Protein AF-A0A024T8N7-F1 (afdb_monomer_lite)

Radius of gyration: 31.63 Å; chains: 1; bounding box: 88×123×69 Å

Secondary structure (DSSP, 8-state):
----------------------TT-PPTT-EEEEE-TTS-EEEEEET-STT-SSSEEEEEE----TT-GGG-EEEEEEETTEEEEE-TTSPEEEEEET-SS-SSSEEEEEEES-GGG-GGG-EEEEEEETTEEEEE-TTS-EEEEEES-STTS-SEEEEEEES-GGG-GGG-EEEEE----EE-TTT-SSEEEE-TTS-EEE--SSSSS--TTS-HHHHHHTT---SS-EETTHHHHHHHSS-S-SSTTSHHHHHHHHHT---S-SS-TT---TT-EEEEE-TTS-EEEEEET-STT-SSSEEEEEE----TT-GGG-EEEEE-SSS-EEEE-TTSPEEEEEES-STT-SSSEEEEEEES-GGG-GGG-BEEEE-GGG-EEEE-TTS-EEEEEET-STTS-SEEEEEEES-GGG-GGG-BEEEE----GGGGGGSS--S-TTSTTTTHHHHHHHHHHHHHHHHHHHSS----TTS-------

Organism: NCBI:txid157072

InterPro domains:
  IPR008999 Actin-crosslinking [SSF50405] (29-145)
  IPR008999 Actin-crosslinking [SSF50405] (311-395)
  IPR052883 Hisactophilin [PTHR33351] (354-393)

pLDDT: mean 82.51, std 21.0, range [24.44, 98.5]

Sequence (482 aa):
MVSSAALFLGTAALVASGASAGVCNLINGDVIALKGDTGKYVTRCNGCVPGAAYPDSANFQGPISSATPYSYWTVVDAGNGKIALKGDTGNYLSRCNNCAPASYPDMAFVHVSDWKAGPWAQWTCEDAGNGKIALKADTGKYLARCNNCIPGGPADAAFVHVANWRDGPWAQFQVEFKSPWKCLPSVGSTPFSIAKDGNVQCWSDNGRDCAWSADCKSLVASGAQPKMPLVCGCMHKDVYGMTGYDQPTHWCSTAKQLLGATPPTESCACKFKTGDVIALQGDTGMFATRCRNCLPGAAYPDSVNFQGPINDGTPYSYWTVENTGDGKLALKGDLGNYLSRCNNCVSGAAYPDQAFVHVTDWRSGPWAQWTCEEANNGKIALKADTGKYLARCNNCNPGGPADVAFVHVSNWRDGDWSQFKVVKKQQPVMLQMAASSSQSQTTLVVVSMAAGACLALVAVQLYNRRRSILSTPAERKGFVGL

Foldseek 3Di:
DDDDDDDDDDDDDDDDDDDFPFLLPQDQFWKKWWQFPVRFTFFWAACQAPQFQHRTFTWTHDDDFPVGQRRIWGWHPPDPQKIWTQGPVQFTFFWAACRGPWQHRTFTGRPHNDCVVDQRRIWRWDHPDPQKIWTAGPVQFTWFWDAPGGVSGDRTGIGRDHNDCVVDRRRITRIDTDFQWDDDVVLAQFTWGQDPQLFIWTAEQPLADHPRVDRSVVVSSRRDHHNHINTAAPSNCVRPVASQCVDCNRSRNVVCVVHVTDRPDSACLLDDDQFWKKWWQAPVRFTFFWAACQAPQFQHRTFTFTHDDDDPVRQRRIWGWDDPVRQKTWTAGPVQFTWFWAACRAPPFQHRTFTGRDHNDCVVDQRRIWRWDQDPPSWIWTAGPVQFTWFWAAPRGPNGHRTGIGRDHNDCVVDRRRTTDMDTDDDPPVPPVVVDDPDDPDPPPPPVVVVVVVVVVVVVVVVVVVVPDDDDPPPPDDDDDD

Structure (mmCIF, N/CA/C/O backbone):
data_AF-A0A024T8N7-F1
#
_entry.id   AF-A0A024T8N7-F1
#
loop_
_atom_site.group_PDB
_atom_site.id
_atom_site.type_symbol
_atom_site.label_atom_id
_atom_site.label_alt_id
_atom_site.label_comp_id
_atom_site.label_asym_id
_atom_site.label_entity_id
_atom_site.label_seq_id
_atom_site.pdbx_PDB_ins_code
_atom_site.Cartn_x
_atom_site.Cartn_y
_atom_site.Cartn_z
_atom_site.occupancy
_atom_site.B_iso_or_equiv
_atom_site.auth_seq_id
_atom_site.auth_comp_id
_atom_site.auth_asym_id
_atom_site.auth_atom_id
_atom_site.pdbx_PDB_model_num
ATOM 1 N N . MET A 1 1 ? 30.039 -57.111 7.256 1.00 35.91 1 MET A N 1
ATOM 2 C CA . MET A 1 1 ? 30.562 -55.830 6.738 1.00 35.91 1 MET A CA 1
ATOM 3 C C . MET A 1 1 ? 29.374 -55.025 6.215 1.00 35.91 1 MET A C 1
ATOM 5 O O . MET A 1 1 ? 28.749 -55.469 5.268 1.00 35.91 1 MET A O 1
ATOM 9 N N . VAL A 1 2 ? 28.850 -54.122 7.057 1.00 31.41 2 VAL A N 1
ATOM 10 C CA . VAL A 1 2 ? 28.648 -52.669 6.809 1.00 31.41 2 VAL A CA 1
ATOM 11 C C . VAL A 1 2 ? 27.753 -52.392 5.584 1.00 31.41 2 VAL A C 1
ATOM 13 O O . VAL A 1 2 ? 28.198 -52.536 4.458 1.00 31.41 2 VAL A O 1
ATOM 16 N N . SER A 1 3 ? 26.434 -52.234 5.763 1.00 28.34 3 SER A N 1
ATOM 17 C CA . SER A 1 3 ? 25.703 -50.985 6.090 1.00 28.34 3 SER A CA 1
ATOM 18 C C . SER A 1 3 ? 25.635 -49.992 4.924 1.00 28.34 3 SER A C 1
ATOM 20 O O . SER A 1 3 ? 26.670 -49.480 4.511 1.00 28.34 3 SER A O 1
ATOM 22 N N . SER A 1 4 ? 24.424 -49.633 4.476 1.00 29.81 4 SER A N 1
ATOM 23 C CA . SER A 1 4 ? 23.888 -48.264 4.629 1.00 29.81 4 SER A CA 1
ATOM 24 C C . SER A 1 4 ? 22.476 -48.133 4.053 1.00 29.81 4 SER A C 1
ATOM 26 O O . SER A 1 4 ? 22.209 -48.468 2.903 1.00 29.81 4 SER A O 1
ATOM 28 N N . ALA A 1 5 ? 21.587 -47.626 4.905 1.00 31.03 5 ALA A N 1
ATOM 29 C CA . ALA A 1 5 ? 20.246 -47.161 4.597 1.00 31.03 5 ALA A CA 1
ATOM 30 C C . ALA A 1 5 ? 20.292 -45.783 3.915 1.00 31.03 5 ALA A C 1
ATOM 32 O O . ALA A 1 5 ? 21.132 -44.955 4.262 1.00 31.03 5 ALA A O 1
ATOM 33 N N . ALA A 1 6 ? 19.349 -45.512 3.012 1.00 30.42 6 ALA A N 1
ATOM 34 C CA . ALA A 1 6 ? 19.066 -44.164 2.529 1.00 30.42 6 ALA A CA 1
ATOM 35 C C . ALA A 1 6 ? 17.678 -43.737 3.028 1.00 30.42 6 ALA A C 1
ATOM 37 O O . ALA A 1 6 ? 16.660 -44.324 2.661 1.00 30.42 6 ALA A O 1
ATOM 38 N N . LEU A 1 7 ? 17.674 -42.739 3.914 1.00 26.44 7 LEU A N 1
ATOM 39 C CA . LEU A 1 7 ? 16.494 -42.046 4.420 1.00 26.44 7 LEU A CA 1
ATOM 40 C C . LEU A 1 7 ? 15.756 -41.336 3.274 1.00 26.44 7 LEU A C 1
ATOM 42 O O . LEU A 1 7 ? 16.333 -40.485 2.601 1.00 26.44 7 LEU A O 1
ATOM 46 N N . PHE A 1 8 ? 14.455 -41.591 3.139 1.00 28.91 8 PHE A N 1
ATOM 47 C CA . PHE A 1 8 ? 13.535 -40.678 2.463 1.00 28.91 8 PHE A CA 1
ATOM 48 C C . PHE A 1 8 ? 13.053 -39.626 3.471 1.00 28.91 8 PHE A C 1
ATOM 50 O O . PHE A 1 8 ? 12.178 -39.891 4.292 1.00 28.91 8 PHE A O 1
ATOM 57 N N . LEU A 1 9 ? 13.627 -38.424 3.409 1.00 28.17 9 LEU A N 1
ATOM 58 C CA . LEU A 1 9 ? 13.064 -37.220 4.024 1.00 28.17 9 LEU A CA 1
ATOM 59 C C . LEU A 1 9 ? 12.331 -36.434 2.933 1.00 28.17 9 LEU A C 1
ATOM 61 O O . LEU A 1 9 ? 12.922 -35.618 2.233 1.00 28.17 9 LEU A O 1
ATOM 65 N N . GLY A 1 10 ? 11.039 -36.717 2.763 1.00 27.48 10 GLY A N 1
ATOM 66 C CA . GLY A 1 10 ? 10.137 -35.884 1.971 1.00 27.48 10 GLY A CA 1
ATOM 67 C C . GLY A 1 10 ? 9.631 -34.727 2.826 1.00 27.48 10 GLY A C 1
ATOM 68 O O . GLY A 1 10 ? 8.690 -34.891 3.598 1.00 27.48 10 GLY A O 1
ATOM 69 N N . THR A 1 11 ? 10.265 -33.563 2.720 1.00 31.17 11 THR A N 1
ATOM 70 C CA . THR A 1 11 ? 9.760 -32.311 3.288 1.00 31.17 11 THR A CA 1
ATOM 71 C C . THR A 1 11 ? 8.582 -31.808 2.455 1.00 31.17 11 THR A C 1
ATOM 73 O O . THR A 1 11 ? 8.705 -31.540 1.261 1.00 31.17 11 THR A O 1
ATOM 76 N N . ALA A 1 12 ? 7.418 -31.678 3.093 1.00 28.61 12 ALA A N 1
ATOM 77 C CA . ALA A 1 12 ? 6.254 -31.016 2.523 1.00 28.61 12 ALA A CA 1
ATOM 78 C C . ALA A 1 12 ? 6.565 -29.526 2.300 1.00 28.61 12 ALA A C 1
ATOM 80 O O . ALA A 1 12 ? 6.836 -28.792 3.251 1.00 28.61 12 ALA A O 1
ATOM 81 N N . ALA A 1 13 ? 6.536 -29.077 1.045 1.00 28.67 13 ALA A N 1
ATOM 82 C CA . ALA A 1 13 ? 6.622 -27.663 0.710 1.00 28.67 13 ALA A CA 1
ATOM 83 C C . ALA A 1 13 ? 5.278 -26.987 1.026 1.00 28.67 13 ALA A C 1
ATOM 85 O O . ALA A 1 13 ? 4.260 -27.277 0.396 1.00 28.67 13 ALA A O 1
ATOM 86 N N . LEU A 1 14 ? 5.278 -26.093 2.018 1.00 24.52 14 LEU A N 1
ATOM 87 C CA . LEU A 1 14 ? 4.164 -25.189 2.280 1.00 24.52 14 LEU A CA 1
ATOM 88 C C . LEU A 1 14 ? 4.012 -24.211 1.110 1.00 24.52 14 LEU A C 1
ATOM 90 O O . LEU A 1 14 ? 4.917 -23.438 0.798 1.00 24.52 14 LEU A O 1
ATOM 94 N N . VAL A 1 15 ? 2.838 -24.236 0.487 1.00 24.69 15 VAL A N 1
ATOM 95 C CA . VAL A 1 15 ? 2.393 -23.238 -0.485 1.00 24.69 15 VAL A CA 1
ATOM 96 C C . VAL A 1 15 ? 2.081 -21.950 0.280 1.00 24.69 15 VAL A C 1
ATOM 98 O O . VAL A 1 15 ? 1.034 -21.836 0.911 1.00 24.69 15 VAL A O 1
ATOM 101 N N . ALA A 1 16 ? 2.993 -20.980 0.251 1.00 24.44 16 ALA A N 1
ATOM 102 C CA . ALA A 1 16 ? 2.711 -19.626 0.715 1.00 24.44 16 ALA A CA 1
ATOM 103 C C . ALA A 1 16 ? 1.995 -18.859 -0.408 1.00 24.44 16 ALA A C 1
ATOM 105 O O . ALA A 1 16 ? 2.610 -18.392 -1.366 1.00 24.44 16 ALA A O 1
ATOM 106 N N . SER A 1 17 ? 0.670 -18.771 -0.307 1.00 28.83 17 SER A N 1
ATOM 107 C CA . SER A 1 17 ? -0.172 -17.923 -1.147 1.00 28.83 17 SER A CA 1
ATOM 108 C C . SER A 1 17 ? 0.153 -16.446 -0.899 1.00 28.83 17 SER A C 1
ATOM 110 O O . SER A 1 17 ? -0.114 -15.926 0.185 1.00 28.83 17 SER A O 1
ATOM 112 N N . GLY A 1 18 ? 0.717 -15.763 -1.896 1.00 27.42 18 GLY A N 1
ATOM 113 C CA . GLY A 1 18 ? 0.900 -14.312 -1.877 1.00 27.42 18 GLY A CA 1
ATOM 114 C C . GLY A 1 18 ? -0.443 -13.592 -2.009 1.00 27.42 18 GLY A C 1
ATOM 115 O O . GLY A 1 18 ? -0.991 -13.507 -3.105 1.00 27.42 18 GLY A O 1
ATOM 116 N N . ALA A 1 19 ? -0.975 -13.095 -0.892 1.00 27.44 19 ALA A N 1
ATOM 117 C CA . ALA A 1 19 ? -2.139 -12.213 -0.861 1.00 27.44 19 ALA A CA 1
ATOM 118 C C . ALA A 1 19 ? -1.737 -10.780 -1.265 1.00 27.44 19 ALA A C 1
ATOM 120 O O . ALA A 1 19 ? -0.678 -10.290 -0.869 1.00 27.44 19 ALA A O 1
ATOM 121 N N . SER A 1 20 ? -2.568 -10.124 -2.084 1.00 30.36 20 SER A N 1
ATOM 122 C CA . SER A 1 20 ? -2.360 -8.745 -2.541 1.00 30.36 20 SER A CA 1
ATOM 123 C C . SER A 1 20 ? -2.493 -7.741 -1.393 1.00 30.36 20 SER A C 1
ATOM 125 O O . SER A 1 20 ? -3.131 -8.018 -0.379 1.00 30.36 20 SER A O 1
ATOM 127 N N . ALA A 1 21 ? -1.903 -6.553 -1.554 1.00 34.97 21 ALA A N 1
ATOM 128 C CA . ALA A 1 21 ? -1.940 -5.507 -0.541 1.00 34.97 21 ALA A CA 1
ATOM 129 C C . ALA A 1 21 ? -3.293 -4.772 -0.473 1.00 34.97 21 ALA A C 1
ATOM 131 O O . ALA A 1 21 ? -3.410 -3.629 -0.911 1.00 34.97 21 ALA A O 1
ATOM 132 N N . GLY A 1 22 ? -4.316 -5.441 0.064 1.00 46.59 22 GLY A N 1
ATOM 133 C CA . GLY A 1 22 ? -5.636 -4.870 0.354 1.00 46.59 22 GLY A CA 1
ATOM 134 C C . GLY A 1 22 ? -5.702 -4.172 1.717 1.00 46.59 22 GLY A C 1
ATOM 135 O O . GLY A 1 22 ? -4.794 -4.269 2.549 1.00 46.59 22 GLY A O 1
ATOM 136 N N . VAL A 1 23 ? -6.806 -3.475 2.007 1.00 60.66 23 VAL A N 1
ATOM 137 C CA . VAL A 1 23 ? -7.063 -2.885 3.348 1.00 60.66 23 VAL A CA 1
ATOM 138 C C . VAL A 1 23 ? -7.110 -3.971 4.439 1.00 60.66 23 VAL A C 1
ATOM 140 O O . VAL A 1 23 ? -6.840 -3.687 5.602 1.00 60.66 23 VAL A O 1
ATOM 143 N N . CYS A 1 24 ? -7.335 -5.222 4.033 1.00 76.75 24 CYS A N 1
ATOM 144 C CA . CYS A 1 24 ? -7.258 -6.428 4.852 1.00 76.75 24 CYS A CA 1
ATOM 145 C C . CYS A 1 24 ? -5.843 -6.934 5.173 1.00 76.75 24 CYS A C 1
ATOM 147 O O . CYS A 1 24 ? -5.718 -7.982 5.801 1.00 76.75 24 CYS A O 1
ATOM 149 N N . ASN A 1 25 ? -4.786 -6.193 4.827 1.00 74.50 25 ASN A N 1
ATOM 150 C CA . ASN A 1 25 ? -3.428 -6.424 5.335 1.00 74.50 25 ASN A CA 1
ATOM 151 C C . ASN A 1 25 ? -3.287 -5.982 6.800 1.00 74.50 25 ASN A C 1
ATOM 153 O O . ASN A 1 25 ? -2.440 -5.154 7.131 1.00 74.50 25 ASN A O 1
ATOM 157 N N . LEU A 1 26 ? -4.165 -6.484 7.659 1.00 81.38 26 LEU A N 1
ATOM 158 C CA . LEU A 1 26 ? -4.072 -6.304 9.097 1.00 81.38 26 LEU A CA 1
ATOM 159 C C . LEU A 1 26 ? -3.066 -7.325 9.618 1.00 81.38 26 LEU A C 1
ATOM 161 O O . LEU A 1 26 ? -3.248 -8.528 9.420 1.00 81.38 26 LEU A O 1
ATOM 165 N N . ILE A 1 27 ? -1.996 -6.852 10.244 1.00 75.69 27 ILE A N 1
ATOM 166 C CA . ILE A 1 27 ? -0.946 -7.713 10.782 1.00 75.69 27 ILE A CA 1
ATOM 167 C C . ILE A 1 27 ? -1.159 -7.951 12.272 1.00 75.69 27 ILE A C 1
ATOM 169 O O . ILE A 1 27 ? -1.750 -7.146 12.994 1.00 75.69 27 ILE A O 1
ATOM 173 N N . ASN A 1 28 ? -0.662 -9.091 12.745 1.00 78.75 28 ASN A N 1
ATOM 174 C CA . ASN A 1 28 ? -0.715 -9.438 14.155 1.00 78.75 28 ASN A CA 1
ATOM 175 C C . ASN A 1 28 ? -0.066 -8.336 15.012 1.00 78.75 28 ASN A C 1
ATOM 177 O O . ASN A 1 28 ? 1.114 -8.028 14.845 1.00 78.75 28 ASN A O 1
ATOM 181 N N . GLY A 1 29 ? -0.829 -7.784 15.954 1.00 74.44 29 GLY A N 1
ATOM 182 C CA . GLY A 1 29 ? -0.408 -6.698 16.836 1.00 74.44 29 GLY A CA 1
ATOM 183 C C . GLY A 1 29 ? -0.836 -5.297 16.396 1.00 74.44 29 GLY A C 1
ATOM 184 O O . GLY A 1 29 ? -0.686 -4.372 17.196 1.00 74.44 29 GLY A O 1
ATOM 185 N N . ASP A 1 30 ? -1.400 -5.121 15.195 1.00 81.56 30 ASP A N 1
ATOM 186 C CA . ASP A 1 30 ? -1.993 -3.839 14.800 1.00 81.56 30 ASP A CA 1
ATOM 187 C C . ASP A 1 30 ? -3.057 -3.410 15.809 1.00 81.56 30 ASP A C 1
ATOM 189 O O . ASP A 1 30 ? -3.869 -4.219 16.254 1.00 81.56 30 ASP A O 1
ATOM 193 N N . VAL A 1 31 ? -3.093 -2.122 16.149 1.00 86.31 31 VAL A N 1
ATOM 194 C CA . VAL A 1 31 ? -4.176 -1.550 16.954 1.00 86.31 31 VAL A CA 1
ATOM 195 C C . VAL A 1 31 ? -5.026 -0.687 16.043 1.00 86.31 31 VAL A C 1
ATOM 197 O O . VAL A 1 31 ? -4.534 0.284 15.471 1.00 86.31 31 VAL A O 1
ATOM 200 N N . ILE A 1 32 ? -6.298 -1.034 15.896 1.00 90.12 32 ILE A N 1
ATOM 201 C CA . ILE A 1 32 ? -7.205 -0.397 14.940 1.00 90.12 32 ILE A CA 1
ATOM 202 C C . ILE A 1 32 ? -8.489 0.080 15.607 1.00 90.12 32 ILE A C 1
ATOM 204 O O . ILE A 1 32 ? -8.909 -0.441 16.636 1.00 90.12 32 ILE A O 1
ATOM 208 N N . ALA A 1 33 ? -9.144 1.043 14.981 1.00 92.12 33 ALA A N 1
ATOM 209 C CA . ALA A 1 33 ? -10.529 1.398 15.218 1.00 92.12 33 ALA A CA 1
ATOM 210 C C . ALA A 1 33 ? -11.344 1.147 13.943 1.00 92.12 33 ALA A C 1
ATOM 212 O O . ALA A 1 33 ? -10.863 1.359 12.828 1.00 92.12 33 ALA A O 1
ATOM 213 N N . LEU A 1 34 ? -12.584 0.688 14.109 1.00 95.56 34 LEU A N 1
ATOM 214 C CA . LEU A 1 34 ? -13.493 0.377 13.005 1.00 95.56 34 LEU A CA 1
ATOM 215 C C . LEU A 1 34 ? -14.581 1.441 12.937 1.00 95.56 34 LEU A C 1
ATOM 217 O O . LEU A 1 34 ? -15.512 1.423 13.741 1.00 95.56 34 LEU A O 1
ATOM 221 N N . LYS A 1 35 ? -14.472 2.370 11.993 1.00 94.81 35 LYS A N 1
ATOM 222 C CA . LYS A 1 35 ? -15.441 3.452 11.812 1.00 94.81 35 LYS A CA 1
ATOM 223 C C . LYS A 1 35 ? -16.549 3.030 10.857 1.00 94.81 35 LYS A C 1
ATOM 225 O O . LYS A 1 35 ? -16.280 2.686 9.707 1.00 94.81 35 LYS A O 1
ATOM 230 N N . GLY A 1 36 ? -17.786 3.054 11.339 1.00 95.12 36 GLY A N 1
ATOM 231 C CA . GLY A 1 36 ? -18.985 2.764 10.561 1.00 95.12 36 GLY A CA 1
ATOM 232 C C . GLY A 1 36 ? -19.442 3.930 9.682 1.00 95.12 36 GLY A C 1
ATOM 233 O O . GLY A 1 36 ? -18.856 5.014 9.659 1.00 95.12 36 GLY A O 1
ATOM 234 N N . ASP A 1 37 ? -20.552 3.711 8.987 1.00 95.06 37 ASP A N 1
ATOM 235 C CA . ASP A 1 37 ? -21.183 4.634 8.037 1.00 95.06 37 ASP A CA 1
ATOM 236 C C . ASP A 1 37 ? -21.649 5.964 8.646 1.00 95.06 37 ASP A C 1
ATOM 238 O O . ASP A 1 37 ? -21.699 6.974 7.949 1.00 95.06 37 ASP A O 1
ATOM 242 N N . THR A 1 38 ? -21.943 5.994 9.946 1.00 94.06 38 THR A N 1
ATOM 243 C CA . THR A 1 38 ? -22.360 7.209 10.670 1.00 94.06 38 THR A CA 1
ATOM 244 C C . THR A 1 38 ? -21.191 8.008 11.251 1.00 94.06 38 THR A C 1
ATOM 246 O O . THR A 1 38 ? -21.403 8.972 11.984 1.00 94.06 38 THR A O 1
ATOM 249 N N . GLY A 1 39 ? -19.947 7.595 10.985 1.00 90.75 39 GLY A N 1
ATOM 250 C CA . GLY A 1 39 ? -18.745 8.188 11.576 1.00 90.75 39 GLY A CA 1
ATOM 251 C C . GLY A 1 39 ? -18.487 7.785 13.033 1.00 90.75 39 GLY A C 1
ATOM 252 O O . GLY A 1 39 ? -17.469 8.188 13.593 1.00 90.75 39 GLY A O 1
ATOM 253 N N . LYS A 1 40 ? -19.374 6.981 13.632 1.00 94.25 40 LYS A N 1
ATOM 254 C CA . LYS A 1 40 ? -19.174 6.315 14.927 1.00 94.25 40 LYS A CA 1
ATOM 255 C C . LYS A 1 40 ? -18.345 5.042 14.759 1.00 94.25 40 LYS A C 1
ATOM 257 O O . LYS A 1 40 ? -18.247 4.495 13.664 1.00 94.25 40 LYS A O 1
ATOM 262 N N . TYR A 1 41 ? -17.794 4.541 15.851 1.00 95.94 41 TYR A N 1
ATOM 263 C CA . TYR A 1 41 ? -16.842 3.441 15.879 1.00 95.94 41 TYR A CA 1
ATOM 264 C C . TYR A 1 41 ? -17.413 2.219 16.578 1.00 95.94 41 TYR A C 1
ATOM 266 O O . TYR A 1 41 ? -18.182 2.367 17.523 1.00 95.94 41 TYR A O 1
ATOM 274 N N . VAL A 1 42 ? -17.021 1.024 16.133 1.00 97.56 42 VAL A N 1
ATOM 275 C CA . VAL A 1 42 ? -17.303 -0.222 16.853 1.00 97.56 42 VAL A CA 1
ATOM 276 C C . VAL A 1 42 ? -16.564 -0.177 18.189 1.00 97.56 42 VAL A C 1
ATOM 278 O O . VAL A 1 42 ? -15.333 -0.123 18.227 1.00 97.56 42 VAL A O 1
ATOM 281 N N . THR A 1 43 ? -17.327 -0.205 19.273 1.00 96.38 43 THR A N 1
ATOM 282 C CA . THR A 1 43 ? -16.882 0.133 20.623 1.00 96.38 43 THR A CA 1
ATOM 283 C C . THR A 1 43 ? -17.463 -0.855 21.625 1.00 96.38 43 THR A C 1
ATOM 285 O O . THR A 1 43 ? -18.669 -1.120 21.613 1.00 96.38 43 THR A O 1
ATOM 288 N N . ARG A 1 44 ? -16.628 -1.388 22.524 1.00 96.81 44 ARG A N 1
ATOM 289 C CA . ARG A 1 44 ? -17.106 -2.190 23.657 1.00 96.81 44 ARG A CA 1
ATOM 290 C C . ARG A 1 44 ? -17.883 -1.302 24.628 1.0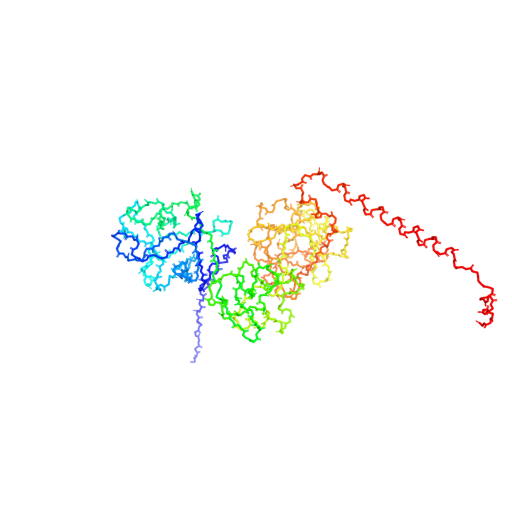0 96.81 44 ARG A C 1
ATOM 292 O O . ARG A 1 44 ? -17.420 -0.234 25.010 1.00 96.81 44 ARG A O 1
ATOM 299 N N . CYS A 1 45 ? -19.042 -1.771 25.070 1.00 95.50 45 CYS A N 1
ATOM 300 C CA . CYS A 1 45 ? -19.915 -1.075 26.003 1.00 95.50 45 CYS A CA 1
ATOM 301 C C . CYS A 1 45 ? -20.366 -2.034 27.107 1.00 95.50 45 CYS A C 1
ATOM 303 O O . CYS A 1 45 ? -21.032 -3.036 26.826 1.00 95.50 45 CYS A O 1
ATOM 305 N N . ASN A 1 46 ? -20.001 -1.714 28.349 1.00 96.44 46 ASN A N 1
ATOM 306 C CA . ASN A 1 46 ? -20.313 -2.519 29.525 1.00 96.44 46 ASN A CA 1
ATOM 307 C C . ASN A 1 46 ? -21.716 -2.198 30.064 1.00 96.44 46 ASN A C 1
ATOM 309 O O . ASN A 1 46 ? -22.016 -1.041 30.344 1.00 96.44 46 ASN A O 1
ATOM 313 N N . GLY A 1 47 ? -22.568 -3.214 30.204 1.00 95.94 47 GLY A N 1
ATOM 314 C CA . GLY A 1 47 ? -23.913 -3.099 30.777 1.00 95.94 47 GLY A CA 1
ATOM 315 C C . GLY A 1 47 ? -24.927 -2.360 29.898 1.00 95.94 47 GLY A C 1
ATOM 316 O O . GLY A 1 47 ? -25.985 -1.974 30.379 1.00 95.94 47 GLY A O 1
ATOM 317 N N . CYS A 1 48 ? -24.624 -2.142 28.618 1.00 95.19 48 CYS A N 1
ATOM 318 C CA . CYS A 1 48 ? -25.415 -1.251 27.763 1.00 95.19 48 CYS A CA 1
ATOM 319 C C . CYS A 1 48 ? -26.624 -1.916 27.101 1.00 95.19 48 CYS A C 1
ATOM 321 O O . CYS A 1 48 ? -27.474 -1.222 26.553 1.00 95.19 48 CYS A O 1
ATOM 323 N N . VAL A 1 49 ? -26.687 -3.247 27.115 1.00 96.44 49 VAL A N 1
ATOM 324 C CA . VAL A 1 49 ? -27.771 -4.025 26.511 1.00 96.44 49 VAL A CA 1
ATOM 325 C C . VAL A 1 49 ? -28.587 -4.671 27.631 1.00 96.44 49 VAL A C 1
ATOM 327 O O . VAL A 1 49 ? -28.082 -5.582 28.295 1.00 96.44 49 VAL A O 1
ATOM 330 N N . PRO A 1 50 ? -29.833 -4.225 27.865 1.00 94.38 50 PRO A N 1
ATOM 331 C CA . PRO A 1 50 ? -30.696 -4.818 28.879 1.00 94.38 50 PRO A CA 1
ATOM 332 C C . PRO A 1 50 ? -30.955 -6.304 28.609 1.00 94.38 50 PRO A C 1
ATOM 334 O O . PRO A 1 50 ? -31.262 -6.697 27.484 1.00 94.38 50 PRO A O 1
ATOM 337 N N . GLY A 1 51 ? -30.839 -7.134 29.647 1.00 94.25 51 GLY A N 1
ATOM 338 C CA . GLY A 1 51 ? -31.087 -8.576 29.544 1.00 94.25 51 GLY A CA 1
ATOM 339 C C . GLY A 1 51 ? -30.055 -9.349 28.715 1.00 94.25 51 GLY A C 1
ATOM 340 O O . GLY A 1 51 ? -30.336 -10.476 28.314 1.00 94.25 51 GLY A O 1
ATOM 341 N N . ALA A 1 52 ? -28.884 -8.767 28.433 1.00 96.56 52 ALA A N 1
ATOM 342 C CA . ALA A 1 52 ? -27.817 -9.475 27.739 1.00 96.56 52 ALA A CA 1
ATOM 343 C C . ALA A 1 52 ? -27.197 -10.587 28.600 1.00 96.56 52 ALA A C 1
ATOM 345 O O . ALA A 1 52 ? -26.995 -10.425 29.802 1.00 96.56 52 ALA A O 1
ATOM 346 N N . ALA A 1 53 ? -26.820 -11.692 27.954 1.00 97.06 53 ALA A N 1
ATOM 347 C CA . ALA A 1 53 ? -26.120 -12.812 28.583 1.00 97.06 53 ALA A CA 1
ATOM 348 C C . ALA A 1 53 ? -24.704 -12.441 29.060 1.00 97.06 53 ALA A C 1
ATOM 350 O O . ALA A 1 53 ? -24.184 -13.044 29.997 1.00 97.06 53 ALA A O 1
ATOM 351 N N . TYR A 1 54 ? -24.089 -11.439 28.425 1.00 97.19 54 TYR A N 1
ATOM 352 C CA . TYR A 1 54 ? -22.766 -10.927 28.767 1.00 97.19 54 TYR A CA 1
ATOM 353 C C . TYR A 1 54 ? -22.822 -9.411 28.969 1.00 97.19 54 TYR A C 1
ATOM 355 O O . TYR A 1 54 ? -23.596 -8.735 28.293 1.00 97.19 54 TYR A O 1
ATOM 363 N N . PRO A 1 55 ? -21.988 -8.840 29.854 1.00 96.69 55 PRO A N 1
ATOM 364 C CA . PRO A 1 55 ? -22.015 -7.405 30.111 1.00 96.69 55 PRO A CA 1
ATOM 365 C C . PRO A 1 55 ? -21.415 -6.585 28.958 1.00 96.69 55 PRO A C 1
ATOM 367 O O . PRO A 1 55 ? -21.808 -5.441 28.758 1.00 96.69 55 PRO A O 1
ATOM 370 N N . ASP A 1 56 ? -20.478 -7.144 28.190 1.00 97.88 56 ASP A N 1
ATOM 371 C CA . ASP A 1 56 ? -19.671 -6.401 27.217 1.00 97.88 56 ASP A CA 1
ATOM 372 C C . ASP A 1 56 ? -20.193 -6.534 25.781 1.00 97.88 56 ASP A C 1
ATOM 374 O O . ASP A 1 56 ? -19.709 -7.341 24.988 1.00 97.88 56 ASP A O 1
ATOM 378 N N . SER A 1 57 ? -21.185 -5.715 25.439 1.00 97.38 57 SER A N 1
ATOM 379 C CA . SER A 1 57 ? -21.724 -5.587 24.074 1.00 97.38 57 SER A CA 1
ATOM 380 C C . SER A 1 57 ? -20.798 -4.792 23.146 1.00 97.38 57 SER A C 1
ATOM 382 O O . SER A 1 57 ? -20.056 -3.927 23.613 1.00 97.38 57 SER A O 1
ATOM 384 N N . ALA A 1 58 ? -20.850 -5.040 21.834 1.00 97.75 58 ALA A N 1
ATOM 385 C CA . ALA A 1 58 ? -20.213 -4.182 20.834 1.00 97.75 58 ALA A CA 1
ATOM 386 C C . ALA A 1 58 ? -21.252 -3.277 20.154 1.00 97.75 58 ALA A C 1
ATOM 388 O O . ALA A 1 58 ? -22.205 -3.750 19.533 1.00 97.75 58 ALA A O 1
ATOM 389 N N . ASN A 1 59 ? -21.051 -1.964 20.254 1.00 96.38 59 ASN A N 1
ATOM 390 C CA . ASN A 1 59 ? -21.992 -0.935 19.804 1.00 96.38 59 ASN A CA 1
ATOM 391 C C . ASN A 1 59 ? -21.277 0.117 18.950 1.00 96.38 59 ASN A C 1
ATOM 393 O O . ASN A 1 59 ? -20.064 0.044 18.785 1.00 96.38 59 ASN A O 1
ATOM 397 N N . PHE A 1 60 ? -22.001 1.111 18.428 1.00 96.31 60 PHE A N 1
ATOM 398 C CA . PHE A 1 60 ? -21.390 2.224 17.695 1.00 96.31 60 PHE A CA 1
ATOM 399 C C . PHE A 1 60 ? -21.391 3.511 18.524 1.00 96.31 60 PHE A C 1
ATOM 401 O O . PHE A 1 60 ? -22.451 4.080 18.794 1.00 96.31 60 PHE A O 1
ATOM 408 N N . GLN A 1 61 ? -20.207 3.998 18.901 1.00 91.69 61 GLN A N 1
ATOM 409 C CA . GLN A 1 61 ? -20.031 5.209 19.717 1.00 91.69 61 GLN A CA 1
ATOM 410 C C . GLN A 1 61 ? -18.970 6.152 19.141 1.00 91.69 61 GLN A C 1
ATOM 412 O O . GLN A 1 61 ? -18.176 5.773 18.287 1.00 91.69 61 GLN A O 1
ATOM 417 N N . GLY A 1 62 ? -18.946 7.409 19.576 1.00 78.81 62 GLY A N 1
ATOM 418 C CA . GLY A 1 62 ? -17.917 8.354 19.145 1.00 78.81 62 GLY A CA 1
ATOM 419 C C . GLY A 1 62 ? -18.074 9.750 19.751 1.00 78.81 62 GLY A C 1
ATOM 420 O O . GLY A 1 62 ? -19.089 10.010 20.402 1.00 78.81 62 GLY A O 1
ATOM 421 N N . PRO A 1 63 ? -17.099 10.649 19.506 1.00 77.00 63 PRO A N 1
ATOM 422 C CA . PRO A 1 63 ? -15.845 10.410 18.774 1.00 77.00 63 PRO A CA 1
ATOM 423 C C . PRO A 1 63 ? -14.824 9.593 19.587 1.00 77.00 63 PRO A C 1
ATOM 425 O O . PRO A 1 63 ? -14.914 9.521 20.811 1.00 77.00 63 PRO A O 1
ATOM 428 N N . ILE A 1 64 ? -13.840 8.985 18.913 1.00 73.94 64 ILE A N 1
ATOM 429 C CA . ILE A 1 64 ? -12.709 8.355 19.606 1.00 73.94 64 ILE A CA 1
ATOM 430 C C . ILE A 1 64 ? -11.816 9.428 20.230 1.00 73.94 64 ILE A C 1
ATOM 432 O O . ILE A 1 64 ? -11.473 10.424 19.597 1.00 73.94 64 ILE A O 1
ATOM 436 N N . SER A 1 65 ? -11.407 9.189 21.472 1.00 67.56 65 SER A N 1
ATOM 437 C CA . SER A 1 65 ? -10.426 9.987 22.203 1.00 67.56 65 SER A CA 1
ATOM 438 C C . SER A 1 65 ? -9.570 9.092 23.105 1.00 67.56 65 SER A C 1
ATOM 440 O O . SER A 1 65 ? -9.780 7.878 23.191 1.00 67.56 65 SER A O 1
ATOM 442 N N . SER A 1 66 ? -8.614 9.682 23.824 1.00 63.66 66 SER A N 1
ATOM 443 C CA . SER A 1 66 ? -7.893 8.998 24.906 1.00 63.66 66 SER A CA 1
ATOM 444 C C . SER A 1 66 ? -8.817 8.449 25.994 1.00 63.66 66 SER A C 1
ATOM 446 O O . SER A 1 66 ? -8.478 7.447 26.619 1.00 63.66 66 SER A O 1
ATOM 448 N N . ALA A 1 67 ? -9.998 9.045 26.181 1.00 67.44 67 ALA A N 1
ATOM 449 C CA . ALA A 1 67 ? -10.998 8.600 27.149 1.00 67.44 67 ALA A CA 1
ATOM 450 C C . ALA A 1 67 ? -11.826 7.385 26.680 1.00 67.44 67 ALA A C 1
ATOM 452 O O . ALA A 1 67 ? -12.591 6.828 27.466 1.00 67.44 67 ALA A O 1
ATOM 453 N N . THR A 1 68 ? -11.673 6.945 25.424 1.00 74.94 68 THR A N 1
ATOM 454 C CA . THR A 1 68 ? -12.399 5.794 24.857 1.00 74.94 68 THR A CA 1
ATOM 455 C C . THR A 1 68 ? -11.439 4.683 24.404 1.00 74.94 68 THR A C 1
ATOM 457 O O . THR A 1 68 ? -11.406 4.340 23.217 1.00 74.94 68 THR A O 1
ATOM 460 N N . PRO A 1 69 ? -10.618 4.103 25.305 1.00 80.81 69 PRO A N 1
ATOM 461 C CA . PRO A 1 69 ? -9.690 3.029 24.941 1.00 80.81 69 PRO A CA 1
ATOM 462 C C . PRO A 1 69 ? -10.412 1.771 24.431 1.00 80.81 69 PRO A C 1
ATOM 464 O O . PRO A 1 69 ? -9.865 1.043 23.611 1.00 80.81 69 PRO A O 1
ATOM 467 N N . TYR A 1 70 ? -11.663 1.573 24.850 1.00 90.56 70 TYR A N 1
ATOM 468 C CA . TYR A 1 70 ? -12.558 0.470 24.490 1.00 90.56 70 TYR A CA 1
ATOM 469 C C . TYR A 1 70 ? -13.142 0.551 23.059 1.00 90.56 70 TYR A C 1
ATOM 471 O O . TYR A 1 70 ? -13.941 -0.298 22.665 1.00 90.56 70 TYR A O 1
ATOM 479 N N . SER A 1 71 ? -12.743 1.552 22.262 1.00 92.81 71 SER A N 1
ATOM 480 C CA . SER A 1 71 ? -13.019 1.633 20.813 1.00 92.81 71 SER A CA 1
ATOM 481 C C . SER A 1 71 ? -11.873 1.103 19.942 1.00 92.81 71 SER A C 1
ATOM 483 O O . SER A 1 71 ? -11.991 1.090 18.716 1.00 92.81 71 SER A O 1
ATOM 485 N N . TYR A 1 72 ? -10.755 0.710 20.561 1.00 91.94 72 TYR A N 1
ATOM 486 C CA . TYR A 1 72 ? -9.597 0.154 19.871 1.00 91.94 72 TYR A CA 1
ATOM 487 C C . TYR A 1 72 ? -9.538 -1.366 20.009 1.00 91.94 72 TYR A C 1
ATOM 489 O O . TYR A 1 72 ? -9.835 -1.929 21.061 1.00 91.94 72 TYR A O 1
ATOM 497 N N . TRP A 1 73 ? -9.077 -2.010 18.944 1.00 94.50 73 TRP A N 1
ATOM 498 C CA . TRP A 1 73 ? -8.987 -3.455 18.803 1.00 94.50 73 TRP A CA 1
ATOM 499 C C . TRP A 1 73 ? -7.557 -3.831 18.444 1.00 94.50 73 TRP A C 1
ATOM 501 O O . TRP A 1 73 ? -7.008 -3.301 17.481 1.00 94.50 73 TRP A O 1
ATOM 511 N N . THR A 1 74 ? -6.953 -4.744 19.201 1.00 92.38 74 THR A N 1
ATOM 512 C CA . THR A 1 74 ? -5.679 -5.356 18.804 1.00 92.38 74 THR A CA 1
ATOM 513 C C . THR A 1 74 ? -5.970 -6.517 17.862 1.00 92.38 74 THR A C 1
ATOM 515 O O . THR A 1 74 ? -6.681 -7.454 18.230 1.00 92.38 74 THR A O 1
ATOM 518 N N . VAL A 1 75 ? -5.430 -6.457 16.653 1.00 93.19 75 VAL A N 1
ATOM 519 C CA . VAL A 1 75 ? -5.519 -7.515 15.650 1.00 93.19 75 VAL A CA 1
ATOM 520 C C . VAL A 1 75 ? -4.659 -8.687 16.100 1.00 93.19 75 VAL A C 1
ATOM 522 O O . VAL A 1 75 ? -3.492 -8.524 16.451 1.00 93.19 75 VAL A O 1
ATOM 525 N N . VAL A 1 76 ? -5.235 -9.881 16.067 1.00 91.31 76 VAL A N 1
ATOM 526 C CA . VAL A 1 76 ? -4.524 -11.144 16.247 1.00 91.31 76 VAL A CA 1
ATOM 527 C C . VAL A 1 76 ? -4.667 -11.955 14.968 1.00 91.31 76 VAL A C 1
ATOM 529 O O . VAL A 1 76 ? -5.785 -12.152 14.492 1.00 91.31 76 VAL A O 1
ATOM 532 N N . ASP A 1 77 ? -3.551 -12.419 14.410 1.00 88.50 77 ASP A N 1
ATOM 533 C CA . ASP A 1 77 ? -3.578 -13.327 13.259 1.00 88.50 77 ASP A CA 1
ATOM 534 C C . ASP A 1 77 ? -4.113 -14.695 13.707 1.00 88.50 77 ASP A C 1
ATOM 536 O O . ASP A 1 77 ? -3.521 -15.364 14.560 1.00 88.50 77 ASP A O 1
ATOM 540 N N . ALA A 1 78 ? -5.265 -15.085 13.157 1.00 89.50 78 ALA A N 1
ATOM 541 C CA . ALA A 1 78 ? -5.929 -16.349 13.463 1.00 89.50 78 ALA A CA 1
ATOM 542 C C . ALA A 1 78 ? -5.563 -17.466 12.464 1.00 89.50 78 ALA A C 1
ATOM 544 O O . ALA A 1 78 ? -6.050 -18.593 12.593 1.00 89.50 78 ALA A O 1
ATOM 545 N N . GLY A 1 79 ? -4.699 -17.175 11.486 1.00 83.56 79 GLY A N 1
ATOM 546 C CA . GLY A 1 79 ? -4.312 -18.074 10.406 1.00 83.56 79 GLY A CA 1
ATOM 547 C C . GLY A 1 79 ? -5.378 -18.201 9.314 1.00 83.56 79 GLY A C 1
ATOM 548 O O . GLY A 1 79 ? -6.527 -17.786 9.466 1.00 83.56 79 GLY A O 1
ATOM 549 N N . ASN A 1 80 ? -4.999 -18.797 8.178 1.00 83.12 80 ASN A N 1
ATOM 550 C CA . ASN A 1 80 ? -5.893 -19.056 7.036 1.00 83.12 80 ASN A CA 1
ATOM 551 C C . ASN A 1 80 ? -6.648 -17.808 6.529 1.00 83.12 80 ASN A C 1
ATOM 553 O O . ASN A 1 80 ? -7.807 -17.901 6.127 1.00 83.12 80 ASN A O 1
ATOM 557 N N . GLY A 1 81 ? -6.007 -16.635 6.580 1.00 82.00 81 GLY A N 1
ATOM 558 C CA . GLY A 1 81 ? -6.605 -15.365 6.154 1.00 82.00 81 GLY A CA 1
ATOM 559 C C . GLY A 1 81 ? -7.670 -14.806 7.106 1.00 82.00 81 GLY A C 1
ATOM 560 O O . GLY A 1 81 ? -8.437 -13.927 6.712 1.00 82.00 81 GLY A O 1
ATOM 561 N N . LYS A 1 82 ? -7.746 -15.311 8.344 1.00 92.19 82 LYS A N 1
ATOM 562 C CA . LYS A 1 82 ? -8.662 -14.825 9.380 1.00 92.19 82 LYS A CA 1
ATOM 563 C C . LYS A 1 82 ? -7.933 -13.999 10.430 1.00 92.19 82 LYS A C 1
ATOM 565 O O . LYS A 1 82 ? -6.756 -14.206 10.707 1.00 92.19 82 LYS A O 1
ATOM 570 N N . ILE A 1 83 ? -8.686 -13.123 11.081 1.00 95.88 83 ILE A N 1
ATOM 571 C CA . ILE A 1 83 ? -8.229 -12.321 12.215 1.00 95.88 83 ILE A CA 1
ATOM 572 C C . ILE A 1 83 ? -9.140 -12.528 13.423 1.00 95.88 83 ILE A C 1
ATOM 574 O O . ILE A 1 83 ? -10.332 -12.804 13.280 1.00 95.88 83 ILE A O 1
ATOM 578 N N . ALA A 1 84 ? -8.602 -12.326 14.616 1.00 97.81 84 ALA A N 1
ATOM 579 C CA . ALA A 1 84 ? -9.373 -12.077 15.825 1.00 97.81 84 ALA A CA 1
ATOM 580 C C . ALA A 1 84 ? -9.122 -10.636 16.294 1.00 97.81 84 ALA A C 1
ATOM 582 O O . ALA A 1 84 ? -8.055 -10.068 16.064 1.00 97.81 84 ALA A O 1
ATOM 583 N N . LEU A 1 85 ? -10.115 -10.025 16.938 1.00 98.06 85 LEU A N 1
ATOM 584 C CA . LEU A 1 85 ? -10.053 -8.629 17.377 1.00 98.06 85 LEU A CA 1
ATOM 585 C C . LEU A 1 85 ? -10.149 -8.574 18.899 1.00 98.06 85 LEU A C 1
ATOM 587 O O . LEU A 1 85 ? -11.226 -8.750 19.466 1.00 98.06 85 LEU A O 1
ATOM 591 N N . LYS A 1 86 ? -9.015 -8.366 19.565 1.00 97.12 86 LYS A N 1
ATOM 592 C CA . LYS A 1 86 ? -8.909 -8.323 21.027 1.00 97.12 86 LYS A CA 1
ATOM 593 C C . LYS A 1 86 ? -9.255 -6.925 21.544 1.00 97.12 86 LYS A C 1
ATOM 595 O O . LYS A 1 86 ? -8.621 -5.952 21.140 1.00 97.12 86 LYS A O 1
ATOM 600 N N . GLY A 1 87 ? -10.246 -6.828 22.424 1.00 94.88 87 GLY A N 1
ATOM 601 C CA . GLY A 1 87 ? -10.643 -5.587 23.091 1.00 94.88 87 GLY A CA 1
ATOM 602 C C . GLY A 1 87 ? -9.765 -5.239 24.298 1.00 94.88 87 GLY A C 1
ATOM 603 O O . GLY A 1 87 ? -8.849 -5.975 24.672 1.00 94.88 87 GLY A O 1
ATOM 604 N N . ASP A 1 88 ? -10.084 -4.122 24.949 1.00 92.38 88 ASP A N 1
ATOM 605 C CA . ASP A 1 88 ? -9.375 -3.582 26.119 1.00 92.38 88 ASP A CA 1
ATOM 606 C C . ASP A 1 88 ? -9.455 -4.479 27.366 1.00 92.38 88 ASP A C 1
ATOM 608 O O . ASP A 1 88 ? -8.544 -4.468 28.190 1.00 92.38 88 ASP A O 1
ATOM 612 N N . THR A 1 89 ? -10.499 -5.304 27.486 1.00 94.38 89 THR A N 1
ATOM 613 C CA . THR A 1 89 ? -10.653 -6.290 28.574 1.00 94.38 89 THR A CA 1
ATOM 614 C C . THR A 1 89 ? -9.798 -7.542 28.381 1.00 94.38 89 THR A C 1
ATOM 616 O O . THR A 1 89 ? -9.758 -8.409 29.249 1.00 94.38 89 THR A O 1
ATOM 619 N N . GLY A 1 90 ? -9.130 -7.670 27.233 1.00 94.38 90 GLY A N 1
ATOM 620 C CA . GLY A 1 90 ? -8.386 -8.862 26.846 1.00 94.38 90 GLY A CA 1
ATOM 621 C C . GLY A 1 90 ? -9.229 -9.959 26.187 1.00 94.38 90 GLY A C 1
ATOM 622 O O . GLY A 1 90 ? -8.644 -10.892 25.639 1.00 94.38 90 GLY A O 1
ATOM 623 N N . ASN A 1 91 ? -10.558 -9.820 26.177 1.00 97.69 91 ASN A N 1
ATOM 624 C CA . ASN A 1 91 ? -11.477 -10.697 25.449 1.00 97.69 91 ASN A CA 1
ATOM 625 C C . ASN A 1 91 ? -11.617 -10.277 23.976 1.00 97.69 91 ASN A C 1
ATOM 627 O O . ASN A 1 91 ? -11.246 -9.168 23.589 1.00 97.69 91 ASN A O 1
ATOM 631 N N . TYR A 1 92 ? -12.180 -11.154 23.150 1.00 98.50 92 TYR A N 1
ATOM 632 C CA . TYR A 1 92 ? -12.286 -10.988 21.702 1.00 98.50 92 TYR A CA 1
ATOM 633 C C . TYR A 1 92 ? -13.698 -10.597 21.261 1.00 98.50 92 TYR A C 1
ATOM 635 O O . TYR A 1 92 ? -14.694 -11.164 21.727 1.00 98.50 92 TYR A O 1
ATOM 643 N N . LEU A 1 93 ? -13.774 -9.654 20.317 1.00 98.50 93 LEU A N 1
ATOM 644 C CA . LEU A 1 93 ? -14.992 -9.320 19.586 1.00 98.50 93 LEU A CA 1
ATOM 645 C C . LEU A 1 93 ? -15.471 -10.551 18.822 1.00 98.50 93 LEU A C 1
ATOM 647 O O . LEU A 1 93 ? -14.776 -11.061 17.942 1.00 98.50 93 LEU A O 1
ATOM 651 N N . SER A 1 94 ? -16.665 -11.008 19.165 1.00 98.12 94 SER A N 1
ATOM 652 C CA . SER A 1 94 ? -17.181 -12.300 18.742 1.00 98.12 94 SER A CA 1
ATOM 653 C C . SER A 1 94 ? -18.672 -12.223 18.459 1.00 98.12 94 SER A C 1
ATOM 655 O O . SER A 1 94 ? -19.404 -11.499 19.139 1.00 98.12 94 SER A O 1
ATOM 657 N N . ARG A 1 95 ? -19.140 -13.010 17.490 1.00 98.00 95 ARG A N 1
ATOM 658 C CA . ARG A 1 95 ? -20.569 -13.264 17.297 1.00 98.00 95 ARG A CA 1
ATOM 659 C C . ARG A 1 95 ? -21.122 -14.018 18.509 1.00 98.00 95 ARG A C 1
ATOM 661 O O . ARG A 1 95 ? -20.485 -14.928 19.031 1.00 98.00 95 ARG A O 1
ATOM 668 N N . CYS A 1 96 ? -22.320 -13.642 18.931 1.00 97.62 96 CYS A N 1
ATOM 669 C CA . CYS A 1 96 ? -23.041 -14.218 20.052 1.00 97.62 96 CYS A CA 1
ATOM 670 C C . CYS A 1 96 ? -24.496 -14.454 19.638 1.00 97.62 96 CYS A C 1
ATOM 672 O O . CYS A 1 96 ? -25.222 -13.506 19.333 1.00 97.62 96 CYS A O 1
ATOM 674 N N . ASN A 1 97 ? -24.904 -15.721 19.597 1.00 97.75 97 ASN A N 1
ATOM 675 C CA . ASN A 1 97 ? -26.233 -16.124 19.148 1.00 97.75 97 ASN A CA 1
ATOM 676 C C . ASN A 1 97 ? -27.232 -16.125 20.311 1.00 97.75 9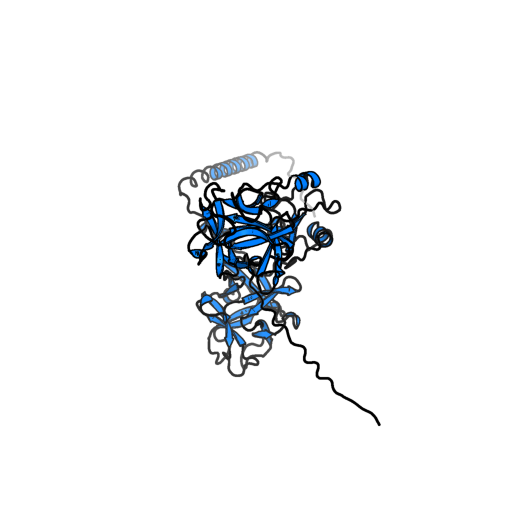7 ASN A C 1
ATOM 678 O O . ASN A 1 97 ? -27.008 -16.805 21.310 1.00 97.75 97 ASN A O 1
ATOM 682 N N . ASN A 1 98 ? -28.348 -15.415 20.154 1.00 97.00 98 ASN A N 1
ATOM 683 C CA . ASN A 1 98 ? -29.417 -15.248 21.142 1.00 97.00 98 ASN A CA 1
ATOM 684 C C . ASN A 1 98 ? -28.931 -14.711 22.498 1.00 97.00 98 ASN A C 1
ATOM 686 O O . ASN A 1 98 ? -29.497 -15.022 23.542 1.00 97.00 98 ASN A O 1
ATOM 690 N N . CYS A 1 99 ? -27.881 -13.888 22.488 1.00 96.38 99 CYS A N 1
ATOM 691 C CA . CYS A 1 99 ? -27.287 -13.337 23.707 1.00 96.38 99 CYS A CA 1
ATOM 692 C C . CYS A 1 99 ? -27.949 -12.044 24.192 1.00 96.38 99 CYS A C 1
ATOM 694 O O . CYS A 1 99 ? -27.532 -11.499 25.210 1.00 96.38 99 CYS A O 1
ATOM 696 N N . ALA A 1 100 ? -28.940 -11.531 23.465 1.00 95.75 100 ALA A N 1
ATOM 697 C CA . ALA A 1 100 ? -29.707 -10.348 23.824 1.00 95.75 100 ALA A CA 1
ATOM 698 C C . ALA A 1 100 ? -31.134 -10.456 23.258 1.00 95.75 100 ALA A C 1
ATOM 700 O O . ALA A 1 100 ? -31.322 -11.086 22.212 1.00 95.75 100 ALA A O 1
ATOM 701 N N . PRO A 1 101 ? -32.133 -9.821 23.896 1.00 93.38 101 PRO A N 1
ATOM 702 C CA . PRO A 1 101 ? -33.476 -9.704 23.339 1.00 93.38 101 PRO A CA 1
ATOM 703 C C . PRO A 1 101 ? -33.454 -8.702 22.174 1.00 93.38 101 PRO A C 1
ATOM 705 O O . PRO A 1 101 ? -33.660 -7.508 22.366 1.00 93.38 101 PRO A O 1
ATOM 708 N N . ALA A 1 102 ? -33.145 -9.170 20.964 1.00 94.75 102 ALA A N 1
ATOM 709 C CA . ALA A 1 102 ? -32.894 -8.317 19.804 1.00 94.75 102 ALA A CA 1
ATOM 710 C C . ALA A 1 102 ? -33.631 -8.780 18.540 1.00 94.75 102 ALA A C 1
ATOM 712 O O . ALA A 1 102 ? -34.095 -9.913 18.441 1.00 94.75 102 ALA A O 1
ATOM 713 N N . SER A 1 103 ? -33.699 -7.889 17.547 1.00 94.62 103 SER A N 1
ATOM 714 C CA . SER A 1 103 ? -34.355 -8.140 16.250 1.00 94.62 103 SER A CA 1
ATOM 715 C C . SER A 1 103 ? -33.656 -9.213 15.409 1.00 94.62 103 SER A C 1
ATOM 717 O O . SER A 1 103 ? -34.271 -9.816 14.534 1.00 94.62 103 SER A O 1
ATOM 719 N N . TYR A 1 104 ? -32.369 -9.450 15.671 1.00 96.12 104 TYR A N 1
ATOM 720 C CA . TYR A 1 104 ? -31.578 -10.497 15.037 1.00 96.12 104 TYR A CA 1
ATOM 721 C C . TYR A 1 104 ? -30.917 -11.358 16.115 1.00 96.12 104 TYR A C 1
ATOM 723 O O . TYR A 1 104 ? -30.494 -10.817 17.138 1.00 96.12 104 TYR A O 1
ATOM 731 N N . PRO A 1 105 ? -30.783 -12.675 15.887 1.00 96.69 105 PRO A N 1
ATOM 732 C CA . PRO A 1 105 ? -30.218 -13.578 16.883 1.00 96.69 105 PRO A CA 1
ATOM 733 C C . PRO A 1 105 ? -28.709 -13.365 17.069 1.00 96.69 105 PRO A C 1
ATOM 735 O O . PRO A 1 105 ? -28.196 -13.525 18.170 1.00 96.69 105 PRO A O 1
ATOM 738 N N . ASP A 1 106 ? -27.992 -12.969 16.015 1.00 98.00 106 ASP A N 1
ATOM 739 C CA . ASP A 1 106 ? -26.535 -12.849 16.018 1.00 98.00 106 ASP A CA 1
ATOM 740 C C . ASP A 1 106 ? -26.068 -11.417 16.319 1.00 98.00 106 ASP A C 1
ATOM 742 O O . ASP A 1 106 ? -25.973 -10.578 15.418 1.00 98.00 106 ASP A O 1
ATOM 746 N N . MET A 1 107 ? -25.720 -11.143 17.577 1.00 97.50 107 MET A N 1
ATOM 747 C CA . MET A 1 107 ? -25.161 -9.862 18.031 1.00 97.50 107 MET A CA 1
ATOM 748 C C . MET A 1 107 ? -23.660 -9.985 18.332 1.00 97.50 107 MET A C 1
ATOM 750 O O . MET A 1 107 ? -23.194 -11.049 18.728 1.00 97.50 107 MET A O 1
ATOM 754 N N . ALA A 1 108 ? -22.882 -8.913 18.174 1.00 98.12 108 ALA A N 1
ATOM 755 C CA . ALA A 1 108 ? -21.466 -8.911 18.534 1.00 98.12 108 ALA A CA 1
ATOM 756 C C . ALA A 1 108 ? -21.232 -8.519 20.010 1.00 98.12 108 ALA A C 1
ATOM 758 O O . ALA A 1 108 ? -21.775 -7.530 20.505 1.00 98.12 108 ALA A O 1
ATOM 759 N N . PHE A 1 109 ? -20.390 -9.285 20.707 1.00 98.25 109 PHE A N 1
ATOM 760 C CA . PHE A 1 109 ? -19.995 -9.093 22.111 1.00 98.25 109 PHE A CA 1
ATOM 761 C C . PHE A 1 109 ? -18.481 -9.280 22.287 1.00 98.25 109 PHE A C 1
ATOM 763 O O . PHE A 1 109 ? -17.844 -9.962 21.489 1.00 98.25 109 PHE A O 1
ATOM 770 N N . VAL A 1 110 ? -17.906 -8.743 23.364 1.00 98.25 110 VAL A N 1
ATOM 771 C CA . VAL A 1 110 ? -16.477 -8.856 23.719 1.00 98.25 110 VAL A CA 1
ATOM 772 C C . VAL A 1 110 ? -16.315 -9.758 24.947 1.00 98.25 110 VAL A C 1
ATOM 774 O O . VAL A 1 110 ? -16.048 -9.294 26.052 1.00 98.25 110 VAL A O 1
ATOM 777 N N . HIS A 1 111 ? -16.535 -11.061 24.766 1.00 97.44 111 HIS A N 1
ATOM 778 C CA . HIS A 1 111 ? -16.702 -12.001 25.887 1.00 97.44 111 HIS A CA 1
ATOM 779 C C . HIS A 1 111 ? -15.855 -13.278 25.790 1.00 97.44 111 HIS A C 1
ATOM 781 O O . HIS A 1 111 ? -15.641 -13.946 26.797 1.00 97.44 111 HIS A O 1
ATOM 787 N N . VAL A 1 112 ? -15.365 -13.631 24.600 1.00 97.44 112 VAL A N 1
ATOM 788 C CA . VAL A 1 112 ? -14.555 -14.841 24.406 1.00 97.44 112 VAL A CA 1
ATOM 789 C C . VAL A 1 112 ? -13.131 -14.562 24.878 1.00 97.44 112 VAL A C 1
ATOM 791 O O . VAL A 1 112 ? -12.523 -13.610 24.404 1.00 97.44 112 VAL A O 1
ATOM 794 N N . SER A 1 113 ? -12.587 -15.368 25.791 1.00 96.81 113 SER A N 1
ATOM 795 C CA . SER A 1 113 ? -11.225 -15.193 26.329 1.00 96.81 113 SER A CA 1
ATOM 796 C C . SER A 1 113 ? -10.139 -15.880 25.493 1.00 96.81 113 SER A C 1
ATOM 798 O O . SER A 1 113 ? -8.993 -15.433 25.483 1.00 96.81 113 SER A O 1
ATOM 800 N N . ASP A 1 114 ? -10.501 -16.929 24.750 1.00 96.62 114 ASP A N 1
ATOM 801 C CA . ASP A 1 114 ? -9.633 -17.619 23.794 1.00 96.62 114 ASP A CA 1
ATOM 802 C C . ASP A 1 114 ? -10.323 -17.718 22.428 1.00 96.62 114 ASP A C 1
ATOM 804 O O . ASP A 1 114 ? -11.283 -18.466 22.250 1.00 96.62 114 ASP A O 1
ATOM 808 N N . TRP A 1 115 ? -9.822 -16.972 21.442 1.00 95.62 115 TRP A N 1
ATOM 809 C CA . TRP A 1 115 ? -10.358 -16.960 20.076 1.00 95.62 115 TRP A CA 1
ATOM 810 C C . TRP A 1 115 ? -10.255 -18.320 19.365 1.00 95.62 115 TRP A C 1
ATOM 812 O O . TRP A 1 115 ? -10.921 -18.549 18.351 1.00 95.62 115 TRP A O 1
ATOM 822 N N . LYS A 1 116 ? -9.429 -19.237 19.883 1.00 95.12 116 LYS A N 1
ATOM 823 C CA . LYS A 1 116 ? -9.305 -20.606 19.369 1.00 95.12 116 LYS A CA 1
ATOM 824 C C . LYS A 1 116 ? -10.453 -21.502 19.821 1.00 95.12 116 LYS A C 1
ATOM 826 O O . LYS A 1 116 ? -10.682 -22.531 19.193 1.00 95.12 116 LYS A O 1
ATOM 831 N N . ALA A 1 117 ? -11.184 -21.114 20.870 1.00 91.62 117 ALA A N 1
ATOM 832 C CA . ALA A 1 117 ? -12.277 -21.907 21.428 1.00 91.62 117 ALA A CA 1
ATOM 833 C C . ALA A 1 117 ? -13.474 -22.040 20.474 1.00 91.62 117 ALA A C 1
ATOM 835 O O . ALA A 1 117 ? -14.261 -22.976 20.608 1.00 91.62 117 ALA A O 1
ATOM 836 N N . GLY A 1 118 ? -13.615 -21.137 19.499 1.00 90.19 118 GLY A N 1
ATOM 837 C CA . GLY A 1 118 ? -14.677 -21.246 18.512 1.00 90.19 118 GLY A CA 1
ATOM 838 C C . GLY A 1 118 ? -14.542 -20.294 17.326 1.00 90.19 118 GLY A C 1
ATOM 839 O O . GLY A 1 118 ? -13.976 -19.206 17.451 1.00 90.19 118 GLY A O 1
ATOM 840 N N . PRO A 1 119 ? -15.099 -20.672 16.161 1.00 95.75 119 PRO A N 1
ATOM 841 C CA . PRO A 1 119 ? -14.998 -19.881 14.937 1.00 95.75 119 PRO A CA 1
ATOM 842 C C . PRO A 1 119 ? -15.758 -18.546 15.010 1.00 95.75 119 PRO A C 1
ATOM 844 O O . PRO A 1 119 ? -15.450 -17.640 14.245 1.00 95.75 119 PRO A O 1
ATOM 847 N N . TRP A 1 120 ? -16.698 -18.384 15.947 1.00 96.69 120 TRP A N 1
ATOM 848 C CA . TRP A 1 120 ? -17.466 -17.148 16.155 1.00 96.69 120 TRP A CA 1
ATOM 849 C C . TRP A 1 120 ? -16.634 -15.965 16.683 1.00 96.69 120 TRP A C 1
ATOM 851 O O . TRP A 1 120 ? -17.111 -14.832 16.654 1.00 96.69 120 TRP A O 1
ATOM 861 N N . ALA A 1 121 ? -15.405 -16.206 17.153 1.00 97.56 121 ALA A N 1
ATOM 862 C CA . ALA A 1 121 ? -14.440 -15.175 17.554 1.00 97.56 121 ALA A CA 1
ATOM 863 C C . ALA A 1 121 ? -13.436 -14.811 16.440 1.00 97.56 121 ALA A C 1
ATOM 865 O O . ALA A 1 121 ? -12.502 -14.040 16.669 1.00 97.56 121 ALA A O 1
ATOM 866 N N . GLN A 1 122 ? -13.601 -15.388 15.247 1.00 97.69 122 GLN A N 1
ATOM 867 C CA . GLN A 1 122 ? -12.711 -15.211 14.104 1.00 97.69 122 GLN A CA 1
ATOM 868 C C . GLN A 1 122 ? -13.467 -14.561 12.947 1.00 97.69 122 GLN A C 1
ATOM 870 O O . GLN A 1 122 ? -14.603 -14.923 12.637 1.00 97.69 122 GLN A O 1
ATOM 875 N N . TRP A 1 123 ? -12.806 -13.635 12.266 1.00 97.81 123 TRP A N 1
ATOM 876 C CA . TRP A 1 123 ? -13.375 -12.844 11.185 1.00 97.81 123 TRP A CA 1
ATOM 877 C C . TRP A 1 123 ? -12.566 -13.047 9.914 1.00 97.81 123 TRP A C 1
ATOM 879 O O . TRP A 1 123 ? -11.338 -12.988 9.931 1.00 97.81 123 TRP A O 1
ATOM 889 N N . THR A 1 124 ? -13.254 -13.256 8.798 1.00 96.19 124 THR A N 1
ATOM 890 C CA . THR A 1 124 ? -12.635 -13.137 7.474 1.00 96.19 124 THR A CA 1
ATOM 891 C C . THR A 1 124 ? -12.739 -11.680 7.050 1.00 96.19 124 THR A C 1
ATOM 893 O O . THR A 1 124 ? -13.841 -11.129 7.010 1.00 96.19 124 THR A O 1
ATOM 896 N N . CYS A 1 125 ? -11.602 -11.048 6.770 1.00 94.06 125 CYS A N 1
ATOM 897 C CA . CYS A 1 125 ? -11.581 -9.688 6.249 1.00 94.06 125 CYS A CA 1
ATOM 898 C C . CYS A 1 125 ? -11.747 -9.717 4.727 1.00 94.06 125 CYS A C 1
ATOM 900 O O . CYS A 1 125 ? -11.012 -10.422 4.037 1.00 94.06 125 CYS A O 1
ATOM 902 N N . GLU A 1 126 ? -12.688 -8.935 4.207 1.00 93.38 126 GLU A N 1
ATOM 903 C CA . GLU A 1 126 ? -12.865 -8.709 2.772 1.00 93.38 126 GLU A CA 1
ATOM 904 C C . GLU A 1 126 ? -12.646 -7.228 2.436 1.00 93.38 126 GLU A C 1
ATOM 906 O O . GLU A 1 126 ? -13.122 -6.342 3.151 1.00 93.38 126 GLU A O 1
ATOM 911 N N . ASP A 1 127 ? -11.918 -6.949 1.351 1.00 89.25 127 ASP A N 1
ATOM 912 C CA . ASP A 1 127 ? -11.703 -5.580 0.875 1.00 89.25 127 ASP A CA 1
ATOM 913 C C . ASP A 1 127 ? -13.003 -5.039 0.260 1.00 89.25 127 ASP A C 1
ATOM 915 O O . ASP A 1 127 ? -13.506 -5.565 -0.738 1.00 89.25 127 ASP A O 1
ATOM 919 N N . ALA A 1 128 ? -13.559 -3.993 0.874 1.00 86.69 128 ALA A N 1
ATOM 920 C CA . ALA A 1 128 ? -14.801 -3.365 0.432 1.00 86.69 128 ALA A CA 1
ATOM 921 C C . ALA A 1 128 ? -14.566 -2.219 -0.574 1.00 86.69 128 ALA A C 1
ATOM 923 O O . ALA A 1 128 ? -15.523 -1.600 -1.050 1.00 86.69 128 ALA A O 1
ATOM 924 N N . GLY A 1 129 ? -13.306 -1.935 -0.922 1.00 78.12 129 GLY A N 1
ATOM 925 C CA . GLY A 1 129 ? -12.892 -0.808 -1.752 1.00 78.12 129 GLY A CA 1
ATOM 926 C C . GLY A 1 129 ? -12.862 0.521 -0.992 1.00 78.12 129 GLY A C 1
ATOM 927 O O . GLY A 1 129 ? -13.345 0.644 0.134 1.00 78.12 129 GLY A O 1
ATOM 928 N N . ASN A 1 130 ? -12.280 1.554 -1.611 1.00 75.25 130 ASN A N 1
ATOM 929 C CA . ASN A 1 130 ? -12.221 2.924 -1.071 1.00 75.25 130 ASN A CA 1
ATOM 930 C C . ASN A 1 130 ? -11.654 3.028 0.361 1.00 75.25 130 ASN A C 1
ATOM 932 O O . ASN A 1 130 ? -12.089 3.868 1.149 1.00 75.25 130 ASN A O 1
ATOM 936 N N . GLY A 1 131 ? -10.701 2.163 0.718 1.00 72.88 131 GLY A N 1
ATOM 937 C CA . GLY A 1 131 ? -10.104 2.163 2.055 1.00 72.88 131 GLY A CA 1
ATOM 938 C C . GLY A 1 131 ? -10.975 1.524 3.145 1.00 72.88 131 GLY A C 1
ATOM 939 O O . GLY A 1 131 ? -10.679 1.709 4.327 1.00 72.88 131 GLY A O 1
ATOM 940 N N . LYS A 1 132 ? -12.040 0.798 2.780 1.00 88.44 132 LYS A N 1
ATOM 941 C CA . LYS A 1 132 ? -12.944 0.122 3.718 1.00 88.44 132 LYS A CA 1
ATOM 942 C C . LYS A 1 132 ? -12.778 -1.395 3.694 1.00 88.44 132 LYS A C 1
ATOM 944 O O . LYS A 1 132 ? -12.345 -1.971 2.700 1.00 88.44 132 LYS A O 1
ATOM 949 N N . ILE A 1 133 ? -13.187 -2.037 4.782 1.00 95.00 133 ILE A N 1
ATOM 950 C CA . ILE A 1 133 ? -13.259 -3.494 4.921 1.00 95.00 133 ILE A CA 1
ATOM 951 C C . ILE A 1 133 ? -14.678 -3.946 5.255 1.00 95.00 133 ILE A C 1
ATOM 953 O O . ILE A 1 133 ? -15.474 -3.176 5.796 1.00 95.00 133 ILE A O 1
ATOM 957 N N . ALA A 1 134 ? -14.960 -5.218 5.008 1.00 97.12 134 ALA A N 1
ATOM 958 C CA . ALA A 1 134 ? -16.088 -5.943 5.572 1.00 97.12 134 ALA A CA 1
ATOM 959 C C . ALA A 1 134 ? -15.568 -7.121 6.412 1.00 97.12 134 ALA A C 1
ATOM 961 O O . ALA A 1 134 ? -14.577 -7.757 6.056 1.00 97.12 134 ALA A O 1
ATOM 962 N N . LEU A 1 135 ? -16.227 -7.411 7.538 1.00 98.00 135 LEU A N 1
ATOM 963 C CA . LEU A 1 135 ? -15.843 -8.500 8.443 1.00 98.00 135 LEU A CA 1
ATOM 964 C C . LEU A 1 135 ? -16.902 -9.596 8.405 1.00 98.00 135 LEU A C 1
ATOM 966 O O . LEU A 1 135 ? -18.016 -9.406 8.893 1.00 98.00 135 LEU A O 1
ATOM 970 N N . LYS A 1 136 ? -16.557 -10.742 7.824 1.00 97.88 136 LYS A N 1
ATOM 971 C CA . LYS A 1 136 ? -17.439 -11.905 7.702 1.00 97.88 136 LYS A CA 1
ATOM 972 C C . LYS A 1 136 ? -17.219 -12.871 8.859 1.00 97.88 136 LYS A C 1
ATOM 974 O O . LYS A 1 136 ? -16.082 -13.258 9.128 1.00 97.88 136 LYS A O 1
ATOM 979 N N . ALA A 1 137 ? -18.296 -13.270 9.519 1.00 97.88 137 ALA A N 1
ATOM 980 C CA . ALA A 1 137 ? -18.265 -14.248 10.599 1.00 97.88 137 ALA A CA 1
ATOM 981 C C . ALA A 1 137 ? -18.321 -15.693 10.076 1.00 97.88 137 ALA A C 1
ATOM 983 O O . ALA A 1 137 ? -18.486 -15.956 8.883 1.00 97.88 137 ALA A O 1
ATOM 984 N N . ASP A 1 138 ? -18.268 -16.642 11.005 1.00 96.69 138 ASP A N 1
ATOM 985 C CA . ASP A 1 138 ? -18.424 -18.081 10.782 1.00 96.69 138 ASP A CA 1
ATOM 986 C C . ASP A 1 138 ? -19.761 -18.485 10.136 1.00 96.69 138 ASP A C 1
ATOM 988 O O . ASP A 1 138 ? -19.827 -19.502 9.452 1.00 96.69 138 ASP A O 1
ATOM 992 N N . THR A 1 139 ? -20.810 -17.673 10.287 1.00 97.12 139 THR A N 1
ATOM 993 C CA . THR A 1 139 ? -22.120 -17.891 9.643 1.00 97.12 139 THR A CA 1
ATOM 994 C C . THR A 1 139 ? -22.153 -17.493 8.167 1.00 97.12 139 THR A C 1
ATOM 996 O O . THR A 1 139 ? -23.172 -17.673 7.503 1.00 97.12 139 THR A O 1
ATOM 999 N N . GLY A 1 140 ? -21.076 -16.898 7.647 1.00 96.81 140 GLY A N 1
ATOM 1000 C CA . GLY A 1 140 ? -21.029 -16.324 6.304 1.00 96.81 140 GLY A CA 1
ATOM 1001 C C . GLY A 1 140 ? -21.722 -14.963 6.174 1.00 96.81 140 GLY A C 1
ATOM 1002 O O . GLY A 1 140 ? -21.685 -14.379 5.094 1.00 96.81 140 GLY A O 1
ATOM 1003 N N . LYS A 1 141 ? -22.315 -14.442 7.254 1.00 98.12 141 LYS A N 1
ATOM 1004 C CA . LYS A 1 141 ? -22.869 -13.084 7.328 1.00 98.12 141 LYS A CA 1
ATOM 1005 C C . LYS A 1 141 ? -21.820 -12.088 7.826 1.00 98.12 141 LYS A C 1
ATOM 1007 O O . LYS A 1 141 ? -20.810 -12.469 8.416 1.00 98.12 141 LYS A O 1
ATOM 1012 N N . TYR A 1 142 ? -22.079 -10.807 7.604 1.00 98.50 142 TYR A N 1
ATOM 1013 C CA . TYR A 1 142 ? -21.158 -9.715 7.890 1.00 98.50 142 TYR A CA 1
ATOM 1014 C C . TYR A 1 142 ? -21.556 -8.947 9.148 1.00 98.50 142 TYR A C 1
ATOM 1016 O O . TYR A 1 142 ? -22.745 -8.728 9.409 1.00 98.50 142 TYR A O 1
ATOM 1024 N N . LEU A 1 143 ? -20.538 -8.527 9.903 1.00 98.44 143 LEU A N 1
ATOM 1025 C CA . LEU A 1 143 ? -20.668 -7.536 10.962 1.00 98.44 143 LEU A CA 1
ATOM 1026 C C . LEU A 1 143 ? -21.213 -6.240 10.364 1.00 98.44 143 LEU A C 1
ATOM 1028 O O . LEU A 1 143 ? -20.711 -5.762 9.348 1.00 98.44 143 LEU A O 1
ATOM 1032 N N . ALA A 1 144 ? -22.223 -5.664 10.998 1.00 98.25 144 ALA A N 1
ATOM 1033 C CA . ALA A 1 144 ? -22.875 -4.470 10.505 1.00 98.25 144 ALA A CA 1
ATOM 1034 C C . ALA A 1 144 ? -23.539 -3.669 11.629 1.00 98.25 144 ALA A C 1
ATOM 1036 O O . ALA A 1 144 ? -23.884 -4.206 12.688 1.00 98.25 144 ALA A O 1
ATOM 1037 N N . ARG A 1 145 ? -23.738 -2.372 11.387 1.00 97.94 145 ARG A N 1
ATOM 1038 C CA . ARG A 1 145 ? -24.552 -1.512 12.245 1.00 97.94 145 ARG A CA 1
ATOM 1039 C C . ARG A 1 145 ? -26.027 -1.840 12.065 1.00 97.94 145 ARG A C 1
ATOM 1041 O O . ARG A 1 145 ? -26.533 -1.864 10.947 1.00 97.94 145 ARG A O 1
ATOM 1048 N N . CYS A 1 146 ? -26.717 -2.002 13.185 1.00 97.19 146 CYS A N 1
ATOM 1049 C CA . CYS A 1 146 ? -28.157 -2.173 13.250 1.00 97.19 146 CYS A CA 1
ATOM 1050 C C . CYS A 1 146 ? -28.754 -1.052 14.101 1.00 97.19 146 CYS A C 1
ATOM 1052 O O . CYS A 1 146 ? -28.369 -0.878 15.262 1.00 97.19 146 CYS A O 1
ATOM 1054 N N . ASN A 1 147 ? -29.664 -0.275 13.513 1.00 97.00 147 ASN A N 1
ATOM 1055 C CA . ASN A 1 147 ? -30.277 0.864 14.182 1.00 97.00 147 ASN A CA 1
ATOM 1056 C C . ASN A 1 147 ? -31.568 0.453 14.907 1.00 97.00 147 ASN A C 1
ATOM 1058 O O . ASN A 1 147 ? -32.450 -0.138 14.292 1.00 97.00 147 ASN A O 1
ATOM 1062 N N . ASN A 1 148 ? -31.678 0.778 16.197 1.00 96.00 148 ASN A N 1
ATOM 1063 C CA . ASN A 1 148 ? -32.822 0.492 17.070 1.00 96.00 148 ASN A CA 1
ATOM 1064 C C . ASN A 1 148 ? -33.231 -0.992 17.109 1.00 96.00 148 ASN A C 1
ATOM 1066 O O . ASN A 1 148 ? -34.394 -1.329 17.307 1.00 96.00 148 ASN A O 1
ATOM 1070 N N . CYS A 1 149 ? -32.262 -1.895 16.949 1.00 96.38 149 CYS A N 1
ATOM 1071 C CA . CYS A 1 149 ? -32.517 -3.336 16.887 1.00 96.38 149 CYS A CA 1
ATOM 1072 C C . CYS A 1 149 ? -32.623 -4.010 18.264 1.00 96.38 149 CYS A C 1
ATOM 1074 O O . CYS A 1 149 ? -32.894 -5.211 18.332 1.00 96.38 149 CYS A O 1
ATOM 1076 N N . ILE A 1 150 ? -32.408 -3.250 19.342 1.00 95.38 150 ILE A N 1
ATOM 1077 C CA . ILE A 1 150 ? -32.447 -3.700 20.736 1.00 95.38 150 ILE A CA 1
ATOM 1078 C C . ILE A 1 150 ? -33.457 -2.828 21.496 1.00 95.38 150 ILE A C 1
ATOM 1080 O O . ILE A 1 150 ? -33.194 -1.638 21.693 1.00 95.38 150 ILE A O 1
ATOM 1084 N N . PRO A 1 151 ? -34.593 -3.381 21.952 1.00 93.88 151 PRO A N 1
ATOM 1085 C CA . PRO A 1 151 ? -35.540 -2.660 22.795 1.00 93.88 151 PRO A CA 1
ATOM 1086 C C . PRO A 1 151 ? -34.877 -2.164 24.088 1.00 93.88 151 PRO A C 1
ATOM 1088 O O . PRO A 1 151 ? -34.283 -2.942 24.830 1.00 93.88 151 PRO A O 1
ATOM 1091 N N . GLY A 1 152 ? -34.958 -0.856 24.348 1.00 91.94 152 GLY A N 1
ATOM 1092 C CA . GLY A 1 152 ? -34.335 -0.225 25.521 1.00 91.94 152 GLY A CA 1
ATOM 1093 C C . GLY A 1 152 ? -32.800 -0.210 25.510 1.00 91.94 152 GLY A C 1
ATOM 1094 O O . GLY A 1 152 ? -32.194 0.161 26.512 1.00 91.94 152 GLY A O 1
ATOM 1095 N N . GLY A 1 153 ? -32.173 -0.622 24.405 1.00 92.88 153 GLY A N 1
ATOM 1096 C CA . GLY A 1 153 ? -30.726 -0.651 24.243 1.00 92.88 153 GLY A CA 1
ATOM 1097 C C . GLY A 1 153 ? -30.166 0.550 23.473 1.00 92.88 153 GLY A C 1
ATOM 1098 O O . GLY A 1 153 ? -30.854 1.546 23.239 1.00 92.88 153 GLY A O 1
ATOM 1099 N N . PRO A 1 154 ? -28.895 0.461 23.051 1.00 93.75 154 PRO A N 1
ATOM 1100 C CA . PRO A 1 154 ? -28.240 1.482 22.249 1.00 93.75 154 PRO A CA 1
ATOM 1101 C C . PRO A 1 154 ? -28.920 1.639 20.887 1.00 93.75 154 PRO A C 1
ATOM 1103 O O . PRO A 1 154 ? -29.257 0.650 20.234 1.00 93.75 154 PRO A O 1
ATOM 1106 N N . ALA A 1 155 ? -29.035 2.886 20.422 1.00 95.19 155 ALA A N 1
ATOM 1107 C CA . ALA A 1 155 ? -29.611 3.182 19.113 1.00 95.19 155 ALA A CA 1
ATOM 1108 C C . ALA A 1 155 ? -28.818 2.546 17.963 1.00 95.19 155 ALA A C 1
ATOM 1110 O O . ALA A 1 155 ? -29.415 2.147 16.977 1.00 95.19 155 ALA A O 1
ATOM 1111 N N . ASP A 1 156 ? -27.492 2.435 18.073 1.00 97.06 156 ASP A N 1
ATOM 1112 C CA . ASP A 1 156 ? -26.651 1.790 17.066 1.00 97.06 156 ASP A CA 1
ATOM 1113 C C . ASP A 1 156 ? -25.837 0.661 17.711 1.00 97.06 156 ASP A C 1
ATOM 1115 O O . ASP A 1 156 ? -24.923 0.907 18.504 1.00 97.06 156 ASP A O 1
ATOM 1119 N N . ALA A 1 157 ? -26.157 -0.581 17.353 1.00 97.00 157 ALA A N 1
ATOM 1120 C CA . ALA A 1 157 ? -25.527 -1.785 17.890 1.00 97.00 157 ALA A CA 1
ATOM 1121 C C . ALA A 1 157 ? -24.899 -2.634 16.773 1.00 97.00 157 ALA A C 1
ATOM 1123 O O . ALA A 1 157 ? -25.315 -2.543 15.614 1.00 97.00 157 ALA A O 1
ATOM 1124 N N . ALA A 1 158 ? -23.881 -3.435 17.099 1.00 98.00 158 ALA A N 1
ATOM 1125 C CA . ALA A 1 158 ? -23.188 -4.274 16.125 1.00 98.00 158 ALA A CA 1
ATOM 1126 C C . ALA A 1 158 ? -23.787 -5.685 16.070 1.00 98.00 158 ALA A C 1
ATOM 1128 O O . ALA A 1 158 ? -23.845 -6.401 17.069 1.00 98.00 158 ALA A O 1
ATOM 1129 N N . PHE A 1 159 ? -24.217 -6.090 14.878 1.00 98.25 159 PHE A N 1
ATOM 1130 C CA . PHE A 1 159 ? -24.862 -7.374 14.606 1.00 98.25 159 PHE A CA 1
ATOM 1131 C C . PHE A 1 159 ? -24.175 -8.102 13.459 1.00 98.25 159 PHE A C 1
ATOM 1133 O O . PHE A 1 159 ? -23.557 -7.476 12.605 1.00 98.25 159 PHE A O 1
ATOM 1140 N N . VAL A 1 160 ? -24.330 -9.421 13.397 1.00 98.31 160 VAL A N 1
ATOM 1141 C CA . VAL A 1 160 ? -23.857 -10.259 12.288 1.00 98.31 160 VAL A CA 1
ATOM 1142 C C . VAL A 1 160 ? -25.068 -10.760 11.502 1.00 98.31 160 VAL A C 1
ATOM 1144 O O . VAL A 1 160 ? -25.494 -11.906 11.628 1.00 98.31 160 VAL A O 1
ATOM 1147 N N . HIS A 1 161 ? -25.679 -9.874 10.717 1.00 97.31 161 HIS A N 1
ATOM 1148 C CA . HIS A 1 161 ? -26.978 -10.150 10.088 1.00 97.31 161 HIS A CA 1
ATOM 1149 C C . HIS A 1 161 ? -27.016 -9.912 8.574 1.00 97.31 161 HIS A C 1
ATOM 1151 O O . HIS A 1 161 ? -27.905 -10.439 7.904 1.00 97.31 161 HIS A O 1
ATOM 1157 N N . VAL A 1 162 ? -26.057 -9.163 8.026 1.00 97.25 162 VAL A N 1
ATOM 1158 C CA . VAL A 1 162 ? -26.032 -8.796 6.605 1.00 97.25 162 VAL A CA 1
ATOM 1159 C C . VAL A 1 162 ? -25.469 -9.951 5.780 1.00 97.25 162 VAL A C 1
ATOM 1161 O O . VAL A 1 162 ? -24.402 -10.467 6.097 1.00 97.25 162 VAL A O 1
ATOM 1164 N N . ALA A 1 163 ? -26.174 -10.373 4.729 1.00 96.88 163 ALA A N 1
ATOM 1165 C CA . ALA A 1 163 ? -25.733 -11.474 3.866 1.00 96.88 163 ALA A CA 1
ATOM 1166 C C . ALA A 1 163 ? -24.665 -11.037 2.854 1.00 96.88 163 ALA A C 1
ATOM 1168 O O . ALA A 1 163 ? -23.766 -11.812 2.539 1.00 96.88 163 ALA A O 1
ATOM 1169 N N . ASN A 1 164 ? -24.745 -9.796 2.373 1.00 94.94 164 ASN A N 1
ATOM 1170 C CA . ASN A 1 164 ? -23.791 -9.222 1.439 1.00 94.94 164 ASN A CA 1
ATOM 1171 C C . ASN A 1 164 ? -23.457 -7.787 1.862 1.00 94.94 164 ASN A C 1
ATOM 1173 O O . ASN A 1 164 ? -24.323 -6.920 1.925 1.00 94.94 164 ASN A O 1
ATOM 1177 N N . TRP A 1 165 ? -22.185 -7.516 2.153 1.00 94.81 165 TRP A N 1
ATOM 1178 C CA . TRP A 1 165 ? -21.734 -6.197 2.615 1.00 94.81 165 TRP A CA 1
ATOM 1179 C C . TRP A 1 165 ? -21.969 -5.072 1.593 1.00 94.81 165 TRP A C 1
ATOM 1181 O O . TRP A 1 165 ? -21.916 -3.887 1.935 1.00 94.81 165 TRP A O 1
ATOM 1191 N N . ARG A 1 166 ? -22.227 -5.426 0.330 1.00 94.31 166 ARG A N 1
ATOM 1192 C CA . ARG A 1 166 ? -22.564 -4.482 -0.741 1.00 94.31 166 ARG A CA 1
ATOM 1193 C C . ARG A 1 166 ? -23.984 -3.933 -0.619 1.00 94.31 166 ARG A C 1
ATOM 1195 O O . ARG A 1 166 ? -24.251 -2.885 -1.197 1.00 94.31 166 ARG A O 1
ATOM 1202 N N . ASP A 1 167 ? -24.855 -4.594 0.142 1.00 90.62 167 ASP A N 1
ATOM 1203 C CA . ASP A 1 167 ? -26.266 -4.216 0.283 1.00 90.62 167 ASP A CA 1
ATOM 1204 C C . ASP A 1 167 ? -26.441 -2.888 1.031 1.00 90.62 167 ASP A C 1
ATOM 1206 O O . ASP A 1 167 ? -27.466 -2.222 0.894 1.00 90.62 167 ASP A O 1
ATOM 1210 N N . GLY A 1 168 ? -25.436 -2.472 1.806 1.00 89.06 168 GLY A N 1
ATOM 1211 C CA . GLY A 1 168 ? -25.479 -1.184 2.474 1.00 89.06 168 GLY A CA 1
ATOM 1212 C C . GLY A 1 168 ? -24.170 -0.764 3.135 1.00 89.06 168 GLY A C 1
ATOM 1213 O O . GLY A 1 168 ? -23.360 -1.604 3.534 1.00 89.06 168 GLY A O 1
ATOM 1214 N N . PRO A 1 169 ? -23.962 0.554 3.309 1.00 95.44 169 PRO A N 1
ATOM 1215 C CA . PRO A 1 169 ? -22.744 1.091 3.911 1.00 95.44 169 PRO A CA 1
ATOM 1216 C C . PRO A 1 169 ? -22.570 0.694 5.385 1.00 95.44 169 PRO A C 1
ATOM 1218 O O . PRO A 1 169 ? -21.449 0.712 5.881 1.00 95.44 169 PRO A O 1
ATOM 1221 N N . TRP A 1 170 ? -23.642 0.295 6.079 1.00 96.88 170 TRP A N 1
ATOM 1222 C CA . TRP A 1 170 ? -23.611 -0.121 7.486 1.00 96.88 170 TRP A CA 1
ATOM 1223 C C . TRP A 1 170 ? -22.830 -1.422 7.745 1.00 96.88 170 TRP A C 1
ATOM 1225 O O . TRP A 1 170 ? -22.541 -1.717 8.902 1.00 96.88 170 TRP A O 1
ATOM 1235 N N . ALA A 1 171 ? -22.469 -2.182 6.704 1.00 97.56 171 ALA A N 1
ATOM 1236 C CA . ALA A 1 171 ? -21.618 -3.379 6.780 1.00 97.56 171 ALA A CA 1
ATOM 1237 C C . ALA A 1 171 ? -20.171 -3.136 6.300 1.00 97.56 171 ALA A C 1
ATOM 1239 O O . ALA A 1 171 ? -19.416 -4.085 6.086 1.00 97.56 171 ALA A O 1
ATOM 1240 N N . GLN A 1 172 ? -19.789 -1.872 6.092 1.00 97.00 172 GLN A N 1
ATOM 1241 C CA . GLN A 1 172 ? -18.474 -1.472 5.591 1.00 97.00 172 GLN A CA 1
ATOM 1242 C C . GLN A 1 172 ? -17.801 -0.539 6.595 1.00 97.00 172 GLN A C 1
ATOM 1244 O O . GLN A 1 172 ? -18.386 0.457 7.022 1.00 97.00 172 GLN A O 1
ATOM 1249 N N . PHE A 1 173 ? -16.546 -0.820 6.926 1.00 96.31 173 PHE A N 1
ATOM 1250 C CA . PHE A 1 173 ? -15.817 -0.108 7.969 1.00 96.31 173 PHE A CA 1
ATOM 1251 C C . PHE A 1 173 ? -14.572 0.552 7.407 1.00 96.31 173 PHE A C 1
ATOM 1253 O O . PHE A 1 173 ? -13.750 -0.105 6.773 1.00 96.31 173 PHE A O 1
ATOM 1260 N N . GLN A 1 174 ? -14.399 1.841 7.679 1.00 92.88 174 GLN A N 1
ATOM 1261 C CA . GLN A 1 174 ? -13.101 2.477 7.505 1.00 92.88 174 GLN A CA 1
ATOM 1262 C C . GLN A 1 174 ? -12.195 2.051 8.665 1.00 92.88 174 GLN A C 1
ATOM 1264 O O . GLN A 1 174 ? -12.560 2.199 9.833 1.00 92.88 174 GLN A O 1
ATOM 1269 N N . VAL A 1 175 ? -11.022 1.513 8.335 1.00 88.81 175 VAL A N 1
ATOM 1270 C CA . VAL A 1 175 ? -10.015 1.131 9.330 1.00 88.81 175 VAL A CA 1
ATOM 1271 C C . VAL A 1 175 ? -9.150 2.344 9.645 1.00 88.81 175 VAL A C 1
ATOM 1273 O O . VAL A 1 175 ? -8.476 2.876 8.762 1.00 88.81 175 VAL A O 1
ATOM 1276 N N . GLU A 1 176 ? -9.144 2.762 10.905 1.00 86.38 176 GLU A N 1
ATOM 1277 C CA . GLU A 1 176 ? -8.244 3.798 11.408 1.00 86.38 176 GLU A CA 1
ATOM 1278 C C . GLU A 1 176 ? -7.180 3.140 12.297 1.00 86.38 176 GLU A C 1
ATOM 1280 O O . GLU A 1 176 ? -7.494 2.544 13.325 1.00 86.38 176 GLU A O 1
ATOM 1285 N N . PHE A 1 177 ? -5.912 3.209 11.889 1.00 79.38 177 PHE A N 1
ATOM 1286 C CA . PHE A 1 177 ? -4.804 2.628 12.647 1.00 79.38 177 PHE A CA 1
ATOM 1287 C C . PHE A 1 177 ? -4.398 3.555 13.793 1.00 79.38 177 PHE A C 1
ATOM 1289 O O . PHE A 1 177 ? -4.165 4.747 13.593 1.00 79.38 177 PHE A O 1
ATOM 1296 N N . LYS A 1 178 ? -4.240 2.989 14.988 1.00 76.75 178 LYS A N 1
ATOM 1297 C CA . LYS A 1 178 ? -3.587 3.631 16.124 1.00 76.75 178 LYS A CA 1
ATOM 1298 C C . LYS A 1 178 ? -2.133 3.192 16.156 1.00 76.75 178 LYS A C 1
ATOM 1300 O O . LYS A 1 178 ? -1.777 2.193 16.778 1.00 76.75 178 LYS A O 1
ATOM 1305 N N . SER A 1 179 ? -1.279 3.971 15.510 1.00 70.94 179 SER A N 1
ATOM 1306 C CA . SER A 1 179 ? 0.161 3.789 15.634 1.00 70.94 179 SER A CA 1
ATOM 1307 C C . SER A 1 179 ? 0.579 4.024 17.099 1.00 70.94 179 SER A C 1
ATOM 1309 O O . SER A 1 179 ? 0.248 5.070 17.668 1.00 70.94 179 SER A O 1
ATOM 1311 N N . PRO A 1 180 ? 1.277 3.081 17.763 1.00 75.62 180 PRO A N 1
ATOM 1312 C CA . PRO A 1 180 ? 1.806 3.317 19.099 1.00 75.62 180 PRO A CA 1
ATOM 1313 C C . PRO A 1 180 ? 2.942 4.338 18.993 1.00 75.62 180 PRO A C 1
ATOM 1315 O O . PRO A 1 180 ? 4.063 4.011 18.596 1.00 75.62 180 PRO A O 1
ATOM 1318 N N . TRP A 1 181 ? 2.637 5.597 19.293 1.00 87.50 181 TRP A N 1
ATOM 1319 C CA . TRP A 1 181 ? 3.613 6.681 19.290 1.00 87.50 181 TRP A CA 1
ATOM 1320 C C . TRP A 1 181 ? 4.574 6.522 20.467 1.00 87.50 181 TRP A C 1
ATOM 1322 O O . TRP A 1 181 ? 4.156 6.395 21.618 1.00 87.50 181 TRP A O 1
ATOM 1332 N N . LYS A 1 182 ? 5.873 6.506 20.176 1.00 90.00 182 LYS A N 1
ATOM 1333 C CA . LYS A 1 182 ? 6.948 6.338 21.152 1.00 90.00 182 LYS A CA 1
ATOM 1334 C C . LYS A 1 182 ? 7.846 7.564 21.155 1.00 90.00 182 LYS A C 1
ATOM 1336 O O . LYS A 1 182 ? 8.150 8.136 20.109 1.00 90.00 182 LYS A O 1
ATOM 1341 N N . CYS A 1 183 ? 8.320 7.918 22.341 1.00 92.56 183 CYS A N 1
ATOM 1342 C CA . CYS A 1 183 ? 9.372 8.908 22.494 1.00 92.56 183 CYS A CA 1
ATOM 1343 C C . CYS A 1 183 ? 10.725 8.232 22.337 1.00 92.56 183 CYS A C 1
ATOM 1345 O O . CYS A 1 183 ? 11.008 7.262 23.040 1.00 92.56 183 CYS A O 1
ATOM 1347 N N . LEU A 1 184 ? 11.555 8.763 21.442 1.00 93.00 184 LEU A N 1
ATOM 1348 C CA . LEU A 1 184 ? 12.920 8.298 21.213 1.00 93.00 184 LEU A CA 1
ATOM 1349 C C . LEU A 1 184 ? 13.885 9.445 21.555 1.00 93.00 184 LEU A C 1
ATOM 1351 O O . LEU A 1 184 ? 14.277 10.186 20.655 1.00 93.00 184 LEU A O 1
ATOM 1355 N N . PRO A 1 185 ? 14.269 9.624 22.838 1.00 88.44 185 PRO A N 1
ATOM 1356 C CA . PRO A 1 185 ? 15.068 10.776 23.271 1.00 88.44 185 PRO A CA 1
ATOM 1357 C C . PRO A 1 185 ? 16.416 10.915 22.554 1.00 88.44 185 PRO A C 1
ATOM 1359 O O . PRO A 1 185 ? 16.928 12.019 22.426 1.00 88.44 185 PRO A O 1
ATOM 1362 N N . SER A 1 186 ? 16.981 9.805 22.070 1.00 87.31 186 SER A N 1
ATOM 1363 C CA . SER A 1 186 ? 18.220 9.774 21.285 1.00 87.31 186 SER A CA 1
ATOM 1364 C C . SER A 1 186 ? 18.051 10.195 19.819 1.00 87.31 186 SER A C 1
ATOM 1366 O O . SER A 1 186 ? 19.047 10.354 19.122 1.00 87.31 186 SER A O 1
ATOM 1368 N N . VAL A 1 187 ? 16.815 10.359 19.341 1.00 91.56 187 VAL A N 1
ATOM 1369 C CA . VAL A 1 187 ? 16.496 10.778 17.966 1.00 91.56 187 VAL A CA 1
ATOM 1370 C C . VAL A 1 187 ? 15.974 12.209 17.952 1.00 91.56 187 VAL A C 1
ATOM 1372 O O . VAL A 1 187 ? 16.402 13.016 17.133 1.00 91.56 187 VAL A O 1
ATOM 1375 N N . GLY A 1 188 ? 15.047 12.531 18.854 1.00 89.38 188 GLY A N 1
ATOM 1376 C CA . GLY A 1 188 ? 14.496 13.872 18.977 1.00 89.38 188 GLY A CA 1
ATOM 1377 C C . GLY A 1 188 ? 13.266 13.943 19.875 1.00 89.38 188 GLY A C 1
ATOM 1378 O O . GLY A 1 188 ? 12.811 12.955 20.447 1.00 89.38 188 GLY A O 1
ATOM 1379 N N . SER A 1 189 ? 12.732 15.153 19.991 1.00 91.25 189 SER A N 1
ATOM 1380 C CA . SER A 1 189 ? 11.604 15.529 20.853 1.00 91.25 189 SER A CA 1
ATOM 1381 C C . SER A 1 189 ? 10.225 15.248 20.257 1.00 91.25 189 SER A C 1
ATOM 1383 O O . SER A 1 189 ? 9.244 15.314 20.987 1.00 91.25 189 SER A O 1
ATOM 1385 N N . THR A 1 190 ? 10.121 14.913 18.968 1.00 94.56 190 THR A N 1
ATOM 1386 C CA . THR A 1 190 ? 8.844 14.510 18.356 1.00 94.56 190 THR A CA 1
ATOM 1387 C C . THR A 1 190 ? 8.531 13.034 18.656 1.00 94.56 190 THR A C 1
ATOM 1389 O O . THR A 1 190 ? 9.456 12.224 18.757 1.00 94.56 190 THR A O 1
ATOM 1392 N N . PRO A 1 191 ? 7.255 12.633 18.790 1.00 95.12 191 PRO A N 1
ATOM 1393 C CA . PRO A 1 191 ? 6.893 11.222 18.797 1.00 95.12 191 PRO A CA 1
ATOM 1394 C C . PRO A 1 191 ? 7.179 10.541 17.452 1.00 95.12 191 PRO A C 1
ATOM 1396 O O . PRO A 1 191 ? 6.949 11.110 16.383 1.00 95.12 191 PRO A O 1
ATOM 1399 N N . PHE A 1 192 ? 7.598 9.280 17.508 1.00 95.25 192 PHE A N 1
ATOM 1400 C CA . PHE A 1 192 ? 7.814 8.431 16.338 1.00 95.25 192 PHE A CA 1
ATOM 1401 C C . PHE A 1 192 ? 6.939 7.187 16.398 1.00 95.25 192 PHE A C 1
ATOM 1403 O O . PHE A 1 192 ? 6.574 6.714 17.476 1.00 95.25 192 PHE A O 1
ATOM 1410 N N . SER A 1 193 ? 6.622 6.621 15.244 1.00 92.56 193 SER A N 1
ATOM 1411 C CA . SER A 1 193 ? 5.979 5.317 15.171 1.00 92.56 193 SER A CA 1
ATOM 1412 C C . SER A 1 193 ? 6.342 4.590 13.882 1.00 92.56 193 SER A C 1
ATOM 1414 O O . SER A 1 193 ? 7.128 5.088 13.075 1.00 92.56 193 SER A O 1
ATOM 1416 N N . ILE A 1 194 ? 5.777 3.400 13.710 1.00 84.31 194 ILE A N 1
ATOM 1417 C CA . ILE A 1 194 ? 5.848 2.631 12.473 1.00 84.31 194 ILE A CA 1
ATOM 1418 C C . ILE A 1 194 ? 4.548 2.891 11.705 1.00 84.31 194 ILE A C 1
ATOM 1420 O O . ILE A 1 194 ? 3.448 2.757 12.250 1.00 84.31 194 ILE A O 1
ATOM 1424 N N . ALA A 1 195 ? 4.692 3.343 10.465 1.00 82.06 195 ALA A N 1
ATOM 1425 C CA . ALA A 1 195 ? 3.614 3.536 9.512 1.00 82.06 195 ALA A CA 1
ATOM 1426 C C . ALA A 1 195 ? 3.071 2.184 9.033 1.00 82.06 195 ALA A C 1
ATOM 1428 O O . ALA A 1 195 ? 3.738 1.157 9.141 1.00 82.06 195 ALA A O 1
ATOM 1429 N N . LYS A 1 196 ? 1.871 2.186 8.443 1.00 69.38 196 LYS A N 1
ATOM 1430 C CA . LYS A 1 196 ? 1.214 0.969 7.931 1.00 69.38 196 LYS A CA 1
ATOM 1431 C C . LYS A 1 196 ? 2.089 0.174 6.957 1.00 69.38 196 LYS A C 1
ATOM 1433 O O . LYS A 1 196 ? 1.999 -1.045 6.893 1.00 69.38 196 LYS A O 1
ATOM 1438 N N . ASP A 1 197 ? 2.890 0.865 6.157 1.00 65.62 197 ASP A N 1
ATOM 1439 C CA . ASP A 1 197 ? 3.751 0.219 5.174 1.00 65.62 197 ASP A CA 1
ATOM 1440 C C . ASP A 1 197 ? 5.019 -0.389 5.793 1.00 65.62 197 ASP A C 1
ATOM 1442 O O . ASP A 1 197 ? 5.704 -1.127 5.102 1.00 65.62 197 ASP A O 1
ATOM 1446 N N . GLY A 1 198 ? 5.307 -0.138 7.075 1.00 72.56 198 GLY A N 1
ATOM 1447 C CA . GLY A 1 198 ? 6.516 -0.581 7.772 1.00 72.56 198 GLY A CA 1
ATOM 1448 C C . GLY A 1 198 ? 7.602 0.495 7.868 1.00 72.56 198 GLY A C 1
ATOM 1449 O O . GLY A 1 198 ? 8.601 0.293 8.565 1.00 72.56 198 GLY A O 1
ATOM 1450 N N . ASN A 1 199 ? 7.423 1.652 7.215 1.00 87.06 199 ASN A N 1
ATOM 1451 C CA . ASN A 1 199 ? 8.338 2.783 7.345 1.00 87.06 199 ASN A CA 1
ATOM 1452 C C . ASN A 1 199 ? 8.256 3.423 8.730 1.00 87.06 199 ASN A C 1
ATOM 1454 O O . ASN A 1 199 ? 7.255 3.350 9.437 1.00 87.06 199 ASN A O 1
ATOM 1458 N N . VAL A 1 200 ? 9.321 4.119 9.106 1.00 93.31 200 VAL A N 1
ATOM 1459 C CA . VAL A 1 200 ? 9.286 5.024 10.257 1.00 93.31 200 VAL A CA 1
ATOM 1460 C C . VAL A 1 200 ? 8.459 6.248 9.884 1.00 93.31 200 VAL A C 1
ATOM 1462 O O . VAL A 1 200 ? 8.558 6.751 8.769 1.00 93.31 200 VAL A O 1
ATOM 1465 N N . GLN A 1 201 ? 7.693 6.774 10.828 1.00 94.38 201 GLN A N 1
ATOM 1466 C CA . GLN A 1 201 ? 7.048 8.075 10.704 1.00 94.38 201 GLN A CA 1
ATOM 1467 C C . GLN A 1 201 ? 7.279 8.914 11.955 1.00 94.38 201 GLN A C 1
ATOM 1469 O O . GLN A 1 201 ? 7.353 8.386 13.068 1.00 94.38 201 GLN A O 1
ATOM 1474 N N . CYS A 1 202 ? 7.372 10.226 11.777 1.00 96.31 202 CYS A N 1
ATOM 1475 C CA . CYS A 1 202 ? 7.331 11.178 12.879 1.00 96.31 202 CYS A CA 1
ATOM 1476 C C . CYS A 1 202 ? 5.933 11.797 12.986 1.00 96.31 202 CYS A C 1
ATOM 1478 O O . CYS A 1 202 ? 5.171 11.849 12.013 1.00 96.31 202 CYS A O 1
ATOM 1480 N N . TRP A 1 203 ? 5.596 12.295 14.173 1.00 95.06 203 TRP A N 1
ATOM 1481 C CA . TRP A 1 203 ? 4.365 13.044 14.372 1.00 95.06 203 TRP A CA 1
ATOM 1482 C C . TRP A 1 203 ? 4.398 14.322 13.537 1.00 95.06 203 TRP A C 1
ATOM 1484 O O . TRP A 1 203 ? 5.293 15.149 13.708 1.00 95.06 203 TRP A O 1
ATOM 1494 N N . SER A 1 204 ? 3.415 14.493 12.657 1.00 95.44 204 SER A N 1
ATOM 1495 C CA . SER A 1 204 ? 3.239 15.674 11.813 1.00 95.44 204 SER A CA 1
ATOM 1496 C C . SER A 1 204 ? 1.753 15.879 11.531 1.00 95.44 204 SER A C 1
ATOM 1498 O O . SER A 1 204 ? 0.993 14.917 11.446 1.00 95.44 204 SER A O 1
ATOM 1500 N N . ASP A 1 205 ? 1.336 17.130 11.376 1.00 92.81 205 ASP A N 1
ATOM 1501 C CA . ASP A 1 205 ? -0.035 17.469 10.981 1.00 92.81 205 ASP A CA 1
ATOM 1502 C C . ASP A 1 205 ? -0.143 17.922 9.519 1.00 92.81 205 ASP A C 1
ATOM 1504 O O . ASP A 1 205 ? -1.247 18.191 9.047 1.00 92.81 205 ASP A O 1
ATOM 1508 N N . ASN A 1 206 ? 0.978 18.005 8.796 1.00 90.94 206 ASN A N 1
ATOM 1509 C CA . ASN A 1 206 ? 1.031 18.515 7.422 1.00 90.94 206 ASN A CA 1
ATOM 1510 C C . ASN A 1 206 ? 1.811 17.613 6.450 1.00 90.94 206 ASN A C 1
ATOM 1512 O O . ASN A 1 206 ? 1.996 17.986 5.292 1.00 90.94 206 ASN A O 1
ATOM 1516 N N . GLY A 1 207 ? 2.297 16.457 6.907 1.00 89.38 207 GLY A N 1
ATOM 1517 C CA . GLY A 1 207 ? 3.054 15.513 6.090 1.00 89.38 207 GLY A CA 1
ATOM 1518 C C . GLY A 1 207 ? 4.406 16.038 5.609 1.00 89.38 207 GLY A C 1
ATOM 1519 O O . GLY A 1 207 ? 4.986 15.466 4.689 1.00 89.38 207 GLY A O 1
ATOM 1520 N N . ARG A 1 208 ? 4.903 17.130 6.192 1.00 92.94 208 ARG A N 1
ATOM 1521 C CA . ARG A 1 208 ? 6.186 17.750 5.849 1.00 92.94 208 ARG A CA 1
ATOM 1522 C C . ARG A 1 208 ? 7.022 17.960 7.099 1.00 92.94 208 ARG A C 1
ATOM 1524 O O . ARG A 1 208 ? 8.113 17.426 7.179 1.00 92.94 208 ARG A O 1
ATOM 1531 N N . ASP A 1 209 ? 6.502 18.681 8.080 1.00 94.94 209 ASP A N 1
ATOM 1532 C CA . ASP A 1 209 ? 7.253 19.099 9.258 1.00 94.94 209 ASP A CA 1
ATOM 1533 C C . ASP A 1 209 ? 6.895 18.215 10.450 1.00 94.94 209 ASP A C 1
ATOM 1535 O O . ASP A 1 209 ? 5.733 18.146 10.865 1.00 94.94 209 ASP A O 1
ATOM 1539 N N . CYS A 1 210 ? 7.888 17.532 11.022 1.00 96.44 210 CYS A N 1
ATOM 1540 C CA . CYS A 1 210 ? 7.681 16.843 12.290 1.00 96.44 210 CYS A CA 1
ATOM 1541 C C . CYS A 1 210 ? 7.467 17.862 13.419 1.00 96.44 210 CYS A C 1
ATOM 1543 O O . CYS A 1 210 ? 8.039 18.953 13.413 1.00 96.44 210 CYS A O 1
ATOM 1545 N N . ALA A 1 211 ? 6.724 17.466 14.449 1.00 95.19 211 ALA A N 1
ATOM 1546 C CA . ALA A 1 211 ? 6.479 18.249 15.656 1.00 95.19 211 ALA A CA 1
ATOM 1547 C C . ALA A 1 211 ? 7.716 18.315 16.583 1.00 95.19 211 ALA A C 1
ATOM 1549 O O . ALA A 1 211 ? 7.666 17.920 17.744 1.00 95.19 211 ALA A O 1
ATOM 1550 N N . TRP A 1 212 ? 8.851 18.806 16.078 1.00 93.88 212 TRP A N 1
ATOM 1551 C CA . TRP A 1 212 ? 10.127 18.863 16.804 1.00 93.88 212 TRP A CA 1
ATOM 1552 C C . TRP A 1 212 ? 10.086 19.736 18.065 1.00 93.88 212 TRP A C 1
ATOM 1554 O O . TRP A 1 212 ? 10.879 19.533 18.973 1.00 93.88 212 TRP A O 1
ATOM 1564 N N . SER A 1 213 ? 9.178 20.703 18.160 1.00 88.12 213 SER A N 1
ATOM 1565 C CA . SER A 1 213 ? 9.012 21.537 19.357 1.00 88.12 213 SER A CA 1
ATOM 1566 C C . SER A 1 213 ? 7.995 20.982 20.359 1.00 88.12 213 SER A C 1
ATOM 1568 O O . SER A 1 213 ? 7.788 21.591 21.408 1.00 88.12 213 SER A O 1
ATOM 1570 N N . ALA A 1 214 ? 7.344 19.854 20.058 1.00 84.75 214 ALA A N 1
ATOM 1571 C CA . ALA A 1 214 ? 6.382 19.253 20.968 1.00 84.75 214 ALA A CA 1
ATOM 1572 C C . ALA A 1 214 ? 7.080 18.554 22.141 1.00 84.75 214 ALA A C 1
ATOM 1574 O O . ALA A 1 214 ? 8.158 17.978 22.000 1.00 84.75 214 ALA A O 1
ATOM 1575 N N . ASP A 1 215 ? 6.418 18.540 23.297 1.00 90.25 215 ASP A N 1
ATOM 1576 C CA . ASP A 1 215 ? 6.763 17.596 24.353 1.00 90.25 215 ASP A CA 1
ATOM 1577 C C . ASP A 1 215 ? 6.199 16.222 23.983 1.00 90.25 215 ASP A C 1
ATOM 1579 O O . ASP A 1 215 ? 4.993 15.981 24.101 1.00 90.25 215 ASP A O 1
ATOM 1583 N N . CYS A 1 216 ? 7.078 15.313 23.552 1.00 91.19 216 CYS A N 1
ATOM 1584 C CA . CYS A 1 216 ? 6.676 13.963 23.184 1.00 91.19 216 CYS A CA 1
ATOM 1585 C C . CYS A 1 216 ? 5.855 13.268 24.272 1.00 91.19 216 CYS A C 1
ATOM 1587 O O . CYS A 1 216 ? 4.852 12.633 23.953 1.00 91.19 216 CYS A O 1
ATOM 1589 N N . LYS A 1 217 ? 6.247 13.368 25.550 1.00 89.12 217 LYS A N 1
ATOM 1590 C CA . LYS A 1 217 ? 5.576 12.613 26.618 1.00 89.12 217 LYS A CA 1
ATOM 1591 C C . LYS A 1 217 ? 4.144 13.095 26.791 1.00 89.12 217 LYS A C 1
ATOM 1593 O O . LYS A 1 217 ? 3.232 12.271 26.806 1.00 89.12 217 LYS A O 1
ATOM 1598 N N . SER A 1 218 ? 3.950 14.410 26.858 1.00 87.00 218 SER A N 1
ATOM 1599 C CA . SER A 1 218 ? 2.619 15.016 26.953 1.00 87.00 218 SER A CA 1
ATOM 1600 C C . SER A 1 218 ? 1.772 14.723 25.714 1.00 87.00 218 SER A C 1
ATOM 1602 O O . SER A 1 218 ? 0.598 14.374 25.836 1.00 87.00 218 SER A O 1
ATOM 1604 N N . LEU A 1 219 ? 2.365 14.789 24.519 1.00 86.44 219 LEU A N 1
ATOM 1605 C CA . LEU A 1 219 ? 1.656 14.545 23.265 1.00 86.44 219 LEU A CA 1
ATOM 1606 C C . LEU A 1 219 ? 1.215 13.081 23.128 1.00 86.44 219 LEU A C 1
ATOM 1608 O O . LEU A 1 219 ? 0.054 12.822 22.818 1.00 86.44 219 LEU A O 1
ATOM 1612 N N . VAL A 1 220 ? 2.087 12.123 23.452 1.00 83.50 220 VAL A N 1
ATOM 1613 C CA . VAL A 1 220 ? 1.744 10.692 23.489 1.00 83.50 220 VAL A CA 1
ATOM 1614 C C . VAL A 1 220 ? 0.690 10.406 24.564 1.00 83.50 220 VAL A C 1
ATOM 1616 O O . VAL A 1 220 ? -0.285 9.706 24.290 1.00 83.50 220 VAL A O 1
ATOM 1619 N N . ALA A 1 221 ? 0.839 10.972 25.767 1.00 76.75 221 ALA A N 1
ATOM 1620 C CA . ALA A 1 221 ? -0.098 10.775 26.875 1.00 76.75 221 ALA A CA 1
ATOM 1621 C C . ALA A 1 221 ? -1.489 11.370 26.605 1.00 76.75 221 ALA A C 1
ATOM 1623 O O . ALA A 1 221 ? -2.485 10.837 27.092 1.00 76.75 221 ALA A O 1
ATOM 1624 N N . SER A 1 222 ? -1.581 12.429 25.792 1.00 80.44 222 SER A N 1
ATOM 1625 C CA . SER A 1 222 ? -2.864 13.026 25.398 1.00 80.44 222 SER A CA 1
ATOM 1626 C C . SER A 1 222 ? -3.769 12.055 24.629 1.00 80.44 222 SER A C 1
ATOM 1628 O O . SER A 1 222 ? -4.987 12.237 24.596 1.00 80.44 222 SER A O 1
ATOM 1630 N N . GLY A 1 223 ? -3.174 11.038 23.991 1.00 68.00 223 GLY A N 1
ATOM 1631 C CA . GLY A 1 223 ? -3.830 10.091 23.091 1.00 68.00 223 GLY A CA 1
ATOM 1632 C C . GLY A 1 223 ? -4.436 10.716 21.834 1.00 68.00 223 GLY A C 1
ATOM 1633 O O . GLY A 1 223 ? -5.190 10.035 21.136 1.00 68.00 223 GLY A O 1
ATOM 1634 N N . ALA A 1 224 ? -4.096 11.972 21.523 1.00 78.25 224 ALA A N 1
ATOM 1635 C CA . ALA A 1 224 ? -4.356 12.568 20.218 1.00 78.25 224 ALA A CA 1
ATOM 1636 C C . ALA A 1 224 ? -3.702 11.736 19.099 1.00 78.25 224 ALA A C 1
ATOM 1638 O O . ALA A 1 224 ? -2.841 10.891 19.353 1.00 78.25 224 ALA A O 1
ATOM 1639 N N . GLN A 1 225 ? -4.114 11.972 17.856 1.00 78.88 225 GLN A N 1
ATOM 1640 C CA . GLN A 1 225 ? -3.449 11.418 16.680 1.00 78.88 225 GLN A CA 1
ATOM 1641 C C . GLN A 1 225 ? -3.036 12.557 15.741 1.00 78.88 225 GLN A C 1
ATOM 1643 O O . GLN A 1 225 ? -3.792 13.524 15.607 1.00 78.88 225 GLN A O 1
ATOM 1648 N N . PRO A 1 226 ? -1.864 12.456 15.094 1.00 86.12 226 PRO A N 1
ATOM 1649 C CA . PRO A 1 226 ? -1.465 13.390 14.050 1.00 86.12 226 PRO A CA 1
ATOM 1650 C C . PRO A 1 226 ? -2.416 13.325 12.858 1.00 86.12 226 PRO A C 1
ATOM 1652 O O . PRO A 1 226 ? -2.881 12.249 12.476 1.00 86.12 226 PRO A O 1
ATOM 1655 N N . LYS A 1 227 ? -2.657 14.471 12.226 1.00 84.62 227 LYS A N 1
ATOM 1656 C CA . LYS A 1 227 ? -3.522 14.572 11.041 1.00 84.62 227 LYS A CA 1
ATOM 1657 C C . LYS A 1 227 ? -2.870 13.989 9.793 1.00 84.62 227 LYS A C 1
ATOM 1659 O O . LYS A 1 227 ? -3.563 13.424 8.953 1.00 84.62 227 LYS A O 1
ATOM 1664 N N . MET A 1 228 ? -1.555 14.157 9.655 1.00 83.62 228 MET A N 1
ATOM 1665 C CA . MET A 1 228 ? -0.806 13.708 8.486 1.00 83.62 228 MET A CA 1
ATOM 1666 C C . MET A 1 228 ? 0.664 13.483 8.865 1.00 83.62 228 MET A C 1
ATOM 1668 O O . MET A 1 228 ? 1.483 14.382 8.668 1.00 83.62 228 MET A O 1
ATOM 1672 N N . PRO A 1 229 ? 1.011 12.310 9.429 1.00 92.62 229 PRO A N 1
ATOM 1673 C CA . PRO A 1 229 ? 2.395 11.957 9.729 1.00 92.62 229 PRO A CA 1
ATOM 1674 C C . PRO A 1 229 ? 3.321 12.156 8.532 1.00 92.62 229 PRO A C 1
ATOM 1676 O O . PRO A 1 229 ? 2.939 11.873 7.397 1.00 92.62 229 PRO A O 1
ATOM 1679 N N . LEU A 1 230 ? 4.560 12.574 8.787 1.00 95.38 230 LEU A N 1
ATOM 1680 C CA . LEU A 1 230 ? 5.612 12.503 7.780 1.00 95.38 230 LEU A CA 1
ATOM 1681 C C . LEU A 1 230 ? 6.232 11.109 7.861 1.00 95.38 230 LEU A C 1
ATOM 1683 O O . LEU A 1 230 ? 6.855 10.752 8.865 1.00 95.38 230 LEU A O 1
ATOM 1687 N N . VAL A 1 231 ? 6.056 10.340 6.792 1.00 92.62 231 VAL A N 1
ATOM 1688 C CA . VAL A 1 231 ? 6.575 8.978 6.665 1.00 92.62 231 VAL A CA 1
ATOM 1689 C C . VAL A 1 231 ? 7.924 9.012 5.940 1.00 92.62 231 VAL A C 1
ATOM 1691 O O . VAL A 1 231 ? 8.065 9.645 4.891 1.00 92.62 231 VAL A O 1
ATOM 1694 N N . CYS A 1 232 ? 8.926 8.337 6.500 1.00 94.12 232 CYS A N 1
ATOM 1695 C CA . CYS A 1 232 ? 10.211 8.071 5.855 1.00 94.12 232 CYS A CA 1
ATOM 1696 C C . CYS A 1 232 ? 10.030 7.239 4.574 1.00 94.12 232 CYS A C 1
ATOM 1698 O O . CYS A 1 232 ? 8.935 6.787 4.241 1.00 94.12 232 CYS A O 1
ATOM 1700 N N . GLY A 1 233 ? 11.098 7.044 3.809 1.00 88.75 233 GLY A N 1
ATOM 1701 C CA . GLY A 1 233 ? 10.988 6.415 2.500 1.00 88.75 233 GLY A CA 1
ATOM 1702 C C . GLY A 1 233 ? 10.454 7.410 1.472 1.00 88.75 233 GLY A C 1
ATOM 1703 O O . GLY A 1 233 ? 10.937 8.536 1.351 1.00 88.75 233 GLY A O 1
ATOM 1704 N N . CYS A 1 234 ? 9.459 7.005 0.693 1.00 83.12 234 CYS A N 1
ATOM 1705 C CA . CYS A 1 234 ? 9.088 7.750 -0.511 1.00 83.12 234 CYS A CA 1
ATOM 1706 C C . CYS A 1 234 ? 8.372 9.062 -0.255 1.00 83.12 234 CYS A C 1
ATOM 1708 O O . CYS A 1 234 ? 8.617 10.024 -0.976 1.00 83.12 234 CYS A O 1
ATOM 1710 N N . MET A 1 235 ? 7.567 9.137 0.802 1.00 86.12 235 MET A N 1
ATOM 1711 C CA . MET A 1 235 ? 6.953 10.400 1.191 1.00 86.12 235 MET A CA 1
ATOM 1712 C C . MET A 1 235 ? 8.027 11.424 1.581 1.00 86.12 235 MET A C 1
ATOM 1714 O O . MET A 1 235 ? 8.042 12.527 1.042 1.00 86.12 235 MET A O 1
ATOM 1718 N N . HIS A 1 236 ? 8.991 11.047 2.423 1.00 91.75 236 HIS A N 1
ATOM 1719 C CA . HIS A 1 236 ? 10.119 11.915 2.765 1.00 91.75 236 HIS A CA 1
ATOM 1720 C C . HIS A 1 236 ? 10.950 12.315 1.535 1.00 91.75 236 HIS A C 1
ATOM 1722 O O . HIS A 1 236 ? 11.352 13.473 1.414 1.00 91.75 236 HIS A O 1
ATOM 1728 N N . LYS A 1 237 ? 11.146 11.399 0.576 1.00 85.31 237 LYS A N 1
ATOM 1729 C CA . LYS A 1 237 ? 11.855 11.693 -0.680 1.00 85.31 237 LYS A CA 1
ATOM 1730 C C . LYS A 1 237 ? 11.126 12.712 -1.543 1.00 85.31 237 LYS A C 1
ATOM 1732 O O . LYS A 1 237 ? 11.774 13.603 -2.082 1.00 85.31 237 LYS A O 1
ATOM 1737 N N . ASP A 1 238 ? 9.808 12.623 -1.643 1.00 80.25 238 ASP A N 1
ATOM 1738 C CA . ASP A 1 238 ? 9.007 13.599 -2.385 1.00 80.25 238 ASP A CA 1
ATOM 1739 C C . ASP A 1 238 ? 9.059 14.993 -1.734 1.00 80.25 238 ASP A C 1
ATOM 1741 O O . ASP A 1 238 ? 9.023 16.013 -2.422 1.00 80.25 238 ASP A O 1
ATOM 1745 N N . VAL A 1 239 ? 9.172 15.047 -0.405 1.00 86.19 239 VAL A N 1
ATOM 1746 C CA . VAL A 1 239 ? 9.164 16.294 0.373 1.00 86.19 239 VAL A CA 1
ATOM 1747 C C . VAL A 1 239 ? 10.545 16.963 0.439 1.00 86.19 239 VAL A C 1
ATOM 1749 O O . VAL A 1 239 ? 10.616 18.196 0.363 1.00 86.19 239 VAL A O 1
ATOM 1752 N N . TYR A 1 240 ? 11.614 16.170 0.584 1.00 87.62 240 TYR A N 1
ATOM 1753 C CA . TYR A 1 240 ? 12.978 16.622 0.904 1.00 87.62 240 TYR A CA 1
ATOM 1754 C C . TYR A 1 240 ? 14.067 16.114 -0.058 1.00 87.62 240 TYR A C 1
ATOM 1756 O O . TYR A 1 240 ? 15.241 16.422 0.127 1.00 87.62 240 TYR A O 1
ATOM 1764 N N . GLY A 1 241 ? 13.721 15.334 -1.083 1.00 82.00 241 GLY A N 1
ATOM 1765 C CA . GLY A 1 241 ? 14.670 14.799 -2.070 1.00 82.00 241 GLY A CA 1
ATOM 1766 C C . GLY A 1 241 ? 15.460 13.565 -1.615 1.00 82.00 241 GLY A C 1
ATOM 1767 O O . GLY A 1 241 ? 16.196 12.989 -2.414 1.00 82.00 241 GLY A O 1
ATOM 1768 N N . MET A 1 242 ? 15.280 13.119 -0.370 1.00 85.38 242 MET A N 1
ATOM 1769 C CA . MET A 1 242 ? 15.940 11.950 0.222 1.00 85.38 242 MET A CA 1
ATOM 1770 C C . MET A 1 242 ? 14.930 11.084 0.977 1.00 85.38 242 MET A C 1
ATOM 1772 O O . MET A 1 242 ? 13.994 11.611 1.570 1.00 85.38 242 MET A O 1
ATOM 1776 N N . THR A 1 243 ? 15.107 9.768 0.988 1.00 88.56 243 THR A N 1
ATOM 1777 C CA . THR A 1 243 ? 14.226 8.834 1.711 1.00 88.56 243 THR A CA 1
ATOM 1778 C C . THR A 1 243 ? 14.345 8.964 3.225 1.00 88.56 243 THR A C 1
ATOM 1780 O O . THR A 1 243 ? 13.470 8.528 3.972 1.00 88.56 243 THR A O 1
ATOM 1783 N N . GLY A 1 244 ? 15.448 9.547 3.685 1.00 91.12 244 GLY A N 1
ATOM 1784 C CA . GLY A 1 244 ? 15.815 9.580 5.090 1.00 91.12 244 GLY A CA 1
ATOM 1785 C C . GLY A 1 244 ? 16.562 8.324 5.538 1.00 91.12 244 GLY A C 1
ATOM 1786 O O . GLY A 1 244 ? 17.190 8.366 6.591 1.00 91.12 244 GLY A O 1
ATOM 1787 N N . TYR A 1 245 ? 16.556 7.249 4.745 1.00 90.94 245 TYR A N 1
ATOM 1788 C CA . TYR A 1 245 ? 17.383 6.058 4.971 1.00 90.94 245 TYR A CA 1
ATOM 1789 C C . TYR A 1 245 ? 18.734 6.131 4.261 1.00 90.94 245 TYR A C 1
ATOM 1791 O O . TYR A 1 245 ? 19.642 5.368 4.571 1.00 90.94 245 TYR A O 1
ATOM 1799 N N . ASP A 1 246 ? 18.902 7.096 3.353 1.00 84.44 246 ASP A N 1
ATOM 1800 C CA . ASP A 1 246 ? 20.121 7.249 2.550 1.00 84.44 246 ASP A CA 1
ATOM 1801 C C . ASP A 1 246 ? 21.359 7.591 3.400 1.00 84.44 246 ASP A C 1
ATOM 1803 O O . ASP A 1 246 ? 22.490 7.476 2.932 1.00 84.44 246 ASP A O 1
ATOM 1807 N N . GLN A 1 247 ? 21.159 8.039 4.645 1.00 86.19 247 GLN A N 1
ATOM 1808 C CA . GLN A 1 247 ? 22.225 8.379 5.582 1.00 86.19 247 GLN A CA 1
ATOM 1809 C C . GLN A 1 247 ? 22.024 7.648 6.919 1.00 86.19 247 GLN A C 1
ATOM 1811 O O . GLN A 1 247 ? 20.960 7.789 7.531 1.00 86.19 247 GLN A O 1
ATOM 1816 N N . PRO A 1 248 ? 23.041 6.932 7.439 1.00 88.31 248 PRO A N 1
ATOM 1817 C CA . PRO A 1 248 ? 22.924 6.192 8.699 1.00 88.31 248 PRO A CA 1
ATOM 1818 C C . PRO A 1 248 ? 22.593 7.059 9.920 1.00 88.31 248 PRO A C 1
ATOM 1820 O O . PRO A 1 248 ? 21.989 6.571 10.868 1.00 88.31 248 PRO A O 1
ATOM 1823 N N . THR A 1 249 ? 22.984 8.335 9.904 1.00 90.94 249 THR A N 1
ATOM 1824 C CA . THR A 1 249 ? 22.791 9.281 11.016 1.00 90.94 249 THR A CA 1
ATOM 1825 C C . THR A 1 249 ? 21.480 10.060 10.943 1.00 90.94 249 THR A C 1
ATOM 1827 O O . THR A 1 249 ? 21.148 10.789 11.877 1.00 90.94 249 THR A O 1
ATOM 1830 N N . HIS A 1 250 ? 20.726 9.937 9.849 1.00 95.06 250 HIS A N 1
ATOM 1831 C CA . HIS A 1 250 ? 19.449 10.622 9.703 1.00 95.06 250 HIS A CA 1
ATOM 1832 C C . HIS A 1 250 ? 18.400 10.012 10.646 1.00 95.06 250 HIS A C 1
ATOM 1834 O O . HIS A 1 250 ? 18.402 8.808 10.906 1.00 95.06 250 HIS A O 1
ATOM 1840 N N . TRP A 1 251 ? 17.472 10.831 11.151 1.00 95.56 251 TRP A N 1
ATOM 1841 C CA . TRP A 1 251 ? 16.513 10.409 12.178 1.00 95.56 251 TRP A CA 1
ATOM 1842 C C . TRP A 1 251 ? 15.667 9.200 11.752 1.00 95.56 251 TRP A C 1
ATOM 1844 O O . TRP A 1 251 ? 15.374 8.353 12.590 1.00 95.56 251 TRP A O 1
ATOM 1854 N N . CYS A 1 252 ? 15.330 9.078 10.461 1.00 95.56 252 CYS A N 1
ATOM 1855 C CA . CYS A 1 252 ? 14.644 7.904 9.910 1.00 95.56 252 CYS A CA 1
ATOM 1856 C C . CYS A 1 252 ? 15.445 6.613 10.143 1.00 95.56 252 CYS A C 1
ATOM 1858 O O . CYS A 1 252 ? 14.883 5.628 10.622 1.00 95.56 252 CYS A O 1
ATOM 1860 N N . SER A 1 253 ? 16.751 6.617 9.854 1.00 94.62 253 SER A N 1
ATOM 1861 C CA . SER A 1 253 ? 17.655 5.473 10.046 1.00 94.62 253 SER A CA 1
ATOM 1862 C C . SER A 1 253 ? 17.819 5.114 11.521 1.00 94.62 253 SER A C 1
ATOM 1864 O O . SER A 1 253 ? 17.693 3.947 11.897 1.00 94.62 253 SER A O 1
ATOM 1866 N N . THR A 1 254 ? 18.022 6.112 12.381 1.00 95.50 254 THR A N 1
ATOM 1867 C CA . THR A 1 254 ? 18.174 5.895 13.827 1.00 95.50 254 THR A CA 1
ATOM 1868 C C . THR A 1 254 ? 16.880 5.370 14.451 1.00 95.50 254 THR A C 1
ATOM 1870 O O . THR A 1 254 ? 16.885 4.377 15.179 1.00 95.50 254 THR A O 1
ATOM 1873 N N . ALA A 1 255 ? 15.739 5.987 14.131 1.00 95.12 255 ALA A N 1
ATOM 1874 C CA . ALA A 1 255 ? 14.438 5.546 14.622 1.00 95.12 255 ALA A CA 1
ATOM 1875 C C . ALA A 1 255 ? 14.050 4.168 14.075 1.00 95.12 255 ALA A C 1
ATOM 1877 O O . ALA A 1 255 ? 13.426 3.397 14.800 1.00 95.12 255 ALA A O 1
ATOM 1878 N N . LYS A 1 256 ? 14.462 3.807 12.851 1.00 92.75 256 LYS A N 1
ATOM 1879 C CA . LYS A 1 256 ? 14.239 2.464 12.296 1.00 92.75 256 LYS A CA 1
ATOM 1880 C C . LYS A 1 256 ? 14.837 1.397 13.203 1.00 92.75 256 LYS A C 1
ATOM 1882 O O . LYS A 1 256 ? 14.143 0.445 13.551 1.00 92.75 256 LYS A O 1
ATOM 1887 N N . GLN A 1 257 ? 16.092 1.577 13.612 1.00 89.94 257 GLN A N 1
ATOM 1888 C CA . GLN A 1 257 ? 16.780 0.633 14.493 1.00 89.94 257 GLN A CA 1
ATOM 1889 C C . GLN A 1 257 ? 16.102 0.546 15.864 1.00 89.94 257 GLN A C 1
ATOM 1891 O O . GLN A 1 257 ? 15.831 -0.549 16.349 1.00 89.94 257 GLN A O 1
ATOM 1896 N N . LEU A 1 258 ? 15.765 1.690 16.465 1.00 88.31 258 LEU A N 1
ATOM 1897 C CA . LEU A 1 258 ? 15.170 1.744 17.806 1.00 88.31 258 LEU A CA 1
ATOM 1898 C C . LEU A 1 258 ? 13.731 1.218 17.864 1.00 88.31 258 LEU A C 1
ATOM 1900 O O . LEU A 1 258 ? 13.307 0.686 18.889 1.00 88.31 258 LEU A O 1
ATOM 1904 N N . LEU A 1 259 ? 12.964 1.385 16.786 1.00 85.69 259 LEU A N 1
ATOM 1905 C CA . LEU A 1 259 ? 11.589 0.896 16.698 1.00 85.69 259 LEU A CA 1
ATOM 1906 C C . LEU A 1 259 ? 11.506 -0.556 16.218 1.00 85.69 259 LEU A C 1
ATOM 1908 O O . LEU A 1 259 ? 10.442 -1.155 16.359 1.00 85.69 259 LEU A O 1
ATOM 1912 N N . GLY A 1 260 ? 12.588 -1.111 15.662 1.00 82.19 260 GLY A N 1
ATOM 1913 C CA . GLY A 1 260 ? 12.549 -2.391 14.953 1.00 82.19 260 GLY A CA 1
ATOM 1914 C C . GLY A 1 260 ? 11.714 -2.313 13.673 1.00 82.19 260 GLY A C 1
ATOM 1915 O O . GLY A 1 260 ? 11.040 -3.276 13.314 1.00 82.19 260 GLY A O 1
ATOM 1916 N N . ALA A 1 261 ? 11.702 -1.150 13.013 1.00 80.00 261 ALA A N 1
ATOM 1917 C CA . ALA A 1 261 ? 10.895 -0.941 11.820 1.00 80.00 261 ALA A CA 1
ATOM 1918 C C . ALA A 1 261 ? 11.433 -1.767 10.643 1.00 80.00 261 ALA A C 1
ATOM 1920 O O . ALA A 1 261 ? 12.647 -1.876 10.433 1.00 80.00 261 ALA A O 1
ATOM 1921 N N . THR A 1 262 ? 10.517 -2.293 9.835 1.00 75.31 262 THR A N 1
ATOM 1922 C CA . THR A 1 262 ? 10.811 -3.070 8.627 1.00 75.31 262 THR A CA 1
ATOM 1923 C C . THR A 1 262 ? 10.245 -2.356 7.396 1.00 75.31 262 THR A C 1
ATOM 1925 O O . THR A 1 262 ? 9.242 -2.796 6.840 1.00 75.31 262 THR A O 1
ATOM 1928 N N . PRO A 1 263 ? 10.868 -1.238 6.957 1.00 75.94 263 PRO A N 1
ATOM 1929 C CA . PRO A 1 263 ? 10.486 -0.572 5.722 1.00 75.94 263 PRO A CA 1
ATOM 1930 C C . PRO A 1 263 ? 10.390 -1.575 4.571 1.00 75.94 263 PRO A C 1
ATOM 1932 O O . PRO A 1 263 ? 11.327 -2.358 4.383 1.00 75.94 263 PRO A O 1
ATOM 1935 N N . PRO A 1 264 ? 9.304 -1.538 3.786 1.00 54.72 264 PRO A N 1
ATOM 1936 C CA . PRO A 1 264 ? 9.107 -2.465 2.682 1.00 54.72 264 PRO A CA 1
ATOM 1937 C C . PRO A 1 264 ? 10.151 -2.188 1.599 1.00 54.72 264 PRO A C 1
ATOM 1939 O O . PRO A 1 264 ? 10.631 -3.111 0.946 1.00 54.72 264 PRO A O 1
ATOM 1942 N N . THR A 1 265 ? 10.543 -0.916 1.460 1.00 59.53 265 THR A N 1
ATOM 1943 C CA . THR A 1 265 ? 11.648 -0.453 0.635 1.00 59.53 265 THR A CA 1
ATOM 1944 C C . THR A 1 265 ? 12.281 0.796 1.266 1.00 59.53 265 THR A C 1
ATOM 1946 O O . THR A 1 265 ? 11.594 1.762 1.592 1.00 59.53 265 THR A O 1
ATOM 1949 N N . GLU A 1 266 ? 13.609 0.805 1.428 1.00 64.19 266 GLU A N 1
ATOM 1950 C CA . GLU A 1 266 ? 14.371 2.038 1.719 1.00 64.19 266 GLU A CA 1
ATOM 1951 C C . GLU A 1 266 ? 14.622 2.870 0.445 1.00 64.19 266 GLU A C 1
ATOM 1953 O O . GLU A 1 266 ? 15.230 3.934 0.496 1.00 64.19 266 GLU A O 1
ATOM 1958 N N . SER A 1 267 ? 14.144 2.385 -0.706 1.00 64.94 267 SER A N 1
ATOM 1959 C CA . SER A 1 267 ? 14.191 3.013 -2.025 1.00 64.94 267 SER A CA 1
ATOM 1960 C C . SER A 1 267 ? 12.761 3.209 -2.568 1.00 64.94 267 SER A C 1
ATOM 1962 O O . SER A 1 267 ? 11.783 2.769 -1.967 1.00 64.94 267 SER A O 1
ATOM 1964 N N . CYS A 1 268 ? 12.629 3.969 -3.658 1.00 72.88 268 CYS A N 1
ATOM 1965 C CA . CYS A 1 268 ? 11.342 4.358 -4.258 1.00 72.88 268 CYS A CA 1
ATOM 1966 C C . CYS A 1 268 ? 11.263 4.020 -5.741 1.00 72.88 268 CYS A C 1
ATOM 1968 O O . CYS A 1 268 ? 10.538 4.667 -6.501 1.00 72.88 268 CYS A O 1
ATOM 1970 N N . ALA A 1 269 ? 12.072 3.058 -6.166 1.00 76.00 269 ALA A N 1
ATOM 1971 C CA . ALA A 1 269 ? 12.262 2.706 -7.559 1.00 76.00 269 ALA A CA 1
ATOM 1972 C C . ALA A 1 269 ? 10.956 2.213 -8.208 1.00 76.00 269 ALA A C 1
ATOM 1974 O O . ALA A 1 269 ? 10.733 2.489 -9.385 1.00 76.00 269 ALA A O 1
ATOM 1975 N N . CYS A 1 270 ? 10.061 1.586 -7.434 1.00 82.44 270 CYS A N 1
ATOM 1976 C CA . CYS A 1 270 ? 8.765 1.088 -7.913 1.00 82.44 270 CYS A CA 1
ATOM 1977 C C . CYS A 1 270 ? 7.570 2.032 -7.681 1.00 82.44 270 CYS A C 1
ATOM 1979 O O . CYS A 1 270 ? 6.421 1.641 -7.900 1.00 82.44 270 CYS A O 1
ATOM 1981 N N . LYS A 1 271 ? 7.790 3.275 -7.232 1.00 80.06 271 LYS A N 1
ATOM 1982 C CA . LYS A 1 271 ? 6.704 4.248 -7.026 1.00 80.06 271 LYS A CA 1
ATOM 1983 C C . LYS A 1 271 ? 6.469 5.080 -8.288 1.00 80.06 271 LYS A C 1
ATOM 1985 O O . LYS A 1 271 ? 7.220 6.009 -8.602 1.00 80.06 271 LYS A O 1
ATOM 1990 N N . PHE A 1 272 ? 5.372 4.762 -8.969 1.00 84.88 272 PHE A N 1
ATOM 1991 C CA . PHE A 1 272 ? 4.922 5.448 -10.177 1.00 84.88 272 PHE A CA 1
ATOM 1992 C C . PHE A 1 272 ? 3.505 5.988 -10.019 1.00 84.88 272 PHE A C 1
ATOM 1994 O O . PHE A 1 272 ? 2.647 5.350 -9.402 1.00 84.88 272 PHE A O 1
ATOM 2001 N N . LYS A 1 273 ? 3.252 7.150 -10.620 1.00 84.06 273 LYS A N 1
ATOM 2002 C CA . LYS A 1 273 ? 1.897 7.664 -10.842 1.00 84.06 273 LYS A CA 1
ATOM 2003 C C . LYS A 1 273 ? 1.442 7.264 -12.242 1.00 84.06 273 LYS A C 1
ATOM 2005 O O . LYS A 1 273 ? 2.252 7.220 -13.165 1.00 84.06 273 LYS A O 1
ATOM 2010 N N . THR A 1 274 ? 0.147 6.996 -12.413 1.00 86.50 274 THR A N 1
ATOM 2011 C CA . THR A 1 274 ? -0.422 6.850 -13.760 1.00 86.50 274 THR A CA 1
ATOM 2012 C C . THR A 1 274 ? -0.126 8.115 -14.564 1.00 86.50 274 THR A C 1
ATOM 2014 O O . THR A 1 274 ? -0.389 9.220 -14.091 1.00 86.50 274 THR A O 1
ATOM 2017 N N . GLY A 1 275 ? 0.438 7.948 -15.758 1.00 86.44 275 GLY A N 1
ATOM 2018 C CA . GLY A 1 275 ? 0.906 9.038 -16.612 1.00 86.44 275 GLY A CA 1
ATOM 2019 C C . GLY A 1 275 ? 2.397 9.366 -16.476 1.00 86.44 275 GLY A C 1
ATOM 2020 O O . GLY A 1 275 ? 2.907 10.114 -17.310 1.00 86.44 275 GLY A O 1
ATOM 2021 N N . ASP A 1 276 ? 3.119 8.800 -15.499 1.00 91.38 276 ASP A N 1
ATOM 2022 C CA . ASP A 1 276 ? 4.584 8.899 -15.461 1.00 91.38 276 ASP A CA 1
ATOM 2023 C C . ASP A 1 276 ? 5.164 8.336 -16.769 1.00 91.38 276 ASP A C 1
ATOM 2025 O O . ASP A 1 276 ? 4.761 7.271 -17.233 1.00 91.38 276 ASP A O 1
ATOM 2029 N N . VAL A 1 277 ? 6.130 9.042 -17.363 1.00 94.06 277 VAL A N 1
ATOM 2030 C CA . VAL A 1 277 ? 6.829 8.592 -18.575 1.00 94.06 277 VAL A CA 1
ATOM 2031 C C . VAL A 1 277 ? 8.248 8.186 -18.203 1.00 94.06 277 VAL A C 1
ATOM 2033 O O . VAL A 1 277 ? 9.019 9.001 -17.686 1.00 94.06 277 VAL A O 1
ATOM 2036 N N . ILE A 1 278 ? 8.595 6.926 -18.450 1.00 95.31 278 ILE A N 1
ATOM 2037 C CA . ILE A 1 278 ? 9.854 6.320 -18.005 1.00 95.31 278 ILE A CA 1
ATOM 2038 C C . ILE A 1 278 ? 10.587 5.621 -19.148 1.00 95.31 278 ILE A C 1
ATOM 2040 O O . ILE A 1 278 ? 9.973 5.189 -20.114 1.00 95.31 278 ILE A O 1
ATOM 2044 N N . ALA A 1 279 ? 11.897 5.460 -19.015 1.00 96.06 279 ALA A N 1
ATOM 2045 C CA . ALA A 1 279 ? 12.703 4.551 -19.819 1.00 96.06 279 ALA A CA 1
ATOM 2046 C C . ALA A 1 279 ? 13.390 3.528 -18.900 1.00 96.06 279 ALA A C 1
ATOM 2048 O O . ALA A 1 279 ? 13.745 3.846 -17.759 1.00 96.06 279 ALA A O 1
ATOM 2049 N N . LEU A 1 280 ? 13.565 2.301 -19.395 1.00 97.44 280 LEU A N 1
ATOM 2050 C CA . LEU A 1 280 ? 14.155 1.183 -18.654 1.00 97.44 280 LEU A CA 1
ATOM 2051 C C . LEU A 1 280 ? 15.569 0.921 -19.173 1.00 97.44 280 LEU A C 1
ATOM 2053 O O . LEU A 1 280 ? 15.732 0.326 -20.236 1.00 97.44 280 LEU A O 1
ATOM 2057 N N . GLN A 1 281 ? 16.585 1.375 -18.444 1.00 96.12 281 GLN A N 1
ATOM 2058 C CA . GLN A 1 281 ? 17.986 1.162 -18.803 1.00 96.12 281 GLN A CA 1
ATOM 2059 C C . GLN A 1 281 ? 18.470 -0.190 -18.263 1.00 96.12 281 GLN A C 1
ATOM 2061 O O . GLN A 1 281 ? 18.442 -0.407 -17.051 1.00 96.12 281 GLN A O 1
ATOM 2066 N N . GLY A 1 282 ? 18.903 -1.083 -19.150 1.00 95.06 282 GLY A N 1
ATOM 2067 C CA . GLY A 1 282 ? 19.509 -2.371 -18.810 1.00 95.06 282 GLY A CA 1
ATOM 2068 C C . GLY A 1 282 ? 20.968 -2.257 -18.355 1.00 95.06 282 GLY A C 1
ATOM 2069 O O . GLY A 1 282 ? 21.547 -1.172 -18.271 1.00 95.06 282 GLY A O 1
ATOM 2070 N N . ASP A 1 283 ? 21.577 -3.407 -18.087 1.00 94.25 283 ASP A N 1
ATOM 2071 C CA . ASP A 1 283 ? 22.949 -3.574 -17.590 1.00 94.25 283 ASP A CA 1
ATOM 2072 C C . ASP A 1 283 ? 24.036 -3.094 -18.563 1.00 94.25 283 ASP A C 1
ATOM 2074 O O . ASP A 1 283 ? 25.079 -2.617 -18.125 1.00 94.25 283 ASP A O 1
ATOM 2078 N N . THR A 1 284 ? 23.782 -3.133 -19.872 1.00 94.19 284 THR A N 1
ATOM 2079 C CA . THR A 1 284 ? 24.707 -2.619 -20.903 1.00 94.19 284 THR A CA 1
ATOM 2080 C C . THR A 1 284 ? 24.603 -1.107 -21.115 1.00 94.19 284 THR A C 1
ATOM 2082 O O . THR A 1 284 ? 25.229 -0.557 -22.018 1.00 94.19 284 THR A O 1
ATOM 2085 N N . GLY A 1 285 ? 23.779 -0.412 -20.323 1.00 92.44 285 GLY A N 1
ATOM 2086 C CA . GLY A 1 285 ? 23.491 1.013 -20.494 1.00 92.44 285 GLY A CA 1
ATOM 2087 C C . GLY A 1 285 ? 22.497 1.325 -21.620 1.00 92.44 285 GLY A C 1
ATOM 2088 O O . GLY A 1 285 ? 22.085 2.479 -21.751 1.00 92.44 285 GLY A O 1
ATOM 2089 N N . MET A 1 286 ? 22.077 0.314 -22.384 1.00 95.56 286 MET A N 1
ATOM 2090 C CA . MET A 1 286 ? 21.052 0.400 -23.428 1.00 95.56 286 MET A CA 1
ATOM 2091 C C . MET A 1 286 ? 19.644 0.293 -22.832 1.00 95.56 286 MET A C 1
ATOM 2093 O O . MET A 1 286 ? 19.464 -0.200 -21.720 1.00 95.56 286 MET A O 1
ATOM 2097 N N . PHE A 1 287 ? 18.626 0.745 -23.558 1.00 97.38 287 PHE A N 1
ATOM 2098 C CA . PHE A 1 287 ? 17.259 0.885 -23.058 1.00 97.38 287 PHE A CA 1
ATOM 2099 C C . PHE A 1 287 ? 16.303 -0.107 -23.708 1.00 97.38 287 PHE A C 1
ATOM 2101 O O . PHE A 1 287 ? 16.330 -0.275 -24.929 1.00 97.38 287 PHE A O 1
ATOM 2108 N N . ALA A 1 288 ? 15.415 -0.705 -22.908 1.00 97.94 288 ALA A N 1
ATOM 2109 C CA . ALA A 1 288 ? 14.322 -1.525 -23.420 1.00 97.94 288 ALA A CA 1
ATOM 2110 C C . ALA A 1 288 ? 13.425 -0.661 -24.318 1.00 97.94 288 ALA A C 1
ATOM 2112 O O . ALA A 1 288 ? 12.820 0.313 -23.866 1.00 97.94 288 ALA A O 1
ATOM 2113 N N . THR A 1 289 ? 13.389 -1.012 -25.596 1.00 97.44 289 THR A N 1
ATOM 2114 C CA . THR A 1 289 ? 12.943 -0.163 -26.695 1.00 97.44 289 THR A CA 1
ATOM 2115 C C . THR A 1 289 ? 12.061 -0.969 -27.637 1.00 97.44 289 THR A C 1
ATOM 2117 O O . THR A 1 289 ? 12.446 -2.064 -28.059 1.00 97.44 289 THR A O 1
ATOM 2120 N N . ARG A 1 290 ? 10.893 -0.428 -28.003 1.00 97.44 290 ARG A N 1
ATOM 2121 C CA . ARG A 1 290 ? 10.054 -1.012 -29.053 1.00 97.44 290 ARG A CA 1
ATOM 2122 C C . ARG A 1 290 ? 10.785 -0.935 -30.393 1.00 97.44 290 ARG A C 1
ATOM 2124 O O . ARG A 1 290 ? 11.232 0.132 -30.803 1.00 97.44 290 ARG A O 1
ATOM 2131 N N . CYS A 1 291 ? 10.851 -2.055 -31.099 1.00 95.81 291 CYS A N 1
ATOM 2132 C CA . CYS A 1 291 ? 11.511 -2.176 -32.390 1.00 95.81 291 CYS A CA 1
ATOM 2133 C C . CYS A 1 291 ? 10.572 -2.849 -33.389 1.00 95.81 291 CYS A C 1
ATOM 2135 O O . CYS A 1 291 ? 10.097 -3.961 -33.159 1.00 95.81 291 CYS A O 1
ATOM 2137 N N . ARG A 1 292 ? 10.302 -2.170 -34.505 1.00 96.44 292 ARG A N 1
ATOM 2138 C CA . ARG A 1 292 ? 9.390 -2.666 -35.536 1.00 96.44 292 ARG A CA 1
ATOM 2139 C C . ARG A 1 292 ? 10.122 -3.526 -36.562 1.00 96.44 292 ARG A C 1
ATOM 2141 O O . ARG A 1 292 ? 11.084 -3.067 -37.165 1.00 96.44 292 ARG A O 1
ATOM 2148 N N . ASN A 1 293 ? 9.602 -4.724 -36.815 1.00 95.50 293 ASN A N 1
ATOM 2149 C CA . ASN A 1 293 ? 10.095 -5.719 -37.769 1.00 95.50 293 ASN A CA 1
ATOM 2150 C C . ASN A 1 293 ? 11.565 -6.102 -37.551 1.00 95.50 293 ASN A C 1
ATOM 2152 O O . ASN A 1 293 ? 12.269 -6.462 -38.488 1.00 95.50 293 ASN A O 1
ATOM 2156 N N . CYS A 1 294 ? 12.032 -6.024 -36.305 1.00 94.12 294 CYS A N 1
ATOM 2157 C CA . CYS A 1 294 ? 13.426 -6.293 -35.966 1.00 94.12 294 CYS A CA 1
ATOM 2158 C C . CYS A 1 294 ? 13.703 -7.778 -35.718 1.00 94.12 294 CYS A C 1
ATOM 2160 O O . CYS A 1 294 ? 14.859 -8.175 -35.653 1.00 94.12 294 CYS A O 1
ATOM 2162 N N . LEU A 1 295 ? 12.659 -8.594 -35.568 1.00 93.75 295 LEU A N 1
ATOM 2163 C CA . LEU A 1 295 ? 12.766 -10.035 -35.379 1.00 93.75 295 LEU A CA 1
ATOM 2164 C C . LEU A 1 295 ? 12.148 -10.745 -36.590 1.00 93.75 295 LEU A C 1
ATOM 2166 O O . LEU A 1 295 ? 10.924 -10.700 -36.755 1.00 93.75 295 LEU A O 1
ATOM 2170 N N . PRO A 1 296 ? 12.964 -11.372 -37.456 1.00 90.69 296 PRO A N 1
ATOM 2171 C CA . PRO A 1 296 ? 12.462 -12.106 -38.611 1.00 90.69 296 PRO A CA 1
ATOM 2172 C C . PRO A 1 296 ? 11.499 -13.224 -38.201 1.00 90.69 296 PRO A C 1
ATOM 2174 O O . PRO A 1 296 ? 11.784 -14.002 -37.294 1.00 90.69 296 PRO A O 1
ATOM 2177 N N . GLY A 1 297 ? 10.351 -13.308 -38.878 1.00 88.75 297 GLY A N 1
ATOM 2178 C CA . GLY A 1 297 ? 9.360 -14.362 -38.632 1.00 88.75 297 GLY A CA 1
ATOM 2179 C C . GLY A 1 297 ? 8.632 -14.269 -37.286 1.00 88.75 297 GLY A C 1
ATOM 2180 O O . GLY A 1 297 ? 8.001 -15.244 -36.880 1.00 88.75 297 GLY A O 1
ATOM 2181 N N . ALA A 1 298 ? 8.713 -13.133 -36.587 1.00 95.12 298 ALA A N 1
ATOM 2182 C CA . ALA A 1 298 ? 7.964 -12.922 -35.356 1.00 95.12 298 ALA A CA 1
ATOM 2183 C C . ALA A 1 298 ? 6.449 -12.837 -35.611 1.00 95.12 298 ALA A C 1
ATOM 2185 O O . ALA A 1 298 ? 6.004 -12.254 -36.600 1.00 95.12 298 ALA A O 1
ATOM 2186 N N . ALA A 1 299 ? 5.655 -13.360 -34.674 1.00 96.19 299 ALA A N 1
ATOM 2187 C CA . ALA A 1 299 ? 4.190 -13.325 -34.720 1.00 96.19 299 ALA A CA 1
ATOM 2188 C C . ALA A 1 299 ? 3.617 -11.896 -34.691 1.00 96.19 299 ALA A C 1
ATOM 2190 O O . ALA A 1 299 ? 2.516 -11.656 -35.182 1.00 96.19 299 ALA A O 1
ATOM 2191 N N . TYR A 1 300 ? 4.372 -10.948 -34.130 1.00 96.69 300 TYR A N 1
ATOM 2192 C CA . TYR A 1 300 ? 4.008 -9.538 -34.057 1.00 96.69 300 TYR A CA 1
ATOM 2193 C C . TYR A 1 300 ? 5.154 -8.662 -34.571 1.00 96.69 300 TYR A C 1
ATOM 2195 O O . TYR A 1 300 ? 6.321 -9.007 -34.381 1.00 96.69 300 TYR A O 1
ATOM 2203 N N . PRO A 1 301 ? 4.850 -7.503 -35.178 1.00 96.56 301 PRO A N 1
ATOM 2204 C CA . PRO A 1 301 ? 5.877 -6.632 -35.739 1.00 96.56 301 PRO A CA 1
ATOM 2205 C C . PRO A 1 301 ? 6.688 -5.898 -34.665 1.00 96.56 301 PRO A C 1
ATOM 2207 O O . PRO A 1 301 ? 7.826 -5.530 -34.919 1.00 96.56 301 PRO A O 1
ATOM 2210 N N . ASP A 1 302 ? 6.130 -5.650 -33.480 1.00 97.81 302 ASP A N 1
ATOM 2211 C CA . ASP A 1 302 ? 6.707 -4.735 -32.490 1.00 97.81 302 ASP A CA 1
ATOM 2212 C C . ASP A 1 302 ? 7.338 -5.496 -31.306 1.00 97.81 302 ASP A C 1
ATOM 2214 O O . ASP A 1 302 ? 6.685 -5.757 -30.292 1.00 97.81 302 ASP A O 1
ATOM 2218 N N . SER A 1 303 ? 8.618 -5.857 -31.437 1.00 97.00 303 SER A N 1
ATOM 2219 C CA . SER A 1 303 ? 9.409 -6.522 -30.390 1.00 97.00 303 SER A CA 1
ATOM 2220 C C . SER A 1 303 ? 10.026 -5.529 -29.408 1.00 97.00 303 SER A C 1
ATOM 2222 O O . SER A 1 303 ? 10.028 -4.321 -29.651 1.00 97.00 303 SER A O 1
ATOM 2224 N N . VAL A 1 304 ? 10.581 -6.027 -28.303 1.00 98.00 304 VAL A N 1
ATOM 2225 C CA . VAL A 1 304 ? 11.310 -5.204 -27.329 1.00 98.00 304 VAL A CA 1
ATOM 2226 C C . VAL A 1 304 ? 12.777 -5.610 -27.326 1.00 98.00 304 VAL A C 1
ATOM 2228 O O . VAL A 1 304 ? 13.126 -6.747 -27.013 1.00 98.00 304 VAL A O 1
ATOM 2231 N N . ASN A 1 305 ? 13.640 -4.664 -27.673 1.00 96.06 305 ASN A N 1
ATOM 2232 C CA . ASN A 1 305 ? 15.081 -4.861 -27.812 1.00 96.06 305 ASN A CA 1
ATOM 2233 C C . ASN A 1 305 ? 15.823 -3.858 -26.921 1.00 96.06 305 ASN A C 1
ATOM 2235 O O . ASN A 1 305 ? 15.208 -2.922 -26.416 1.00 96.06 305 ASN A O 1
ATOM 2239 N N . PHE A 1 306 ? 17.136 -3.999 -26.743 1.00 96.56 306 PHE A N 1
ATOM 2240 C CA . PHE A 1 306 ? 17.929 -3.011 -26.004 1.00 96.56 306 PHE A CA 1
ATOM 2241 C C . PHE A 1 306 ? 18.704 -2.110 -26.965 1.00 96.56 306 PHE A C 1
ATOM 2243 O O . PHE A 1 306 ? 19.611 -2.557 -27.662 1.00 96.56 306 PHE A O 1
ATOM 2250 N N . GLN A 1 307 ? 18.320 -0.834 -27.019 1.00 92.44 307 GLN A N 1
ATOM 2251 C CA . GLN A 1 307 ? 18.863 0.164 -27.948 1.00 92.44 307 GLN A CA 1
ATOM 2252 C C . GLN A 1 307 ? 19.150 1.497 -27.244 1.00 92.44 307 GLN A C 1
ATOM 2254 O O . GLN A 1 307 ? 18.654 1.753 -26.150 1.00 92.44 307 GLN A O 1
ATOM 2259 N N . GLY A 1 308 ? 19.964 2.357 -27.851 1.00 83.50 308 GLY A N 1
ATOM 2260 C CA . GLY A 1 308 ? 20.331 3.655 -27.287 1.00 83.50 308 GLY A CA 1
ATOM 2261 C C . GLY A 1 308 ? 21.242 4.467 -28.214 1.00 83.50 308 GLY A C 1
ATOM 2262 O O . GLY A 1 308 ? 21.686 3.933 -29.233 1.00 83.50 308 GLY A O 1
ATOM 2263 N N . PRO A 1 309 ? 21.538 5.738 -27.870 1.00 85.38 309 PRO A N 1
ATOM 2264 C CA . PRO A 1 309 ? 21.047 6.480 -26.698 1.00 85.38 309 PRO A CA 1
ATOM 2265 C C . PRO A 1 309 ? 19.582 6.938 -26.843 1.00 85.38 309 PRO A C 1
ATOM 2267 O O . PRO A 1 309 ? 19.057 6.988 -27.952 1.00 85.38 309 PRO A O 1
ATOM 2270 N N . ILE A 1 310 ? 18.932 7.299 -25.728 1.00 88.31 310 ILE A N 1
ATOM 2271 C CA . ILE A 1 310 ? 17.572 7.871 -25.735 1.00 88.31 310 ILE A CA 1
ATOM 2272 C C . ILE A 1 310 ? 17.602 9.401 -25.801 1.00 88.31 310 ILE A C 1
ATOM 2274 O O . ILE A 1 310 ? 18.449 10.041 -25.177 1.00 88.31 310 ILE A O 1
ATOM 2278 N N . ASN A 1 311 ? 16.669 9.989 -26.544 1.00 86.94 311 ASN A N 1
ATOM 2279 C CA . ASN A 1 311 ? 16.411 11.428 -26.619 1.00 86.94 311 ASN A CA 1
ATOM 2280 C C . ASN A 1 311 ? 14.960 11.683 -27.078 1.00 86.94 311 ASN A C 1
ATOM 2282 O O . ASN A 1 311 ? 14.179 10.749 -27.253 1.00 86.94 311 ASN A O 1
ATOM 2286 N N . ASP A 1 312 ? 14.572 12.942 -27.287 1.00 83.88 312 ASP A N 1
ATOM 2287 C CA . ASP A 1 312 ? 13.208 13.273 -27.728 1.00 83.88 312 ASP A CA 1
ATOM 2288 C C . ASP A 1 312 ? 12.821 12.681 -29.095 1.00 83.88 312 ASP A C 1
ATOM 2290 O O . ASP A 1 312 ? 11.637 12.481 -29.355 1.00 83.88 312 ASP A O 1
ATOM 2294 N N . GLY A 1 313 ? 13.799 12.331 -29.933 1.00 87.50 313 GLY A N 1
ATOM 2295 C CA . GLY A 1 313 ? 13.614 11.628 -31.203 1.00 87.50 313 GLY A CA 1
ATOM 2296 C C . GLY A 1 313 ? 13.455 10.109 -31.082 1.00 87.50 313 GLY A C 1
ATOM 2297 O O . GLY A 1 313 ? 13.232 9.451 -32.094 1.00 87.50 313 GLY A O 1
ATOM 2298 N N . THR A 1 314 ? 13.530 9.535 -29.876 1.00 91.19 314 THR A N 1
ATOM 2299 C CA . THR A 1 314 ? 13.347 8.092 -29.629 1.00 91.19 314 THR A CA 1
ATOM 2300 C C . THR A 1 314 ? 12.112 7.824 -28.755 1.00 91.19 314 THR A C 1
ATOM 2302 O O . THR A 1 314 ? 12.240 7.271 -27.657 1.00 91.19 314 THR A O 1
ATOM 2305 N N . PRO A 1 315 ? 10.894 8.217 -29.184 1.00 92.94 315 PRO A N 1
ATOM 2306 C CA . PRO A 1 315 ? 9.681 8.048 -28.377 1.00 92.94 315 PRO A CA 1
ATOM 2307 C C . PRO A 1 315 ? 9.399 6.576 -28.042 1.00 92.94 315 PRO A C 1
ATOM 2309 O O . PRO A 1 315 ? 8.904 6.273 -26.964 1.00 92.94 315 PRO A O 1
ATOM 2312 N N . TYR A 1 316 ? 9.806 5.662 -28.922 1.00 94.69 316 TYR A N 1
ATOM 2313 C CA . TYR A 1 316 ? 9.688 4.209 -28.788 1.00 94.69 316 TYR A CA 1
ATOM 2314 C C . TYR A 1 316 ? 10.573 3.573 -27.695 1.00 94.69 316 TYR A C 1
ATOM 2316 O O . TYR A 1 316 ? 10.449 2.376 -27.429 1.00 94.69 316 TYR A O 1
ATOM 2324 N N . SER A 1 317 ? 11.461 4.340 -27.052 1.00 96.06 317 SER A N 1
ATOM 2325 C CA . SER A 1 317 ? 12.224 3.908 -25.865 1.00 96.06 317 SER A CA 1
ATOM 2326 C C . SER A 1 317 ? 11.576 4.341 -24.542 1.00 96.06 317 SER A C 1
ATOM 2328 O O . SER A 1 317 ? 12.099 4.027 -23.469 1.00 96.06 317 SER A O 1
ATOM 2330 N N . TYR A 1 318 ? 10.465 5.084 -24.607 1.00 96.25 318 TYR A N 1
ATOM 2331 C CA . TYR A 1 318 ? 9.721 5.554 -23.444 1.00 96.25 318 TYR A CA 1
ATOM 2332 C C . TYR A 1 318 ? 8.408 4.791 -23.267 1.00 96.25 318 TYR A C 1
ATOM 2334 O O . TYR A 1 318 ? 7.743 4.406 -24.226 1.00 96.25 318 TYR A O 1
ATOM 2342 N N . TRP A 1 319 ? 8.020 4.636 -22.006 1.00 97.69 319 TRP A N 1
ATOM 2343 C CA . TRP A 1 319 ? 6.841 3.913 -21.561 1.00 97.69 319 TRP A CA 1
ATOM 2344 C C . TRP A 1 319 ? 5.995 4.830 -20.686 1.00 97.69 319 TRP A C 1
ATOM 2346 O O . TRP A 1 319 ? 6.492 5.376 -19.697 1.00 97.69 319 TRP A O 1
ATOM 2356 N N . THR A 1 320 ? 4.721 4.998 -21.023 1.00 97.50 320 THR A N 1
ATOM 2357 C CA . THR A 1 320 ? 3.752 5.626 -20.122 1.00 97.50 320 THR A CA 1
ATOM 2358 C C . THR A 1 320 ? 3.268 4.580 -19.128 1.00 97.50 320 THR A C 1
ATOM 2360 O O . THR A 1 320 ? 2.742 3.536 -19.514 1.00 97.50 320 THR A O 1
ATOM 2363 N N . VAL A 1 321 ? 3.457 4.854 -17.841 1.00 96.50 321 VAL A N 1
ATOM 2364 C CA . VAL A 1 321 ? 3.029 3.968 -16.762 1.00 96.50 321 VAL A CA 1
ATOM 2365 C C . VAL A 1 321 ? 1.531 4.126 -16.530 1.00 96.50 321 VAL A C 1
ATOM 2367 O O . VAL A 1 321 ? 1.033 5.235 -16.337 1.00 96.50 321 VAL A O 1
ATOM 2370 N N . GLU A 1 322 ? 0.818 3.010 -16.476 1.00 95.12 322 GLU A N 1
ATOM 2371 C CA . GLU A 1 322 ? -0.547 2.926 -15.969 1.00 95.12 322 GLU A CA 1
ATOM 2372 C C . GLU A 1 322 ? -0.567 2.022 -14.736 1.00 95.12 322 GLU A C 1
ATOM 2374 O O . GLU A 1 322 ? -0.151 0.865 -14.793 1.00 95.12 322 GLU A O 1
ATOM 2379 N N . ASN A 1 323 ? -1.036 2.549 -13.603 1.00 89.19 323 ASN A N 1
ATOM 2380 C CA . ASN A 1 323 ? -1.268 1.735 -12.417 1.00 89.19 323 ASN A CA 1
ATOM 2381 C C . ASN A 1 323 ? -2.560 0.933 -12.609 1.00 89.19 323 ASN A C 1
ATOM 2383 O O . ASN A 1 323 ? -3.615 1.503 -12.894 1.00 89.19 323 ASN A O 1
ATOM 2387 N N . THR A 1 324 ? -2.473 -0.382 -12.454 1.00 82.56 324 THR A N 1
ATOM 2388 C CA . THR A 1 324 ? -3.587 -1.315 -12.677 1.00 82.56 324 THR A CA 1
ATOM 2389 C C . THR A 1 324 ? -4.608 -1.312 -11.535 1.00 82.56 324 THR A C 1
ATOM 2391 O O . THR A 1 324 ? -5.702 -1.849 -11.690 1.00 82.56 324 THR A O 1
ATOM 2394 N N . GLY A 1 325 ? -4.277 -0.703 -10.389 1.00 70.69 325 GLY A N 1
ATOM 2395 C CA . GLY A 1 325 ? -5.128 -0.640 -9.196 1.00 70.69 325 GLY A CA 1
ATOM 2396 C C . GLY A 1 325 ? -4.968 -1.822 -8.232 1.00 70.69 325 GLY A C 1
ATOM 2397 O O . GLY A 1 325 ? -5.429 -1.731 -7.100 1.00 70.69 325 GLY A O 1
ATOM 2398 N N . ASP A 1 326 ? -4.267 -2.887 -8.632 1.00 71.56 326 ASP A N 1
ATOM 2399 C CA . ASP A 1 326 ? -3.947 -4.068 -7.808 1.00 71.56 326 ASP A CA 1
ATOM 2400 C C . ASP A 1 326 ? -2.461 -4.130 -7.396 1.00 71.56 326 ASP A C 1
ATOM 2402 O O . ASP A 1 326 ? -1.963 -5.169 -6.964 1.00 71.56 326 ASP A O 1
ATOM 2406 N N . GLY A 1 327 ? -1.738 -3.011 -7.525 1.00 73.12 327 GLY A N 1
ATOM 2407 C CA . GLY A 1 327 ? -0.311 -2.920 -7.203 1.00 73.12 327 GLY A CA 1
ATOM 2408 C C . GLY A 1 327 ? 0.628 -3.353 -8.334 1.00 73.12 327 GLY A C 1
ATOM 2409 O O . GLY A 1 327 ? 1.835 -3.451 -8.107 1.00 73.12 327 GLY A O 1
ATOM 2410 N N . LYS A 1 328 ? 0.109 -3.588 -9.544 1.00 89.12 328 LYS A N 1
ATOM 2411 C CA . LYS A 1 328 ? 0.904 -3.843 -10.753 1.00 89.12 328 LYS A CA 1
ATOM 2412 C C . LYS A 1 328 ? 0.969 -2.613 -11.659 1.00 89.12 328 LYS A C 1
ATOM 2414 O O . LYS A 1 328 ? 0.323 -1.585 -11.438 1.00 89.12 328 LYS A O 1
ATOM 2419 N N . LEU A 1 329 ? 1.799 -2.729 -12.686 1.00 95.69 329 LEU A N 1
ATOM 2420 C CA . LEU A 1 329 ? 2.019 -1.717 -13.707 1.00 95.69 329 LEU A CA 1
ATOM 2421 C C . LEU A 1 329 ? 1.666 -2.284 -15.079 1.00 95.69 329 LEU A C 1
ATOM 2423 O O . LEU A 1 329 ? 2.055 -3.402 -15.413 1.00 95.69 329 LEU A O 1
ATOM 2427 N N . ALA A 1 330 ? 1.011 -1.479 -15.899 1.00 97.62 330 ALA A N 1
ATOM 2428 C CA . ALA A 1 330 ? 0.991 -1.647 -17.341 1.00 97.62 330 ALA A CA 1
ATOM 2429 C C . ALA A 1 330 ? 1.889 -0.570 -17.965 1.00 97.62 330 ALA A C 1
ATOM 2431 O O . ALA A 1 330 ? 1.889 0.586 -17.539 1.00 97.62 330 ALA A O 1
ATOM 2432 N N . LEU A 1 331 ? 2.693 -0.956 -18.955 1.00 98.38 331 LEU A N 1
ATOM 2433 C CA . LEU A 1 331 ? 3.682 -0.077 -19.581 1.00 98.38 331 LEU A CA 1
ATOM 2434 C C . LEU A 1 331 ? 3.293 0.149 -21.039 1.00 98.38 331 LEU A C 1
ATOM 2436 O O . LEU A 1 331 ? 3.491 -0.716 -21.890 1.00 98.38 331 LEU A O 1
ATOM 2440 N N . LYS A 1 332 ? 2.692 1.304 -21.316 1.00 98.25 332 LYS A N 1
ATOM 2441 C CA . LYS A 1 332 ? 2.183 1.675 -22.637 1.00 98.25 332 LYS A CA 1
ATOM 2442 C C . LYS A 1 332 ? 3.306 2.245 -23.497 1.00 98.25 332 LYS A C 1
ATOM 2444 O O . LYS A 1 332 ? 3.963 3.199 -23.089 1.00 98.25 332 LYS A O 1
ATOM 2449 N N . GLY A 1 333 ? 3.531 1.665 -24.670 1.00 96.88 333 GLY A N 1
ATOM 2450 C CA . GLY A 1 333 ? 4.477 2.172 -25.661 1.00 96.88 333 GLY A CA 1
ATOM 2451 C C . GLY A 1 333 ? 3.940 3.387 -26.425 1.00 96.88 333 GLY A C 1
ATOM 2452 O O . GLY A 1 333 ? 2.774 3.765 -26.309 1.00 96.88 333 GLY A O 1
ATOM 2453 N N . ASP A 1 334 ? 4.785 3.962 -27.274 1.00 95.38 334 ASP A N 1
ATOM 2454 C CA . ASP A 1 334 ? 4.512 5.158 -28.086 1.00 95.38 334 ASP A CA 1
ATOM 2455 C C . ASP A 1 334 ? 3.343 5.014 -29.075 1.00 95.38 334 ASP A C 1
ATOM 2457 O O . ASP A 1 334 ? 2.732 6.007 -29.459 1.00 95.38 334 ASP A O 1
ATOM 2461 N N . LEU A 1 335 ? 3.000 3.784 -29.463 1.00 96.06 335 LEU A N 1
ATOM 2462 C CA . LEU A 1 335 ? 1.870 3.487 -30.352 1.00 96.06 335 LEU A CA 1
ATOM 2463 C C . LEU A 1 335 ? 0.575 3.136 -29.611 1.00 96.06 335 LEU A C 1
ATOM 2465 O O . LEU A 1 335 ? -0.413 2.761 -30.236 1.00 96.06 335 LEU A O 1
ATOM 2469 N N . GLY A 1 336 ? 0.576 3.220 -28.282 1.00 95.62 336 GLY A N 1
ATOM 2470 C CA . GLY A 1 336 ? -0.594 2.961 -27.449 1.00 95.62 336 GLY A CA 1
ATOM 2471 C C . GLY A 1 336 ? -0.809 1.501 -27.038 1.00 95.62 336 GLY A C 1
ATOM 2472 O O . GLY A 1 336 ? -1.634 1.258 -26.163 1.00 95.62 336 GLY A O 1
ATOM 2473 N N . ASN A 1 337 ? -0.049 0.557 -27.595 1.00 97.62 337 ASN A N 1
ATOM 2474 C CA . ASN A 1 337 ? -0.042 -0.842 -27.155 1.00 97.62 337 ASN A CA 1
ATOM 2475 C C . ASN A 1 337 ? 0.877 -1.042 -25.940 1.00 97.62 337 ASN A C 1
ATOM 2477 O O . ASN A 1 337 ? 1.787 -0.248 -25.699 1.00 97.62 337 ASN A O 1
ATOM 2481 N N . TYR A 1 338 ? 0.673 -2.121 -25.190 1.00 98.44 338 TYR A N 1
ATOM 2482 C CA . TYR A 1 338 ? 1.355 -2.389 -23.926 1.00 98.44 338 TYR A CA 1
ATOM 2483 C C . TYR A 1 338 ? 2.494 -3.401 -24.079 1.00 98.44 338 TYR A C 1
ATOM 2485 O O . TYR A 1 338 ? 2.356 -4.431 -24.751 1.00 98.44 338 TYR A O 1
ATOM 2493 N N . LEU A 1 339 ? 3.612 -3.116 -23.407 1.00 98.38 339 LEU A N 1
ATOM 2494 C CA . LEU A 1 339 ? 4.705 -4.055 -23.171 1.00 98.38 339 LEU A CA 1
ATOM 2495 C C . LEU A 1 339 ? 4.164 -5.285 -22.446 1.00 98.38 339 LEU A C 1
ATOM 2497 O O . LEU A 1 339 ? 3.647 -5.187 -21.334 1.00 98.38 339 LEU A O 1
ATOM 2501 N N . SER A 1 340 ? 4.305 -6.437 -23.086 1.00 97.88 340 SER A N 1
ATOM 2502 C CA . SER A 1 340 ? 3.654 -7.671 -22.677 1.00 97.88 340 SER A CA 1
ATOM 2503 C C . SER A 1 340 ? 4.545 -8.878 -22.941 1.00 97.88 340 SER A C 1
ATOM 2505 O O . SER A 1 340 ? 5.312 -8.900 -23.909 1.00 97.88 340 SER A O 1
ATOM 2507 N N . ARG A 1 341 ? 4.407 -9.911 -22.110 1.00 97.88 341 ARG A N 1
ATOM 2508 C CA . ARG A 1 341 ? 4.969 -11.235 -22.382 1.00 97.88 341 ARG A CA 1
ATOM 2509 C C . ARG A 1 341 ? 4.247 -11.868 -23.575 1.00 97.88 341 ARG A C 1
ATOM 2511 O O . ARG A 1 341 ? 3.034 -11.744 -23.722 1.00 97.88 341 ARG A O 1
ATOM 2518 N N . CYS A 1 342 ? 5.010 -12.552 -24.414 1.00 97.06 342 CYS A N 1
ATOM 2519 C CA . CYS A 1 342 ? 4.566 -13.230 -25.621 1.00 97.06 342 CYS A CA 1
ATOM 2520 C C . CYS A 1 342 ? 5.164 -14.638 -25.628 1.00 97.06 342 CYS A C 1
ATOM 2522 O O . CYS A 1 342 ? 6.382 -14.776 -25.563 1.00 97.06 342 CYS A O 1
ATOM 2524 N N . ASN A 1 343 ? 4.323 -15.671 -25.660 1.00 97.25 343 ASN A N 1
ATOM 2525 C CA . ASN A 1 343 ? 4.770 -17.063 -25.605 1.00 97.25 343 ASN A CA 1
ATOM 2526 C C . ASN A 1 343 ? 4.914 -17.646 -27.018 1.00 97.25 343 ASN A C 1
ATOM 2528 O O . ASN A 1 343 ? 3.948 -17.644 -27.780 1.00 97.25 343 ASN A O 1
ATOM 2532 N N . ASN A 1 344 ? 6.090 -18.186 -27.335 1.00 95.88 344 ASN A N 1
ATOM 2533 C CA . ASN A 1 344 ? 6.463 -18.790 -28.615 1.00 95.88 344 ASN A CA 1
ATOM 2534 C C . ASN A 1 344 ? 6.235 -17.862 -29.817 1.00 95.88 344 ASN A C 1
ATOM 2536 O O . ASN A 1 344 ? 5.844 -18.304 -30.895 1.00 95.88 344 ASN A O 1
ATOM 2540 N N . CYS A 1 345 ? 6.488 -16.565 -29.642 1.00 95.31 345 CYS A N 1
ATOM 2541 C CA . CYS A 1 345 ? 6.227 -15.565 -30.676 1.00 95.31 345 CYS A CA 1
ATOM 2542 C C . CYS A 1 345 ? 7.348 -15.454 -31.712 1.00 95.31 345 CYS A C 1
ATOM 2544 O O . CYS A 1 345 ? 7.174 -14.776 -32.721 1.00 95.31 345 CYS A O 1
ATOM 2546 N N . VAL A 1 346 ? 8.483 -16.119 -31.484 1.00 94.81 346 VAL A N 1
ATOM 2547 C CA . VAL A 1 346 ? 9.599 -16.227 -32.427 1.00 94.81 346 VAL A CA 1
ATOM 2548 C C . VAL A 1 346 ? 10.040 -17.684 -32.498 1.00 94.81 346 VAL A C 1
ATOM 2550 O O . VAL A 1 346 ? 10.391 -18.286 -31.482 1.00 94.81 346 VAL A O 1
ATOM 2553 N N . SER A 1 347 ? 10.030 -18.254 -33.703 1.00 92.75 347 SER A N 1
ATOM 2554 C CA . SER A 1 347 ? 10.505 -19.621 -33.930 1.00 92.75 347 SER A CA 1
ATOM 2555 C C . SER A 1 347 ? 12.016 -19.719 -33.705 1.00 92.75 347 SER A C 1
ATOM 2557 O O . SER A 1 347 ? 12.778 -18.878 -34.180 1.00 92.75 347 SER A O 1
ATOM 2559 N N . GLY A 1 348 ? 12.454 -20.754 -32.984 1.00 91.69 348 GLY A N 1
ATOM 2560 C CA . GLY A 1 348 ? 13.873 -21.010 -32.711 1.00 91.69 348 GLY A CA 1
ATOM 2561 C C . GLY A 1 348 ? 14.510 -20.097 -31.657 1.00 91.69 348 GLY A C 1
ATOM 2562 O O . GLY A 1 348 ? 15.725 -20.138 -31.483 1.00 91.69 348 GLY A O 1
ATOM 2563 N N . ALA A 1 349 ? 13.723 -19.279 -30.953 1.00 94.88 349 ALA A N 1
ATOM 2564 C CA . ALA A 1 349 ? 14.204 -18.496 -29.820 1.00 94.88 349 ALA A CA 1
ATOM 2565 C C . ALA A 1 349 ? 14.715 -19.391 -28.677 1.00 94.88 349 ALA A C 1
ATOM 2567 O O . ALA A 1 349 ? 14.170 -20.466 -28.423 1.00 94.88 349 ALA A O 1
ATOM 2568 N N . ALA A 1 350 ? 15.724 -18.916 -27.942 1.00 96.00 350 ALA A N 1
ATOM 2569 C CA . ALA A 1 350 ? 16.340 -19.657 -26.836 1.00 96.00 350 ALA A CA 1
ATOM 2570 C C . ALA A 1 350 ? 15.366 -19.950 -25.678 1.00 96.00 350 ALA A C 1
ATOM 2572 O O . ALA A 1 350 ? 15.543 -20.921 -24.944 1.00 96.00 350 ALA A O 1
ATOM 2573 N N . TYR A 1 351 ? 14.334 -19.117 -25.522 1.00 96.31 351 TYR A N 1
ATOM 2574 C CA . TYR A 1 351 ? 13.288 -19.280 -24.517 1.00 96.31 351 TYR A CA 1
ATOM 2575 C C . TYR A 1 351 ? 11.9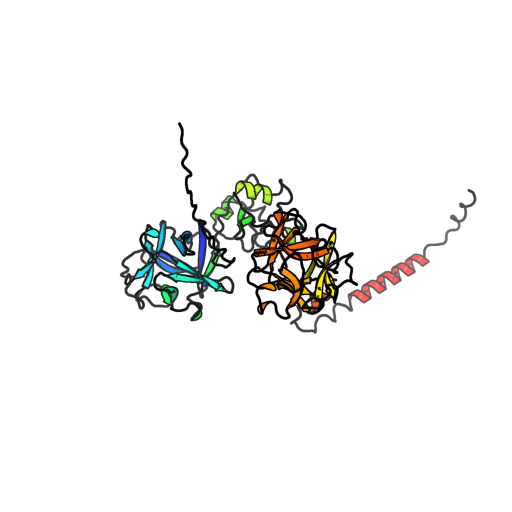04 -19.032 -25.132 1.00 96.31 351 TYR A C 1
ATOM 2577 O O . TYR A 1 351 ? 11.786 -18.257 -26.084 1.00 96.31 351 TYR A O 1
ATOM 2585 N N . PRO A 1 352 ? 10.843 -19.644 -24.581 1.00 96.06 352 PRO A N 1
ATOM 2586 C CA . PRO A 1 352 ? 9.491 -19.482 -25.107 1.00 96.06 352 PRO A CA 1
ATOM 2587 C C . PRO A 1 352 ? 8.918 -18.081 -24.852 1.00 96.06 352 PRO A C 1
ATOM 2589 O O . PRO A 1 352 ? 8.199 -17.559 -25.691 1.00 96.06 352 PRO A O 1
ATOM 2592 N N . ASP A 1 353 ? 9.248 -17.446 -23.725 1.00 97.75 353 ASP A N 1
ATOM 2593 C CA . ASP A 1 353 ? 8.638 -16.182 -23.309 1.00 97.75 353 ASP A CA 1
ATOM 2594 C C . ASP A 1 353 ? 9.482 -14.960 -23.716 1.00 97.75 353 ASP A C 1
ATOM 2596 O O . ASP A 1 353 ? 10.492 -14.647 -23.078 1.00 97.75 353 ASP A O 1
ATOM 2600 N N . GLN A 1 354 ? 9.051 -14.233 -24.748 1.00 96.25 354 GLN A N 1
ATOM 2601 C CA . GLN A 1 354 ? 9.655 -12.973 -25.208 1.00 96.25 354 GLN A CA 1
ATOM 2602 C C . GLN A 1 354 ? 8.850 -11.745 -24.760 1.00 96.25 354 GLN A C 1
ATOM 2604 O O . GLN A 1 354 ? 7.694 -11.863 -24.356 1.00 96.25 354 GLN A O 1
ATOM 2609 N N . ALA A 1 355 ? 9.427 -10.547 -24.872 1.00 97.88 355 ALA A N 1
ATOM 2610 C CA . ALA A 1 355 ? 8.716 -9.289 -24.642 1.00 97.88 355 ALA A CA 1
ATOM 2611 C C . ALA A 1 355 ? 8.365 -8.575 -25.962 1.00 97.88 355 ALA A C 1
ATOM 2613 O O . ALA A 1 355 ? 9.223 -8.347 -26.818 1.00 97.88 355 ALA A O 1
ATOM 2614 N N . PHE A 1 356 ? 7.094 -8.200 -26.113 1.00 98.00 356 PHE A N 1
ATOM 2615 C CA . PHE A 1 356 ? 6.533 -7.530 -27.293 1.00 98.00 356 PHE A CA 1
ATOM 2616 C C . PHE A 1 356 ? 5.597 -6.387 -26.887 1.00 98.00 356 PHE A C 1
ATOM 2618 O O . PHE A 1 356 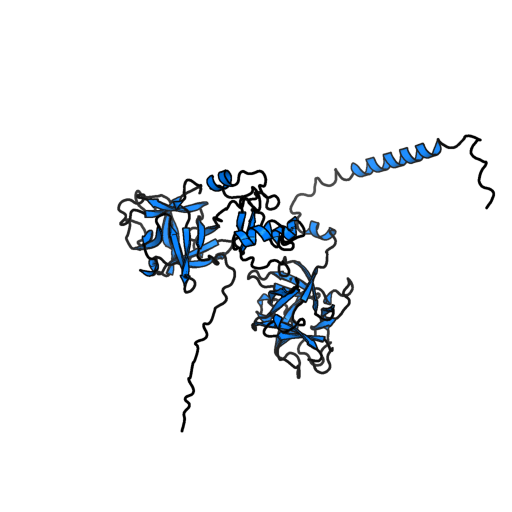? 5.074 -6.370 -25.776 1.00 98.00 356 PHE A O 1
ATOM 2625 N N . VAL A 1 357 ? 5.321 -5.463 -27.808 1.00 98.12 357 VAL A N 1
ATOM 2626 C CA . VAL A 1 357 ? 4.378 -4.347 -27.619 1.00 98.12 357 VAL A CA 1
ATOM 2627 C C . VAL A 1 357 ? 3.169 -4.537 -28.537 1.00 98.12 357 VAL A C 1
ATOM 2629 O O . VAL A 1 357 ? 3.089 -3.952 -29.614 1.00 98.12 357 VAL A O 1
ATOM 2632 N N . HIS A 1 358 ? 2.237 -5.403 -28.136 1.00 96.88 358 HIS A N 1
ATOM 2633 C CA . HIS A 1 358 ? 1.149 -5.856 -29.019 1.00 96.88 358 HIS A CA 1
ATOM 2634 C C . HIS A 1 358 ? -0.242 -5.862 -28.373 1.00 96.88 358 HIS A C 1
ATOM 2636 O O . HIS A 1 358 ? -1.240 -5.827 -29.086 1.00 96.88 358 HIS A O 1
ATOM 2642 N N . VAL A 1 359 ? -0.332 -5.888 -27.041 1.00 96.81 359 VAL A N 1
ATOM 2643 C CA . VAL A 1 359 ? -1.622 -5.906 -26.341 1.00 96.81 359 VAL A CA 1
ATOM 2644 C C . VAL A 1 359 ? -2.235 -4.509 -26.374 1.00 96.81 359 VAL A C 1
ATOM 2646 O O . VAL A 1 359 ? -1.564 -3.544 -26.025 1.00 96.81 359 VAL A O 1
ATOM 2649 N N . THR A 1 360 ? -3.497 -4.386 -26.782 1.00 96.31 360 THR A N 1
ATOM 2650 C CA . THR A 1 360 ? -4.202 -3.094 -26.911 1.00 96.31 360 THR A CA 1
ATOM 2651 C C . THR A 1 360 ? -4.915 -2.658 -25.629 1.00 96.31 360 THR A C 1
ATOM 2653 O O . THR A 1 360 ? -5.146 -1.470 -25.432 1.00 96.31 360 THR A O 1
ATOM 2656 N N . ASP A 1 361 ? -5.260 -3.603 -24.752 1.00 94.75 361 ASP A N 1
ATOM 2657 C CA . ASP A 1 361 ? -5.842 -3.347 -23.430 1.00 94.75 361 ASP A CA 1
ATOM 2658 C C . ASP A 1 361 ? -5.205 -4.284 -22.404 1.00 94.75 361 ASP A C 1
ATOM 2660 O O . ASP A 1 361 ? -5.375 -5.501 -22.472 1.00 94.75 361 ASP A O 1
ATOM 2664 N N . TRP A 1 362 ? -4.479 -3.734 -21.433 1.00 94.81 362 TRP A N 1
ATOM 2665 C CA . TRP A 1 362 ? -3.800 -4.517 -20.396 1.00 94.81 362 TRP A CA 1
ATOM 2666 C C . TRP A 1 362 ? -4.762 -5.306 -19.492 1.00 94.81 362 TRP A C 1
ATOM 2668 O O . TRP A 1 362 ? -4.341 -6.234 -18.797 1.00 94.81 362 TRP A O 1
ATOM 2678 N N . ARG A 1 363 ? -6.060 -4.972 -19.502 1.00 93.62 363 ARG A N 1
ATOM 2679 C CA . ARG A 1 363 ? -7.105 -5.727 -18.788 1.00 93.62 363 ARG A CA 1
ATOM 2680 C C . ARG A 1 363 ? -7.441 -7.048 -19.472 1.00 93.62 363 ARG A C 1
ATOM 2682 O O . ARG A 1 363 ? -7.967 -7.941 -18.817 1.00 93.62 363 ARG A O 1
ATOM 2689 N N . SER A 1 364 ? -7.134 -7.176 -20.765 1.00 87.31 364 SER A N 1
ATOM 2690 C CA . SER A 1 364 ? -7.456 -8.368 -21.559 1.00 87.31 364 SER A CA 1
ATOM 2691 C C . SER A 1 364 ? -6.624 -9.597 -21.187 1.00 87.31 364 SER A C 1
ATOM 2693 O O . SER A 1 364 ? -7.031 -10.717 -21.488 1.00 87.31 364 SER A O 1
ATOM 2695 N N . GLY A 1 365 ? -5.488 -9.417 -20.503 1.00 85.38 365 GLY A N 1
ATOM 2696 C CA . GLY A 1 365 ? -4.666 -10.540 -20.079 1.00 85.38 365 GLY A CA 1
ATOM 2697 C C . GLY A 1 365 ? -3.594 -10.179 -19.050 1.00 85.38 365 GLY A C 1
ATOM 2698 O O . GLY A 1 365 ? -3.007 -9.096 -19.113 1.00 85.38 365 GLY A O 1
ATOM 2699 N N . PRO A 1 366 ? -3.283 -11.097 -18.117 1.00 93.75 366 PRO A N 1
ATOM 2700 C CA . PRO A 1 366 ? -2.282 -10.869 -17.076 1.00 93.75 366 PRO A CA 1
ATOM 2701 C C . PRO A 1 366 ? -0.855 -10.709 -17.628 1.00 93.75 366 PRO A C 1
ATOM 2703 O O . PRO A 1 366 ? -0.025 -10.085 -16.978 1.00 93.75 366 PRO A O 1
ATOM 2706 N N . TRP A 1 367 ? -0.568 -11.195 -18.841 1.00 95.75 367 TRP A N 1
ATOM 2707 C CA . TRP A 1 367 ? 0.745 -11.086 -19.496 1.00 95.75 367 TRP A CA 1
ATOM 2708 C C . TRP A 1 367 ? 1.139 -9.655 -19.907 1.00 95.75 367 TRP A C 1
ATOM 2710 O O . TRP A 1 367 ? 2.287 -9.430 -20.285 1.00 95.75 367 TRP A O 1
ATOM 2720 N N . ALA A 1 368 ? 0.216 -8.689 -19.835 1.00 97.12 368 ALA A N 1
ATOM 2721 C CA . ALA A 1 368 ? 0.475 -7.259 -20.042 1.00 97.12 368 ALA A CA 1
ATOM 2722 C C . ALA A 1 368 ? 0.660 -6.474 -18.726 1.00 97.12 368 ALA A C 1
ATOM 2724 O O . ALA A 1 368 ? 0.802 -5.249 -18.744 1.00 97.12 368 ALA A O 1
ATOM 2725 N N . GLN A 1 369 ? 0.620 -7.165 -17.582 1.00 97.12 369 GLN A N 1
ATOM 2726 C CA . GLN A 1 369 ? 0.716 -6.576 -16.250 1.00 97.12 369 GLN A CA 1
ATOM 2727 C C . GLN A 1 369 ? 2.006 -7.035 -15.573 1.00 97.12 369 GLN A C 1
ATOM 2729 O O . GLN A 1 369 ? 2.349 -8.216 -15.585 1.00 97.12 369 GLN A O 1
ATOM 2734 N N . TRP A 1 370 ? 2.700 -6.097 -14.941 1.00 97.75 370 TRP A N 1
ATOM 2735 C CA . TRP A 1 370 ? 4.007 -6.322 -14.339 1.00 97.75 370 TRP A CA 1
ATOM 2736 C C . TRP A 1 370 ? 3.970 -6.009 -12.852 1.00 97.75 370 TRP A C 1
ATOM 2738 O O . TRP A 1 370 ? 3.599 -4.905 -12.447 1.00 97.75 370 TRP A O 1
ATOM 2748 N N . THR A 1 371 ? 4.413 -6.949 -12.026 1.00 95.00 371 THR A N 1
ATOM 2749 C CA . THR A 1 371 ? 4.748 -6.644 -10.636 1.00 95.00 371 THR A CA 1
ATOM 2750 C C . THR A 1 371 ? 6.130 -6.003 -10.617 1.00 95.00 371 THR A C 1
ATOM 2752 O O . THR A 1 371 ? 7.111 -6.609 -11.047 1.00 95.00 371 THR A O 1
ATOM 2755 N N . CYS A 1 372 ? 6.206 -4.762 -10.140 1.00 93.00 372 CYS A N 1
ATOM 2756 C CA . CYS A 1 372 ? 7.480 -4.092 -9.922 1.00 93.00 372 CYS A CA 1
ATOM 2757 C C . CYS A 1 372 ? 8.055 -4.521 -8.575 1.00 93.00 372 CYS A C 1
ATOM 2759 O O . CYS A 1 372 ? 7.413 -4.345 -7.540 1.00 93.00 372 CYS A O 1
ATOM 2761 N N . GLU A 1 373 ? 9.268 -5.056 -8.594 1.00 88.94 373 GLU A N 1
ATOM 2762 C CA . GLU A 1 373 ? 10.055 -5.350 -7.402 1.00 88.94 373 GLU A CA 1
ATOM 2763 C C . GLU A 1 373 ? 11.278 -4.438 -7.373 1.00 88.94 373 GLU A C 1
ATOM 2765 O O . GLU A 1 373 ? 11.896 -4.174 -8.405 1.00 88.94 373 GLU A O 1
ATOM 2770 N N . GLU A 1 374 ? 11.642 -3.937 -6.197 1.00 83.06 374 GLU A N 1
ATOM 2771 C CA . GLU A 1 374 ? 12.856 -3.137 -6.081 1.00 83.06 374 GLU A CA 1
ATOM 2772 C C . GLU A 1 374 ? 14.092 -4.034 -6.107 1.00 83.06 374 GLU A C 1
ATOM 2774 O O . GLU A 1 374 ? 14.227 -4.972 -5.318 1.00 83.06 374 GLU A O 1
ATOM 2779 N N . ALA A 1 375 ? 14.990 -3.726 -7.040 1.00 81.50 375 ALA A N 1
ATOM 2780 C CA . ALA A 1 375 ? 16.269 -4.388 -7.206 1.00 81.50 375 ALA A CA 1
ATOM 2781 C C . ALA A 1 375 ? 17.391 -3.590 -6.515 1.00 81.50 375 ALA A C 1
ATOM 2783 O O . ALA A 1 375 ? 17.165 -2.570 -5.860 1.00 81.50 375 ALA A O 1
ATOM 2784 N N . ASN A 1 376 ? 18.633 -4.054 -6.643 1.00 74.31 376 ASN A N 1
ATOM 2785 C CA . ASN A 1 376 ? 19.771 -3.425 -5.975 1.00 74.31 376 ASN A CA 1
ATOM 2786 C C . ASN A 1 376 ? 20.031 -2.001 -6.505 1.00 74.31 376 ASN A C 1
ATOM 2788 O O . ASN A 1 376 ? 19.835 -1.711 -7.686 1.00 74.31 376 ASN A O 1
ATOM 2792 N N . ASN A 1 377 ? 20.540 -1.117 -5.640 1.00 72.44 377 ASN A N 1
ATOM 2793 C CA . ASN A 1 377 ? 21.004 0.231 -6.002 1.00 72.44 377 ASN A CA 1
ATOM 2794 C C . ASN A 1 377 ? 19.937 1.114 -6.683 1.00 72.44 377 ASN A C 1
ATOM 2796 O O . ASN A 1 377 ? 20.241 1.862 -7.614 1.00 72.44 377 ASN A O 1
ATOM 2800 N N . GLY A 1 378 ? 18.678 1.017 -6.241 1.00 73.25 378 GLY A N 1
ATOM 2801 C CA . GLY A 1 378 ? 17.570 1.819 -6.775 1.00 73.25 378 GLY A CA 1
ATOM 2802 C C . GLY A 1 378 ? 17.122 1.421 -8.186 1.00 73.25 378 GLY A C 1
ATOM 2803 O O . GLY A 1 378 ? 16.432 2.197 -8.851 1.00 73.25 378 GLY A O 1
ATOM 2804 N N . LYS A 1 379 ? 17.529 0.238 -8.661 1.00 87.44 379 LYS A N 1
ATOM 2805 C CA . LYS A 1 379 ? 16.984 -0.395 -9.867 1.00 87.44 379 LYS A CA 1
ATOM 2806 C C . LYS A 1 379 ? 15.641 -1.067 -9.555 1.00 87.44 379 LYS A C 1
ATOM 2808 O O . LYS A 1 379 ? 15.268 -1.240 -8.398 1.00 87.44 379 LYS A O 1
ATOM 2813 N N . ILE A 1 380 ? 14.936 -1.490 -10.595 1.00 93.75 380 ILE A N 1
ATOM 2814 C CA . ILE A 1 380 ? 13.729 -2.315 -10.495 1.00 93.75 380 ILE A CA 1
ATOM 2815 C C . ILE A 1 380 ? 13.911 -3.644 -11.222 1.00 93.75 380 ILE A C 1
ATOM 2817 O O . ILE A 1 380 ? 14.695 -3.739 -12.163 1.00 93.75 380 ILE A O 1
ATOM 2821 N N . ALA A 1 381 ? 13.132 -4.640 -10.837 1.00 96.31 381 ALA A N 1
ATOM 2822 C CA . ALA A 1 381 ? 12.875 -5.847 -11.602 1.00 96.31 381 ALA A CA 1
ATOM 2823 C C . ALA A 1 381 ? 11.378 -5.903 -11.940 1.00 96.31 381 ALA A C 1
ATOM 2825 O O . ALA A 1 381 ? 10.532 -5.522 -11.130 1.00 96.31 381 ALA A O 1
ATOM 2826 N N . LEU A 1 382 ? 11.040 -6.354 -13.147 1.00 97.88 382 LEU A N 1
ATOM 2827 C CA . LEU A 1 382 ? 9.653 -6.460 -13.606 1.00 97.88 382 LEU A CA 1
ATOM 2828 C C . LEU A 1 382 ? 9.281 -7.932 -13.731 1.00 97.88 382 LEU A C 1
ATOM 2830 O O . LEU A 1 382 ? 9.785 -8.629 -14.610 1.00 97.88 382 LEU A O 1
ATOM 2834 N N . LYS A 1 383 ? 8.413 -8.404 -12.841 1.00 97.44 383 LYS A N 1
ATOM 2835 C CA . LYS A 1 383 ? 7.930 -9.784 -12.809 1.00 97.44 383 LYS A CA 1
ATOM 2836 C C . LYS A 1 383 ? 6.639 -9.913 -13.606 1.00 97.44 383 LYS A C 1
ATOM 2838 O O . LYS A 1 383 ? 5.710 -9.133 -13.403 1.00 97.44 383 LYS A O 1
ATOM 2843 N N . ALA A 1 384 ? 6.592 -10.892 -14.498 1.00 97.44 384 ALA A N 1
ATOM 2844 C CA . ALA A 1 384 ? 5.416 -11.208 -15.297 1.00 97.44 384 ALA A CA 1
ATOM 2845 C C . ALA A 1 384 ? 4.466 -12.173 -14.569 1.00 97.44 384 ALA A C 1
ATOM 2847 O O . ALA A 1 384 ? 4.765 -12.703 -13.497 1.00 97.44 384 ALA A O 1
ATOM 2848 N N . ASP A 1 385 ? 3.343 -12.469 -15.215 1.00 95.69 385 ASP A N 1
ATOM 2849 C CA . ASP A 1 385 ? 2.323 -13.431 -14.787 1.00 95.69 385 ASP A CA 1
ATOM 2850 C C . ASP A 1 385 ? 2.843 -14.865 -14.588 1.00 95.69 385 ASP A C 1
ATOM 2852 O O . ASP A 1 385 ? 2.285 -15.619 -13.796 1.00 95.69 385 ASP A O 1
ATOM 2856 N N . THR A 1 386 ? 3.945 -15.235 -15.245 1.00 95.94 386 THR A N 1
ATOM 2857 C CA . THR A 1 386 ? 4.613 -16.538 -15.067 1.00 95.94 386 THR A CA 1
ATOM 2858 C C . THR A 1 386 ? 5.478 -16.617 -13.809 1.00 95.94 386 THR A C 1
ATOM 2860 O O . THR A 1 386 ? 6.059 -17.663 -13.526 1.00 95.94 386 THR A O 1
ATOM 2863 N N . GLY A 1 387 ? 5.626 -15.512 -13.073 1.00 94.94 387 GLY A N 1
ATOM 2864 C CA . GLY A 1 387 ? 6.543 -15.401 -11.942 1.00 94.94 387 GLY A CA 1
ATOM 2865 C C . GLY A 1 387 ? 8.012 -15.221 -12.338 1.00 94.94 387 GLY A C 1
ATOM 2866 O O . GLY A 1 387 ? 8.854 -15.085 -11.453 1.00 94.94 387 GLY A O 1
ATOM 2867 N N . LYS A 1 388 ? 8.323 -15.186 -13.638 1.00 97.44 388 LYS A N 1
ATOM 2868 C CA . LYS A 1 388 ? 9.658 -14.880 -14.169 1.00 97.44 388 LYS A CA 1
ATOM 2869 C C . LYS A 1 388 ? 9.812 -13.386 -14.448 1.00 97.44 388 LYS A C 1
ATOM 2871 O O . LYS A 1 388 ? 8.828 -12.656 -14.562 1.00 97.44 388 LYS A O 1
ATOM 2876 N N . TYR A 1 389 ? 11.053 -12.939 -14.578 1.00 98.44 389 TYR A N 1
ATOM 2877 C CA . TYR A 1 389 ? 11.408 -11.532 -14.712 1.00 98.44 389 TYR A CA 1
ATOM 2878 C C . TYR A 1 389 ? 11.792 -11.170 -16.145 1.00 98.44 389 TYR A C 1
ATOM 2880 O O . TYR A 1 389 ? 12.437 -11.956 -16.849 1.00 98.44 389 TYR A O 1
ATOM 2888 N N . LEU A 1 390 ? 11.403 -9.957 -16.547 1.00 98.38 390 LEU A N 1
ATOM 2889 C CA . LEU A 1 390 ? 11.901 -9.297 -17.746 1.00 98.38 390 LEU A CA 1
ATOM 2890 C C . LEU A 1 390 ? 13.424 -9.168 -17.658 1.00 98.38 390 LEU A C 1
ATOM 2892 O O . LEU A 1 390 ? 13.964 -8.752 -16.634 1.00 98.38 390 LEU A O 1
ATOM 2896 N N . ALA A 1 391 ? 14.106 -9.507 -18.741 1.00 98.06 391 ALA A N 1
ATOM 2897 C CA . ALA A 1 391 ? 15.550 -9.608 -18.789 1.00 98.06 391 ALA A CA 1
ATOM 2898 C C . ALA A 1 391 ? 16.085 -9.312 -20.190 1.00 98.06 391 ALA A C 1
ATOM 2900 O O . ALA A 1 391 ? 15.464 -9.676 -21.192 1.00 98.06 391 ALA A O 1
ATOM 2901 N N . ARG A 1 392 ? 17.267 -8.698 -20.262 1.00 97.38 392 ARG A N 1
ATOM 2902 C CA . ARG A 1 392 ? 18.080 -8.684 -21.479 1.00 97.38 392 ARG A CA 1
ATOM 2903 C C . ARG A 1 392 ? 18.644 -10.078 -21.723 1.00 97.38 392 ARG A C 1
ATOM 2905 O O . ARG A 1 392 ? 19.160 -10.718 -20.813 1.00 97.38 392 ARG A O 1
ATOM 2912 N N . CYS A 1 393 ? 18.586 -10.511 -22.973 1.00 96.44 393 CYS A N 1
ATOM 2913 C CA . CYS A 1 393 ? 19.115 -11.780 -23.432 1.00 96.44 393 CYS A CA 1
ATOM 2914 C C . CYS A 1 393 ? 19.980 -11.541 -24.672 1.00 96.44 393 CYS A C 1
ATOM 2916 O O . CYS A 1 393 ? 19.494 -10.989 -25.660 1.00 96.44 393 CYS A O 1
ATOM 2918 N N . ASN A 1 394 ? 21.255 -11.929 -24.601 1.00 96.38 394 ASN A N 1
ATOM 2919 C CA . ASN A 1 394 ? 22.221 -11.731 -25.680 1.00 96.38 394 ASN A CA 1
ATOM 2920 C C . ASN A 1 394 ? 22.206 -12.913 -26.663 1.00 96.38 394 ASN A C 1
ATOM 2922 O O . ASN A 1 394 ? 22.400 -14.053 -26.246 1.00 96.38 394 ASN A O 1
ATOM 2926 N N . ASN A 1 395 ? 22.024 -12.639 -27.954 1.00 95.00 395 ASN A N 1
ATOM 2927 C CA . ASN A 1 395 ? 21.950 -13.599 -29.059 1.00 95.00 395 ASN A CA 1
ATOM 2928 C C . ASN A 1 395 ? 20.902 -14.705 -28.850 1.00 95.00 395 ASN A C 1
ATOM 2930 O O . ASN A 1 395 ? 21.086 -15.845 -29.270 1.00 95.00 395 ASN A O 1
ATOM 2934 N N . CYS A 1 396 ? 19.786 -14.368 -28.201 1.00 94.81 396 CYS A N 1
ATOM 2935 C CA . CYS A 1 396 ? 18.739 -15.333 -27.858 1.00 94.81 396 CYS A CA 1
ATOM 2936 C C . CYS A 1 396 ? 17.661 -15.503 -28.937 1.00 94.81 396 CYS A C 1
ATOM 2938 O O . CYS A 1 396 ? 16.819 -16.392 -28.809 1.00 94.81 396 CYS A O 1
ATOM 2940 N N . ASN A 1 397 ? 17.681 -14.675 -29.987 1.00 91.56 397 ASN A N 1
ATOM 2941 C CA . ASN A 1 397 ? 16.795 -14.796 -31.143 1.00 91.56 397 ASN A CA 1
ATOM 2942 C C . ASN A 1 397 ? 17.595 -15.054 -32.430 1.00 91.56 397 ASN A C 1
ATOM 2944 O O . ASN A 1 397 ? 18.485 -14.262 -32.751 1.00 91.56 397 ASN A O 1
ATOM 2948 N N . PRO A 1 398 ? 17.254 -16.096 -33.211 1.00 87.25 398 PRO A N 1
ATOM 2949 C CA . PRO A 1 398 ? 17.869 -16.338 -34.511 1.00 87.25 398 PRO A CA 1
ATOM 2950 C C . PRO A 1 398 ? 17.617 -15.176 -35.477 1.00 87.25 398 PRO A C 1
ATOM 2952 O O . PRO A 1 398 ? 16.478 -14.755 -35.667 1.00 87.25 398 PRO A O 1
ATOM 2955 N N . GLY A 1 399 ? 18.678 -14.656 -36.100 1.00 85.50 399 GLY A N 1
ATOM 2956 C CA . GLY A 1 399 ? 18.577 -13.598 -37.115 1.00 85.50 399 GLY A CA 1
ATOM 2957 C C . GLY A 1 399 ? 18.088 -12.236 -36.601 1.00 85.50 399 GLY A C 1
ATOM 2958 O O . GLY A 1 399 ? 17.810 -11.357 -37.414 1.00 85.50 399 GLY A O 1
ATOM 2959 N N . GLY A 1 400 ? 17.965 -12.059 -35.282 1.00 87.62 400 GLY A N 1
ATOM 2960 C CA . GLY A 1 400 ? 17.589 -10.798 -34.646 1.00 87.62 400 GLY A CA 1
ATOM 2961 C C . GLY A 1 400 ? 18.791 -10.010 -34.106 1.00 87.62 400 GLY A C 1
ATOM 2962 O O . GLY A 1 400 ? 19.938 -10.440 -34.240 1.00 87.62 400 GLY A O 1
ATOM 2963 N N . PRO A 1 401 ? 18.545 -8.852 -33.469 1.00 92.00 401 PRO A N 1
ATOM 2964 C CA . PRO A 1 401 ? 19.566 -8.106 -32.746 1.00 92.00 401 PRO A CA 1
ATOM 2965 C C . PRO A 1 401 ? 20.168 -8.932 -31.611 1.00 92.00 401 PRO A C 1
ATOM 2967 O O . PRO A 1 401 ? 19.495 -9.789 -31.038 1.00 92.00 401 PRO A O 1
ATOM 2970 N N . ALA A 1 402 ? 21.412 -8.607 -31.252 1.00 93.56 402 ALA A N 1
ATOM 2971 C CA . ALA A 1 402 ? 22.110 -9.262 -30.154 1.00 93.56 402 ALA A CA 1
ATOM 2972 C C . ALA A 1 402 ? 21.322 -9.133 -28.842 1.00 93.56 402 ALA A C 1
ATOM 2974 O O . ALA A 1 402 ? 20.988 -10.138 -28.230 1.00 93.56 402 ALA A O 1
ATOM 2975 N N . ASP A 1 403 ? 20.944 -7.916 -28.444 1.00 96.38 403 ASP A N 1
ATOM 2976 C CA . ASP A 1 403 ? 20.269 -7.687 -27.168 1.00 96.38 403 ASP A CA 1
ATOM 2977 C C . ASP A 1 403 ? 18.752 -7.536 -27.315 1.00 96.38 403 ASP A C 1
ATOM 2979 O O . ASP A 1 403 ? 18.231 -6.515 -27.780 1.00 96.38 403 ASP A O 1
ATOM 2983 N N . VAL A 1 404 ? 18.031 -8.554 -26.854 1.00 96.12 404 VAL A N 1
ATOM 2984 C CA . VAL A 1 404 ? 16.569 -8.677 -26.952 1.00 96.12 404 VAL A CA 1
ATOM 2985 C C . VAL A 1 404 ? 15.950 -8.943 -25.583 1.00 96.12 404 VAL A C 1
ATOM 2987 O O . VAL A 1 404 ? 16.592 -9.522 -24.706 1.00 96.12 404 VAL A O 1
ATOM 2990 N N . ALA A 1 405 ? 14.714 -8.495 -25.367 1.00 97.69 405 ALA A N 1
ATOM 2991 C CA . ALA A 1 405 ? 14.036 -8.647 -24.085 1.00 97.69 405 ALA A CA 1
ATOM 2992 C C . ALA A 1 405 ? 13.212 -9.941 -24.017 1.00 97.69 405 ALA A C 1
ATOM 2994 O O . ALA A 1 405 ? 12.395 -10.245 -24.889 1.00 97.69 405 ALA A O 1
ATOM 2995 N N . PHE A 1 406 ? 13.417 -10.685 -22.937 1.00 97.81 406 PHE A N 1
ATOM 2996 C CA . PHE A 1 406 ? 12.781 -11.965 -22.645 1.00 97.81 406 PHE A CA 1
ATOM 2997 C C . PHE A 1 406 ? 12.221 -11.990 -21.227 1.00 97.81 406 PHE A C 1
ATOM 2999 O O . PHE A 1 406 ? 12.616 -11.189 -20.386 1.00 97.81 406 PHE A O 1
ATOM 3006 N N . VAL A 1 407 ? 11.336 -12.942 -20.941 1.00 98.19 407 VAL A N 1
ATOM 3007 C CA . VAL A 1 407 ? 10.779 -13.186 -19.603 1.00 98.19 407 VAL A CA 1
ATOM 3008 C C . VAL A 1 407 ? 11.167 -14.593 -19.151 1.00 98.19 407 VAL A C 1
ATOM 3010 O O . VAL A 1 407 ? 10.367 -15.524 -19.168 1.00 98.19 407 VAL A O 1
ATOM 3013 N N . HIS A 1 408 ? 12.439 -14.778 -18.796 1.00 97.00 408 HIS A N 1
ATOM 3014 C CA . HIS A 1 408 ? 13.001 -16.117 -18.567 1.00 97.00 408 HIS A CA 1
ATOM 3015 C C . HIS A 1 408 ? 13.718 -16.285 -17.221 1.00 97.00 408 HIS A C 1
ATOM 3017 O O . HIS A 1 408 ? 13.894 -17.417 -16.766 1.00 97.00 408 HIS A O 1
ATOM 3023 N N . VAL A 1 409 ? 14.108 -15.187 -16.570 1.00 96.50 409 VAL A N 1
ATOM 3024 C CA . VAL A 1 409 ? 14.879 -15.222 -15.322 1.00 96.50 409 VAL A CA 1
ATOM 3025 C C . VAL A 1 409 ? 13.959 -15.571 -14.155 1.00 96.50 409 VAL A C 1
ATOM 3027 O O . VAL A 1 409 ? 12.900 -14.969 -14.012 1.00 96.50 409 VAL A O 1
ATOM 3030 N N . SER A 1 410 ? 14.342 -16.543 -13.323 1.00 93.12 410 SER A N 1
ATOM 3031 C CA . SER A 1 410 ? 13.516 -16.989 -12.183 1.00 93.12 410 SER A CA 1
ATOM 3032 C C . SER A 1 410 ? 13.746 -16.156 -10.923 1.00 93.12 410 SER A C 1
ATOM 3034 O O . SER A 1 410 ? 12.834 -15.991 -10.119 1.00 93.12 410 SER A O 1
ATOM 3036 N N . ASN A 1 411 ? 14.947 -15.604 -10.766 1.00 87.25 411 ASN A N 1
ATOM 3037 C CA . ASN A 1 411 ? 15.303 -14.716 -9.673 1.00 87.25 411 ASN A CA 1
ATOM 3038 C C . ASN A 1 411 ? 16.145 -13.567 -10.228 1.00 87.25 411 ASN A C 1
ATOM 3040 O O . ASN A 1 411 ? 17.232 -13.778 -10.759 1.00 87.25 411 ASN A O 1
ATOM 3044 N N . TRP A 1 412 ? 15.649 -12.336 -10.110 1.00 92.19 412 TRP A N 1
ATOM 3045 C CA . TRP A 1 412 ? 16.323 -11.160 -10.669 1.00 92.19 412 TRP A CA 1
ATOM 3046 C C . TRP A 1 412 ? 17.712 -10.901 -10.064 1.00 92.19 412 TRP A C 1
ATOM 3048 O O . TRP A 1 412 ? 18.502 -10.136 -10.621 1.00 92.19 412 TRP A O 1
ATOM 3058 N N . ARG A 1 413 ? 18.011 -11.526 -8.917 1.00 85.81 413 ARG A N 1
ATOM 3059 C CA . ARG A 1 413 ? 19.306 -11.451 -8.230 1.00 85.81 413 ARG A CA 1
ATOM 3060 C C . ARG A 1 413 ? 20.398 -12.262 -8.925 1.00 85.81 413 ARG A C 1
ATOM 3062 O O . ARG A 1 413 ? 21.567 -12.017 -8.648 1.00 85.81 413 ARG A O 1
ATOM 3069 N N . ASP A 1 414 ? 20.032 -13.187 -9.812 1.00 82.56 414 ASP A N 1
ATOM 3070 C CA . ASP A 1 414 ? 20.978 -14.083 -10.486 1.00 82.56 414 ASP A CA 1
ATOM 3071 C C . ASP A 1 414 ? 21.831 -13.349 -11.534 1.00 82.56 414 ASP A C 1
ATOM 3073 O O . ASP A 1 414 ? 22.883 -13.843 -11.937 1.00 82.56 414 ASP A O 1
ATOM 3077 N N . GLY A 1 415 ? 21.403 -12.158 -11.966 1.00 82.25 415 GLY A N 1
ATOM 3078 C CA . GLY A 1 415 ? 22.164 -11.346 -12.903 1.00 82.25 415 GLY A CA 1
ATOM 3079 C C . GLY A 1 415 ? 21.651 -9.919 -13.052 1.00 82.25 415 GLY A C 1
ATOM 3080 O O . GLY A 1 415 ? 20.462 -9.626 -12.908 1.00 82.25 415 GLY A O 1
ATOM 3081 N N . ASP A 1 416 ? 22.565 -9.012 -13.393 1.00 90.88 416 ASP A N 1
ATOM 3082 C CA . ASP A 1 416 ? 22.240 -7.600 -13.621 1.00 90.88 416 ASP A CA 1
ATOM 3083 C C . ASP A 1 416 ? 21.338 -7.386 -14.846 1.00 90.88 416 ASP A C 1
ATOM 3085 O O . ASP A 1 416 ? 20.619 -6.390 -14.909 1.00 90.88 416 ASP A O 1
ATOM 3089 N N . TRP A 1 417 ? 21.314 -8.333 -15.789 1.00 94.88 417 TRP A N 1
ATOM 3090 C CA . TRP A 1 417 ? 20.506 -8.275 -17.013 1.00 94.88 417 TRP A CA 1
ATOM 3091 C C . TRP A 1 417 ? 18.986 -8.326 -16.772 1.00 94.88 417 TRP A C 1
ATOM 3093 O O . TRP A 1 417 ? 18.221 -8.030 -17.687 1.00 94.88 417 TRP A O 1
ATOM 3103 N N . SER A 1 418 ? 18.532 -8.660 -15.559 1.00 96.12 418 SER A N 1
ATOM 3104 C CA . SER A 1 418 ? 17.123 -8.585 -15.121 1.00 96.12 418 SER A CA 1
ATOM 3105 C C . SER A 1 418 ? 16.808 -7.385 -14.217 1.00 96.12 418 SER A C 1
ATOM 3107 O O . SER A 1 418 ? 15.740 -7.331 -13.605 1.00 96.12 418 SER A O 1
ATOM 3109 N N . GLN A 1 419 ? 17.734 -6.430 -14.102 1.00 95.06 419 GLN A N 1
ATOM 3110 C CA . GLN A 1 419 ? 17.598 -5.253 -13.248 1.00 95.06 419 GLN A CA 1
ATOM 3111 C C . GLN A 1 419 ? 17.698 -3.973 -14.081 1.00 95.06 419 GLN A C 1
ATOM 3113 O O . GLN A 1 419 ? 18.679 -3.745 -14.787 1.00 95.06 419 GLN A O 1
ATOM 3118 N N . PHE A 1 420 ? 16.715 -3.089 -13.945 1.00 96.19 420 PHE A N 1
ATOM 3119 C CA . PHE A 1 420 ? 16.585 -1.889 -14.764 1.00 96.19 420 PHE A CA 1
ATOM 3120 C C . PHE A 1 420 ? 16.745 -0.627 -13.936 1.00 96.19 420 PHE A C 1
ATOM 3122 O O . PHE A 1 420 ? 16.040 -0.417 -12.949 1.00 96.19 420 PHE A O 1
ATOM 3129 N N . LYS A 1 421 ? 17.625 0.272 -14.373 1.00 92.75 421 LYS A N 1
ATOM 3130 C CA . LYS A 1 421 ? 17.612 1.645 -13.874 1.00 92.75 421 LYS A CA 1
ATOM 3131 C C . LYS A 1 421 ? 16.472 2.400 -14.553 1.00 92.75 421 LYS A C 1
ATOM 3133 O O . LYS A 1 421 ? 16.379 2.446 -15.778 1.00 92.75 421 LYS A O 1
ATOM 3138 N N . VAL A 1 422 ? 15.623 3.020 -13.745 1.00 92.88 422 VAL A N 1
ATOM 3139 C CA . VAL A 1 422 ? 14.497 3.825 -14.223 1.00 92.88 422 VAL A CA 1
ATOM 3140 C C . VAL A 1 422 ? 14.971 5.244 -14.513 1.00 92.88 422 VAL A C 1
ATOM 3142 O O . VAL A 1 422 ? 15.501 5.924 -13.633 1.00 92.88 422 VAL A O 1
ATOM 3145 N N . VAL A 1 423 ? 14.738 5.718 -15.735 1.00 90.88 423 VAL A N 1
ATOM 3146 C CA . VAL A 1 423 ? 14.988 7.109 -16.136 1.00 90.88 423 VAL A CA 1
ATOM 3147 C C . VAL A 1 423 ? 13.647 7.792 -16.387 1.00 90.88 423 VAL A C 1
ATOM 3149 O O . VAL A 1 423 ? 12.939 7.435 -17.324 1.00 90.88 423 VAL A O 1
ATOM 3152 N N . LYS A 1 424 ? 13.271 8.767 -15.550 1.00 88.81 424 LYS A N 1
ATOM 3153 C CA . LYS A 1 424 ? 12.022 9.529 -15.725 1.00 88.81 424 LYS A CA 1
ATOM 3154 C C . LYS A 1 424 ? 12.213 10.624 -16.777 1.00 88.81 424 LYS A C 1
ATOM 3156 O O . LYS A 1 424 ? 13.149 11.417 -16.672 1.00 88.81 424 LYS A O 1
ATOM 3161 N N . LYS A 1 425 ? 11.314 10.704 -17.763 1.00 84.00 425 LYS A N 1
ATOM 3162 C CA . LYS A 1 425 ? 11.255 11.831 -18.703 1.00 84.00 425 LYS A CA 1
ATOM 3163 C C . LYS A 1 425 ? 10.614 13.016 -17.982 1.00 84.00 425 LYS A C 1
ATOM 3165 O O . LYS A 1 425 ? 9.430 12.970 -17.655 1.00 84.00 425 LYS A O 1
ATOM 3170 N N . GLN A 1 426 ? 11.393 14.060 -17.702 1.00 63.22 426 GLN A N 1
ATOM 3171 C CA . GLN A 1 426 ? 10.840 15.295 -17.149 1.00 63.22 426 GLN A CA 1
ATOM 3172 C C . GLN A 1 426 ? 9.940 15.940 -18.206 1.00 63.22 426 GLN A C 1
ATOM 3174 O O . GLN A 1 426 ? 10.402 16.321 -19.279 1.00 63.22 426 GLN A O 1
ATOM 3179 N N . GLN A 1 427 ? 8.643 16.016 -17.919 1.00 53.97 427 GLN A N 1
ATOM 3180 C CA . GLN A 1 427 ? 7.709 16.757 -18.758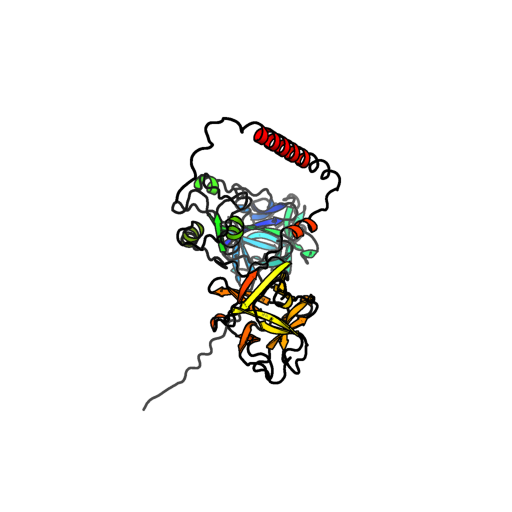 1.00 53.97 427 GLN A CA 1
ATOM 3181 C C . GLN A 1 427 ? 7.978 18.258 -18.573 1.00 53.97 427 GLN A C 1
ATOM 3183 O O . GLN A 1 427 ? 8.126 18.700 -17.429 1.00 53.97 427 GLN A O 1
ATOM 3188 N N . PRO A 1 428 ? 8.036 19.065 -19.645 1.00 46.25 428 PRO A N 1
ATOM 3189 C CA . PRO A 1 428 ? 8.090 20.510 -19.494 1.00 46.25 428 PRO A CA 1
ATOM 3190 C C . PRO A 1 428 ? 6.831 20.995 -18.755 1.00 46.25 428 PRO A C 1
ATOM 3192 O O . PRO A 1 428 ? 5.711 20.581 -19.056 1.00 46.25 428 PRO A O 1
ATOM 3195 N N . VAL A 1 429 ? 7.030 21.890 -17.784 1.00 40.22 429 VAL A N 1
ATOM 3196 C CA . VAL A 1 429 ? 6.053 22.372 -16.778 1.00 40.22 429 VAL A CA 1
ATOM 3197 C C . VAL A 1 429 ? 4.739 22.918 -17.378 1.00 40.22 429 VAL A C 1
ATOM 3199 O O . VAL A 1 429 ? 3.728 23.031 -16.691 1.00 40.22 429 VAL A O 1
ATOM 3202 N N . MET A 1 430 ? 4.703 23.196 -18.681 1.00 42.34 430 MET A N 1
ATOM 3203 C CA . MET A 1 430 ? 3.565 23.802 -19.379 1.00 42.34 430 MET A CA 1
ATOM 3204 C C . MET A 1 430 ? 2.338 22.880 -19.528 1.00 42.34 430 MET A C 1
ATOM 3206 O O . MET A 1 430 ? 1.242 23.387 -19.753 1.00 42.34 430 MET A O 1
ATOM 3210 N N . LEU A 1 431 ? 2.471 21.552 -19.381 1.00 37.69 431 LEU A N 1
ATOM 3211 C CA . LEU A 1 431 ? 1.356 20.617 -19.627 1.00 37.69 431 LEU A CA 1
ATOM 3212 C C . LEU A 1 431 ? 0.524 20.255 -18.379 1.00 37.69 431 LEU A C 1
ATOM 3214 O O . LEU A 1 431 ? -0.565 19.702 -18.510 1.00 37.69 431 LEU A O 1
ATOM 3218 N N . GLN A 1 432 ? 0.980 20.594 -17.167 1.00 34.41 432 GLN A N 1
ATOM 3219 C CA . GLN A 1 432 ? 0.245 20.279 -15.929 1.00 34.41 432 GLN A CA 1
ATOM 3220 C C . GLN A 1 432 ? -0.943 21.213 -15.647 1.00 34.41 432 GLN A C 1
ATOM 3222 O O . GLN A 1 432 ? -1.820 20.846 -14.871 1.00 34.41 432 GLN A O 1
ATOM 3227 N N . MET A 1 433 ? -1.040 22.373 -16.307 1.00 37.16 433 MET A N 1
ATOM 3228 C CA . MET A 1 433 ? -2.164 23.300 -16.093 1.00 37.16 433 MET A CA 1
ATOM 3229 C C . MET A 1 433 ? -3.437 22.940 -16.879 1.00 37.16 433 MET A C 1
ATOM 3231 O O . MET A 1 433 ? -4.501 23.486 -16.601 1.00 37.16 433 MET A O 1
ATOM 3235 N N . ALA A 1 434 ? -3.367 22.000 -17.827 1.00 35.97 434 ALA A N 1
ATOM 3236 C CA . ALA A 1 434 ? -4.529 21.603 -18.626 1.00 35.97 434 ALA A CA 1
ATOM 3237 C C . ALA A 1 434 ? -5.440 20.575 -17.925 1.00 35.97 434 ALA A C 1
ATOM 3239 O O . ALA A 1 434 ? -6.603 20.442 -18.293 1.00 35.97 434 ALA A O 1
ATOM 3240 N N . ALA A 1 435 ? -4.944 19.870 -16.901 1.00 35.66 435 ALA A N 1
ATOM 3241 C CA . ALA A 1 435 ? -5.699 18.818 -16.211 1.00 35.66 435 ALA A CA 1
ATOM 3242 C C . ALA A 1 435 ? -6.484 19.310 -14.977 1.00 35.66 435 ALA A C 1
ATOM 3244 O O . ALA A 1 435 ? -7.233 18.541 -14.379 1.00 35.66 435 ALA A O 1
ATOM 3245 N N . SER A 1 436 ? -6.345 20.584 -14.594 1.00 33.84 436 SER A N 1
ATOM 3246 C CA . SER A 1 436 ? -7.009 21.166 -13.423 1.00 33.84 436 SER A CA 1
ATOM 3247 C C . SER A 1 436 ? -7.555 22.566 -13.719 1.00 33.84 436 SER A C 1
ATOM 3249 O O . SER A 1 436 ? -7.023 23.564 -13.243 1.00 33.84 436 SER A O 1
ATOM 3251 N N . SER A 1 437 ? -8.615 22.675 -14.519 1.00 31.80 437 SER A N 1
ATOM 3252 C CA . SER A 1 437 ? -9.408 23.914 -14.560 1.00 31.80 437 SER A CA 1
ATOM 3253 C C . SER A 1 437 ? -10.876 23.659 -14.901 1.00 31.80 437 SER A C 1
ATOM 3255 O O . SER A 1 437 ? -11.391 24.042 -15.943 1.00 31.80 437 SER A O 1
ATOM 3257 N N . SER A 1 438 ? -11.598 23.068 -13.951 1.00 36.94 438 SER A N 1
ATOM 3258 C CA . SER A 1 438 ? -13.024 23.349 -13.787 1.00 36.94 438 SER A CA 1
ATOM 3259 C C . SER A 1 438 ? -13.180 24.547 -12.843 1.00 36.94 438 SER A C 1
ATOM 3261 O O . SER A 1 438 ? -13.579 24.372 -11.696 1.00 36.94 438 SER A O 1
ATOM 3263 N N . GLN A 1 439 ? -12.801 25.757 -13.267 1.00 35.78 439 GLN A N 1
ATOM 3264 C CA . GLN A 1 439 ? -13.207 26.985 -12.572 1.00 35.78 439 GLN A CA 1
ATOM 3265 C C . GLN A 1 439 ? -13.123 28.215 -13.490 1.00 35.78 439 GLN A C 1
ATOM 3267 O O . GLN A 1 439 ? -12.153 28.419 -14.213 1.00 35.78 439 GLN A O 1
ATOM 3272 N N . SER A 1 440 ? -14.217 28.977 -13.457 1.00 35.75 440 SER A N 1
ATOM 3273 C CA . SER A 1 440 ? -14.624 30.112 -14.292 1.00 35.75 440 SER A CA 1
ATOM 3274 C C . SER A 1 440 ? -13.504 31.009 -14.845 1.00 35.75 440 SER A C 1
ATOM 3276 O O . SER A 1 440 ? -12.787 31.686 -14.105 1.00 35.75 440 SER A O 1
ATOM 3278 N N . GLN A 1 441 ? -13.430 31.093 -16.177 1.00 40.53 441 GLN A N 1
ATOM 3279 C CA . GLN A 1 441 ? -12.689 32.123 -16.901 1.00 40.53 441 GLN A CA 1
ATOM 3280 C C . GLN A 1 441 ? -13.383 33.478 -16.731 1.00 40.53 441 GLN A C 1
ATOM 3282 O O . GLN A 1 441 ? -14.321 33.801 -17.455 1.00 40.53 441 GLN A O 1
ATOM 3287 N N . THR A 1 442 ? -12.945 34.293 -15.775 1.00 34.88 442 THR A N 1
ATOM 3288 C CA . THR A 1 442 ? -13.267 35.734 -15.817 1.00 34.88 442 THR A CA 1
ATOM 3289 C C . THR A 1 442 ? -12.280 36.619 -15.055 1.00 34.88 442 THR A C 1
ATOM 3291 O O . THR A 1 442 ? -12.175 37.800 -15.360 1.00 34.88 442 THR A O 1
ATOM 3294 N N . THR A 1 443 ? -11.471 36.073 -14.141 1.00 36.97 443 THR A N 1
ATOM 3295 C CA . THR A 1 443 ? -10.637 36.913 -13.255 1.00 36.97 443 THR A CA 1
ATOM 3296 C C . THR A 1 443 ? -9.166 37.034 -13.688 1.00 36.97 443 THR A C 1
ATOM 3298 O O . THR A 1 443 ? -8.461 37.928 -13.227 1.00 36.97 443 THR A O 1
ATOM 3301 N N . LEU A 1 444 ? -8.676 36.195 -14.610 1.00 31.47 444 LEU A N 1
ATOM 3302 C CA . LEU A 1 444 ? -7.238 36.131 -14.932 1.00 31.47 444 LEU A CA 1
ATOM 3303 C C . LEU A 1 444 ? -6.729 37.218 -15.904 1.00 31.47 444 LEU A C 1
ATOM 3305 O O . LEU A 1 444 ? -5.522 37.374 -16.065 1.00 31.47 444 LEU A O 1
ATOM 3309 N N . VAL A 1 445 ? -7.619 37.982 -16.546 1.00 35.34 445 VAL A N 1
ATOM 3310 C CA . VAL A 1 445 ? -7.234 38.966 -17.582 1.00 35.34 445 VAL A CA 1
ATOM 3311 C C . VAL A 1 445 ? -6.825 40.324 -16.988 1.00 35.34 445 VAL A C 1
ATOM 3313 O O . VAL A 1 445 ? -6.097 41.080 -17.624 1.00 35.34 445 VAL A O 1
ATOM 3316 N N . VAL A 1 446 ? -7.214 40.636 -15.747 1.00 36.91 446 VAL A N 1
ATOM 3317 C CA . VAL A 1 446 ? -6.977 41.974 -15.162 1.00 36.91 446 VAL A CA 1
ATOM 3318 C C . VAL A 1 446 ? -5.601 42.093 -14.486 1.00 36.91 446 VAL A C 1
ATOM 3320 O O . VAL A 1 446 ? -5.031 43.179 -14.430 1.00 36.91 446 VAL A O 1
ATOM 3323 N N . VAL A 1 447 ? -5.000 40.986 -14.035 1.00 35.56 447 VAL A N 1
ATOM 3324 C CA . VAL A 1 447 ? -3.720 41.022 -13.294 1.00 35.56 447 VAL A CA 1
ATOM 3325 C C . VAL A 1 447 ? -2.495 41.051 -14.225 1.00 35.56 447 VAL A C 1
ATOM 3327 O O . VAL A 1 447 ? -1.455 41.601 -13.864 1.00 35.56 447 VAL A O 1
ATOM 3330 N N . SER A 1 448 ? -2.605 40.547 -15.458 1.00 38.59 448 SER A N 1
ATOM 3331 C CA . SER A 1 448 ? -1.486 40.511 -16.415 1.00 38.59 448 SER A CA 1
ATOM 3332 C C . SER A 1 448 ? -1.192 41.861 -17.084 1.00 38.59 448 SER A C 1
ATOM 3334 O O . SER A 1 448 ? -0.058 42.094 -17.503 1.00 38.59 448 SER A O 1
ATOM 3336 N N . MET A 1 449 ? -2.156 42.789 -17.126 1.00 39.34 449 MET A N 1
ATOM 3337 C CA . MET A 1 449 ? -1.942 44.123 -17.707 1.00 39.34 449 MET A CA 1
ATOM 3338 C C . MET A 1 449 ? -1.248 45.108 -16.749 1.00 39.34 449 MET A C 1
ATOM 3340 O O . MET A 1 449 ? -0.603 46.050 -17.206 1.00 39.34 449 MET A O 1
ATOM 3344 N N . ALA A 1 450 ? -1.299 44.877 -15.431 1.00 38.62 450 ALA A N 1
ATOM 3345 C CA . ALA A 1 450 ? -0.668 45.762 -14.446 1.00 38.62 450 ALA A CA 1
ATOM 3346 C C . ALA A 1 450 ? 0.854 45.540 -14.315 1.00 38.62 450 ALA A C 1
ATOM 3348 O O . ALA A 1 450 ? 1.603 46.490 -14.096 1.00 38.62 450 ALA A O 1
ATOM 3349 N N . ALA A 1 451 ? 1.340 44.308 -14.513 1.00 42.44 451 ALA A N 1
ATOM 3350 C CA . ALA A 1 451 ? 2.769 43.994 -14.398 1.00 42.44 451 ALA A CA 1
ATOM 3351 C C . ALA A 1 451 ? 3.597 44.445 -15.621 1.00 42.44 451 ALA A C 1
ATOM 3353 O O . ALA A 1 451 ? 4.766 44.809 -15.480 1.00 42.44 451 ALA A O 1
ATOM 3354 N N . GLY A 1 452 ? 2.991 44.479 -16.816 1.00 41.56 452 GLY A N 1
ATOM 3355 C CA . GLY A 1 452 ? 3.661 44.911 -18.050 1.00 41.56 452 GLY A CA 1
ATOM 3356 C C . GLY A 1 452 ? 3.956 46.416 -18.103 1.00 41.56 452 GLY A C 1
ATOM 3357 O O . GLY A 1 452 ? 4.986 46.827 -18.636 1.00 41.56 452 GLY A O 1
ATOM 3358 N N . ALA A 1 453 ? 3.104 47.244 -17.491 1.00 42.41 453 ALA A N 1
ATOM 3359 C CA . ALA A 1 453 ? 3.275 48.698 -17.477 1.00 42.41 453 ALA A CA 1
ATOM 3360 C C . ALA A 1 453 ? 4.394 49.168 -16.522 1.00 42.41 453 ALA A C 1
ATOM 3362 O O . ALA A 1 453 ? 5.084 50.148 -16.812 1.00 42.41 453 ALA A O 1
ATOM 3363 N N . CYS A 1 454 ? 4.640 48.450 -15.419 1.00 39.81 454 CYS A N 1
ATOM 3364 C CA . CYS A 1 454 ? 5.690 48.809 -14.458 1.00 39.81 454 CYS A CA 1
ATOM 3365 C C . CYS A 1 454 ? 7.115 48.557 -14.983 1.00 39.81 454 CYS A C 1
ATOM 3367 O O . CYS A 1 454 ? 8.023 49.321 -14.658 1.00 39.81 454 CYS A O 1
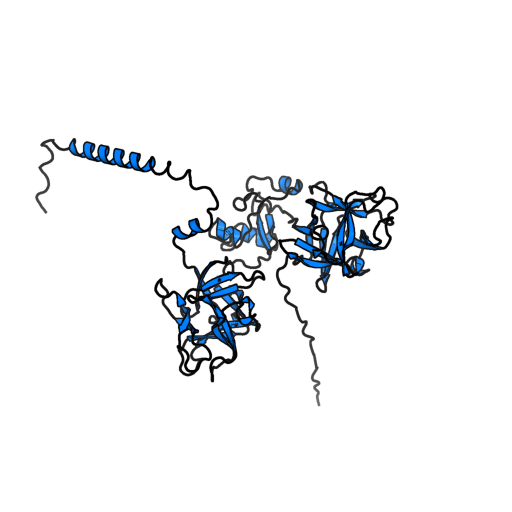ATOM 3369 N N . LEU A 1 455 ? 7.329 47.541 -15.825 1.00 43.94 455 LEU A N 1
ATOM 3370 C CA . LEU A 1 455 ? 8.659 47.225 -16.369 1.00 43.94 455 LEU A CA 1
ATOM 3371 C C . LEU A 1 455 ? 9.098 48.189 -17.485 1.00 43.94 455 LEU A C 1
ATOM 3373 O O . LEU A 1 455 ? 10.285 48.503 -17.595 1.00 43.94 455 LEU A O 1
ATOM 3377 N N . ALA A 1 456 ? 8.155 48.730 -18.262 1.00 45.81 456 ALA A N 1
ATOM 3378 C CA . ALA A 1 456 ? 8.458 49.695 -19.322 1.00 45.81 456 ALA A CA 1
ATOM 3379 C C . ALA A 1 456 ? 8.891 51.073 -18.774 1.00 45.81 456 ALA A C 1
ATOM 3381 O O . ALA A 1 456 ? 9.786 51.709 -19.332 1.00 45.81 456 ALA A O 1
ATOM 3382 N N . LEU A 1 457 ? 8.324 51.517 -17.645 1.00 43.84 457 LEU A N 1
ATOM 3383 C CA . LEU A 1 457 ? 8.660 52.808 -17.024 1.00 43.84 457 LEU A CA 1
ATOM 3384 C C . LEU A 1 457 ? 10.062 52.829 -16.386 1.00 43.84 457 LEU A C 1
ATOM 3386 O O . LEU A 1 457 ? 10.752 53.848 -16.450 1.00 43.84 457 LEU A O 1
ATOM 3390 N N . VAL A 1 458 ? 10.526 51.701 -15.837 1.00 51.00 458 VAL A N 1
ATOM 3391 C CA . VAL A 1 458 ? 11.865 51.588 -15.225 1.00 51.00 458 VAL A CA 1
ATOM 3392 C C . VAL A 1 458 ? 12.976 51.595 -16.286 1.00 51.00 458 VAL A C 1
ATOM 3394 O O . VAL A 1 458 ? 14.026 52.211 -16.084 1.00 51.00 458 VAL A O 1
ATOM 3397 N N . ALA A 1 459 ? 12.735 50.997 -17.457 1.00 49.19 459 ALA A N 1
ATOM 3398 C CA . ALA A 1 459 ? 13.695 50.987 -18.563 1.00 49.19 459 ALA A CA 1
ATOM 3399 C C . ALA A 1 459 ? 13.911 52.386 -19.179 1.00 49.19 459 ALA A C 1
ATOM 3401 O O . ALA A 1 459 ? 15.045 52.759 -19.491 1.00 49.19 459 ALA A O 1
ATOM 3402 N N . VAL A 1 460 ? 12.852 53.199 -19.286 1.00 51.09 460 VAL A N 1
ATOM 3403 C CA . VAL A 1 460 ? 12.933 54.572 -19.824 1.00 51.09 460 VAL A CA 1
ATOM 3404 C C . VAL A 1 460 ? 13.659 55.522 -18.858 1.00 51.09 460 VAL A C 1
ATOM 3406 O O . VAL A 1 460 ? 14.446 56.364 -19.298 1.00 51.09 460 VAL A O 1
ATOM 3409 N N . GLN A 1 461 ? 13.493 55.358 -17.539 1.00 47.78 461 GLN A N 1
ATOM 3410 C CA . GLN A 1 461 ? 14.229 56.161 -16.550 1.00 47.78 461 GLN A CA 1
ATOM 3411 C C . GLN A 1 461 ? 15.731 55.832 -16.500 1.00 47.78 461 GLN A C 1
ATOM 3413 O O . GLN A 1 461 ? 16.553 56.742 -16.365 1.00 47.78 461 GLN A O 1
ATOM 3418 N N . LEU A 1 462 ? 16.115 54.561 -16.667 1.00 49.81 462 LEU A N 1
ATOM 3419 C CA . LEU A 1 462 ? 17.525 54.147 -16.710 1.00 49.81 462 LEU A CA 1
ATOM 3420 C C . LEU A 1 462 ? 18.234 54.582 -18.002 1.00 49.81 462 LEU A C 1
ATOM 3422 O O . LEU A 1 462 ? 19.421 54.918 -17.965 1.00 49.81 462 LEU A O 1
ATOM 3426 N N . TYR A 1 463 ? 17.513 54.644 -19.126 1.00 45.50 463 TYR A N 1
ATOM 3427 C CA . TYR A 1 463 ? 18.047 55.143 -20.395 1.00 45.50 463 TYR A CA 1
ATOM 3428 C C . TYR A 1 463 ? 18.326 56.657 -20.353 1.00 45.50 463 TYR A C 1
ATOM 3430 O O . TYR A 1 463 ? 19.396 57.099 -20.775 1.00 45.50 463 TYR A O 1
ATOM 3438 N N . ASN A 1 464 ? 17.430 57.451 -19.755 1.00 44.94 464 ASN A N 1
ATOM 3439 C CA . ASN A 1 464 ? 17.620 58.902 -19.634 1.00 44.94 464 ASN A CA 1
ATOM 3440 C C . ASN A 1 464 ? 18.713 59.291 -18.620 1.00 44.94 464 ASN A C 1
ATOM 3442 O O . ASN A 1 464 ? 19.430 60.262 -18.853 1.00 44.94 464 ASN A O 1
ATOM 3446 N N . ARG A 1 465 ? 18.923 58.507 -17.549 1.00 44.94 465 ARG A N 1
ATOM 3447 C CA . ARG A 1 465 ? 20.008 58.739 -16.569 1.00 44.94 465 ARG A CA 1
ATOM 3448 C C . ARG A 1 465 ? 21.415 58.473 -17.117 1.00 44.94 465 ARG A C 1
ATOM 3450 O O . ARG A 1 465 ? 22.375 59.047 -16.612 1.00 44.94 465 ARG A O 1
ATOM 3457 N N . ARG A 1 466 ? 21.560 57.620 -18.140 1.00 45.38 466 ARG A N 1
ATOM 3458 C CA . ARG A 1 466 ? 22.862 57.318 -18.770 1.00 45.38 466 ARG A CA 1
ATOM 3459 C C . ARG A 1 466 ? 23.339 58.386 -19.758 1.00 45.38 466 ARG A C 1
ATOM 3461 O O . ARG A 1 466 ? 24.526 58.419 -20.059 1.00 45.38 466 ARG A O 1
ATOM 3468 N N . ARG A 1 467 ? 22.461 59.267 -20.251 1.00 41.22 467 ARG A N 1
ATOM 3469 C CA . ARG A 1 467 ? 22.836 60.344 -21.191 1.00 41.22 467 ARG A CA 1
ATOM 3470 C C . ARG A 1 467 ? 23.325 61.631 -20.519 1.00 41.22 467 ARG A C 1
ATOM 3472 O O . ARG A 1 467 ? 23.889 62.472 -21.207 1.00 41.22 467 ARG A O 1
ATOM 3479 N N . SER A 1 468 ? 23.142 61.786 -19.208 1.00 46.03 468 SER A N 1
ATOM 3480 C CA . SER A 1 468 ? 23.480 63.018 -18.478 1.00 46.03 468 SER A CA 1
ATOM 3481 C C . SER A 1 468 ? 24.832 62.991 -17.752 1.00 46.03 468 SER A C 1
ATOM 3483 O O . SER A 1 468 ? 25.152 63.945 -17.052 1.00 46.03 468 SER A O 1
ATOM 3485 N N . ILE A 1 469 ? 25.630 61.926 -17.885 1.00 47.19 469 ILE A N 1
ATOM 3486 C CA . ILE A 1 469 ? 26.932 61.803 -17.209 1.00 47.19 469 ILE A CA 1
ATOM 3487 C C . ILE A 1 469 ? 27.986 61.414 -18.244 1.00 47.19 469 ILE A C 1
ATOM 3489 O O . ILE A 1 469 ? 28.296 60.241 -18.376 1.00 47.19 469 ILE A O 1
ATOM 3493 N N . LEU A 1 470 ? 28.481 62.386 -19.015 1.00 38.34 470 LEU A N 1
ATOM 3494 C CA . LEU A 1 470 ? 29.768 62.332 -19.726 1.00 38.34 470 LEU A CA 1
ATOM 3495 C C . LEU A 1 470 ? 30.096 63.734 -20.269 1.00 38.34 470 LEU A C 1
ATOM 3497 O O . LEU A 1 470 ? 29.783 64.053 -21.411 1.00 38.34 470 LEU A O 1
ATOM 3501 N N . SER A 1 471 ? 30.738 64.570 -19.448 1.00 44.72 471 SER A N 1
ATOM 3502 C CA . SER A 1 471 ? 31.680 65.591 -19.931 1.00 44.72 471 SER A CA 1
ATOM 3503 C C . SER A 1 471 ? 32.417 66.248 -18.762 1.00 44.72 471 SER A C 1
ATOM 3505 O O . SER A 1 471 ? 31.953 67.246 -18.212 1.00 44.72 471 SER A O 1
ATOM 3507 N N . THR A 1 472 ? 33.609 65.753 -18.429 1.00 49.78 472 THR A N 1
ATOM 3508 C CA . THR A 1 472 ? 34.675 66.638 -17.944 1.00 49.78 472 THR A CA 1
ATOM 3509 C C . THR A 1 472 ? 35.957 66.383 -18.752 1.00 49.78 472 THR A C 1
ATOM 3511 O O . THR A 1 472 ? 36.246 65.236 -19.100 1.00 49.78 472 THR A O 1
ATOM 3514 N N . PRO A 1 473 ? 36.733 67.425 -19.109 1.00 42.97 473 PRO A N 1
ATOM 3515 C CA . PRO A 1 473 ? 37.901 67.302 -19.995 1.00 42.97 473 PRO A CA 1
ATOM 3516 C C . PRO A 1 473 ? 39.121 66.551 -19.420 1.00 42.97 473 PRO A C 1
ATOM 3518 O O . PRO A 1 473 ? 40.169 66.538 -20.061 1.00 42.97 473 PRO A O 1
ATOM 3521 N N . ALA A 1 474 ? 39.027 65.949 -18.229 1.00 47.62 474 ALA A N 1
ATOM 3522 C CA . ALA A 1 474 ? 40.181 65.421 -17.495 1.00 47.62 474 ALA A CA 1
ATOM 3523 C C . ALA A 1 474 ? 40.524 63.941 -17.781 1.00 47.62 474 ALA A C 1
ATOM 3525 O O . ALA A 1 474 ? 41.630 63.517 -17.468 1.00 47.62 474 ALA A O 1
ATOM 3526 N N . GLU A 1 475 ? 39.645 63.158 -18.418 1.00 44.25 475 GLU A N 1
ATOM 3527 C CA . GLU A 1 475 ? 39.838 61.698 -18.585 1.00 44.25 475 GLU A CA 1
ATOM 3528 C C . GLU A 1 475 ? 40.308 61.258 -19.990 1.00 44.25 475 GLU A C 1
ATOM 3530 O O . GLU A 1 475 ? 40.292 60.076 -20.322 1.00 44.25 475 GLU A O 1
ATOM 3535 N N . ARG A 1 476 ? 40.778 62.182 -20.843 1.00 49.44 476 ARG A N 1
ATOM 3536 C CA . ARG A 1 476 ? 41.385 61.860 -22.157 1.00 49.44 476 ARG A CA 1
ATOM 3537 C C . ARG A 1 476 ? 42.920 61.881 -22.142 1.00 49.44 476 ARG A C 1
ATOM 3539 O O . ARG A 1 476 ? 43.518 62.460 -23.040 1.00 49.44 476 ARG A O 1
ATOM 3546 N N . LYS A 1 477 ? 43.596 61.270 -21.168 1.00 46.62 477 LYS A N 1
ATOM 3547 C CA . LYS A 1 477 ? 45.034 60.946 -21.293 1.00 46.62 477 LYS A CA 1
ATOM 3548 C C . LYS A 1 477 ? 45.377 59.714 -20.469 1.00 46.62 477 LYS A C 1
ATOM 3550 O O . LYS A 1 477 ? 45.541 59.807 -19.261 1.00 46.62 477 LYS A O 1
ATOM 3555 N N . GLY A 1 478 ? 45.536 58.581 -21.142 1.00 45.94 478 GLY A N 1
ATOM 3556 C CA . GLY A 1 478 ? 46.105 57.393 -20.520 1.00 45.94 478 GLY A CA 1
ATOM 3557 C C . GLY A 1 478 ? 45.662 56.108 -21.186 1.00 45.94 478 GLY A C 1
ATOM 3558 O O . GLY A 1 478 ? 45.027 55.314 -20.526 1.00 45.94 478 GLY A O 1
ATOM 3559 N N . PHE A 1 479 ? 45.954 55.926 -22.475 1.00 37.84 479 PHE A N 1
ATOM 3560 C CA . PHE A 1 479 ? 46.113 54.597 -23.080 1.00 37.84 479 PHE A CA 1
ATOM 3561 C C . PHE A 1 479 ? 46.877 54.756 -24.405 1.00 37.84 479 PHE A C 1
ATOM 3563 O O . PHE A 1 479 ? 46.315 54.736 -25.495 1.00 37.84 479 PHE A O 1
ATOM 3570 N N . VAL A 1 480 ? 48.184 55.003 -24.283 1.00 40.62 480 VAL A N 1
ATOM 3571 C CA . VAL A 1 480 ? 49.186 54.756 -25.327 1.00 40.62 480 VAL A CA 1
ATOM 3572 C C . VAL A 1 480 ? 50.339 54.032 -24.633 1.00 40.62 480 VAL A C 1
ATOM 3574 O O . VAL A 1 480 ? 50.924 54.598 -23.713 1.00 40.62 480 VAL A O 1
ATOM 3577 N N . GLY A 1 481 ? 50.650 52.812 -25.079 1.00 38.91 481 GLY A N 1
ATOM 3578 C CA . GLY A 1 481 ? 51.918 52.130 -24.796 1.00 38.91 481 GLY A CA 1
ATOM 3579 C C . GLY A 1 481 ? 51.842 50.883 -23.911 1.00 38.91 481 GLY A C 1
ATOM 3580 O O . GLY A 1 481 ? 52.068 50.992 -22.709 1.00 38.91 481 GLY A O 1
ATOM 3581 N N . LEU A 1 482 ? 51.570 49.725 -24.529 1.00 35.41 482 LEU A N 1
ATOM 3582 C CA . LEU A 1 482 ? 52.353 48.469 -24.516 1.00 35.41 482 LEU A CA 1
ATOM 3583 C C . LEU A 1 482 ? 51.515 47.316 -25.076 1.00 35.41 482 LEU A C 1
ATOM 3585 O O . LEU A 1 482 ? 50.395 47.101 -24.562 1.00 35.41 482 LEU A O 1
#